Protein 8FKL (pdb70)

Foldseek 3Di:
DVVLVVCQQCVCCPPVVHNLLGFQEAEAAECDDDLVVLLVNLVCLCVPQVLQFFQQSLVSHAYEYDNLDCVCQVSCVVSFVSYAYAFNQLLVLCCQQAWDPPVRHDANCSNQCRTPDRQQWFLDQFDSGEHEYENDEQPRPPLVLLVVQCCPPPNVVDDDSPDDPVSSVVSLVVVLVLLQFLRHPRGTAQLLVSLLSNLQDARYAYEAEQCQQAPLEEFAPPGGRPCNVSNLLSLLLSQFARAEIKRKDWAQFDPGIKIKIKHQFFPHSDLADQGDPRSLQHMKIKMWFRALQFAGDQPDKDKARHGNVFEFFKKFWQWWADQAGIDGDNACVSRVVPIDGHHRRRIDMDGRVRAGHYGYSHGGTTIIMMGTHDGDPPRGSQDAIDSHTDDPSHSHISRSNSSLEHEYARHHLNYDQDPDQCRQQLNVLLVCLVSCVSSRHQEYEDDQQFDDSDSDPVCVVVVDDPVRSSHRQDVHGDSRGHPVSSSSNSSSNVVSNHRYYHHDHD

Nearest PDB structures (foldseek):
  8fkl-assembly1_A  TM=1.002E+00  e=0.000E+00  Streptococcus mutans
  8fj9-assembly1_A  TM=9.776E-01  e=0.000E+00  Streptococcus mutans
  8fg8-assembly2_B  TM=9.774E-01  e=0.000E+00  Streptococcus mutans
  8uf5-assembly2_B  TM=9.766E-01  e=0.000E+00  Streptococcus mutans
  3aic-assembly8_H  TM=9.785E-01  e=1.106E-103  Streptococcus mutans

Radius of gyration: 22.72 Å; Cα contacts (8 Å, |Δi|>4): 1153; chains: 1; bounding box: 57×63×62 Å

Structure (mmCIF, N/CA/C/O backbone):
data_8FKL
#
_entry.id   8FKL
#
_cell.length_a   86.671
_cell.length_b   90.862
_cell.length_c   92.256
_cell.angle_alpha   90.000
_cell.angle_beta   90.000
_cell.angle_gamma   90.000
#
_symmetry.space_group_name_H-M   'P 21 21 21'
#
loop_
_entity.id
_entity.type
_entity.pdbx_description
1 polymer Glucosyltransferase-I
2 non-polymer 'MAGNESIUM ION'
3 non-polymer 1,2-ETHANEDIOL
4 water water
#
loop_
_atom_site.group_PDB
_atom_site.id
_atom_site.type_symbol
_atom_site.label_atom_id
_atom_site.label_alt_id
_atom_site.label_comp_id
_atom_site.label_asym_id
_atom_site.label_entity_id
_atom_site.label_seq_id
_atom_site.pdbx_PDB_ins_code
_atom_site.Cartn_x
_atom_site.Cartn_y
_atom_site.Cartn_z
_atom_site.occupancy
_atom_site.B_iso_or_equiv
_atom_site.auth_seq_id
_atom_site.auth_comp_id
_atom_site.auth_asym_id
_atom_site.auth_atom_id
_atom_site.pdbx_PDB_model_num
ATOM 1 N N . GLN A 1 3 ? 12.052 -33.909 26.164 1.00 53.43 233 GLN A N 1
ATOM 2 C CA . GLN A 1 3 ? 12.430 -35.303 25.749 1.00 44.78 233 GLN A CA 1
ATOM 3 C C . GLN A 1 3 ? 11.525 -35.793 24.618 1.00 32.36 233 GLN A C 1
ATOM 4 O O . GLN A 1 3 ? 10.281 -35.894 24.803 1.00 20.77 233 GLN A O 1
ATOM 10 N N A LEU A 1 4 ? 12.198 -36.210 23.538 0.50 31.73 234 LEU A N 1
ATOM 11 N N B LEU A 1 4 ? 12.197 -36.205 23.533 0.50 31.43 234 LEU A N 1
ATOM 12 C CA A LEU A 1 4 ? 11.580 -36.688 22.280 0.50 29.17 234 LEU A CA 1
ATOM 13 C CA B LEU A 1 4 ? 11.556 -36.690 22.290 0.50 29.12 234 LEU A CA 1
ATOM 14 C C A LEU A 1 4 ? 11.114 -38.131 22.459 0.50 23.60 234 LEU A C 1
ATOM 15 C C B LEU A 1 4 ? 11.076 -38.122 22.500 0.50 23.59 234 LEU A C 1
ATOM 16 O O A LEU A 1 4 ? 10.154 -38.495 21.789 0.50 24.88 234 LEU A O 1
ATOM 17 O O B LEU A 1 4 ? 10.055 -38.461 21.914 0.50 24.48 234 LEU A O 1
ATOM 26 N N . ASN A 1 5 ? 11.766 -38.909 23.329 1.00 23.48 235 ASN A N 1
ATOM 27 C CA . ASN A 1 5 ? 11.316 -40.298 23.609 1.00 21.36 235 ASN A CA 1
ATOM 28 C C . ASN A 1 5 ? 10.019 -40.270 24.429 1.00 21.89 235 ASN A C 1
ATOM 29 O O . ASN A 1 5 ? 9.196 -41.166 24.214 1.00 21.85 235 ASN A O 1
ATOM 34 N N . TRP A 1 6 ? 9.803 -39.271 25.293 1.00 22.11 236 TRP A N 1
ATOM 35 C CA . TRP A 1 6 ? 8.487 -39.098 25.968 1.00 22.21 236 TRP A CA 1
ATOM 36 C C . TRP A 1 6 ? 7.432 -38.723 24.917 1.00 21.35 236 TRP A C 1
ATOM 37 O O . TRP A 1 6 ? 6.319 -39.268 24.985 1.00 21.89 236 TRP A O 1
ATOM 48 N N . LEU A 1 7 ? 7.745 -37.834 23.968 1.00 20.79 237 LEU A N 1
ATOM 49 C CA . LEU A 1 7 ? 6.808 -37.531 22.849 1.00 20.25 237 LEU A CA 1
ATOM 50 C C . LEU A 1 7 ? 6.454 -38.835 22.115 1.00 19.69 237 LEU A C 1
ATOM 51 O O . LEU A 1 7 ? 5.265 -39.074 21.838 1.00 20.96 237 LEU A O 1
ATOM 56 N N . HIS A 1 8 ? 7.447 -39.660 21.792 1.00 19.36 238 HIS A N 1
ATOM 57 C CA . HIS A 1 8 ? 7.218 -40.956 21.100 1.00 19.41 238 HIS A CA 1
ATOM 58 C C . HIS A 1 8 ? 6.231 -41.801 21.918 1.00 18.55 238 HIS A C 1
ATOM 59 O O . HIS A 1 8 ? 5.331 -42.423 21.323 1.00 20.13 238 HIS A O 1
ATOM 66 N N . PHE A 1 9 ? 6.398 -41.846 23.241 1.00 19.87 239 PHE A N 1
ATOM 67 C CA . PHE A 1 9 ? 5.486 -42.597 24.143 1.00 19.37 239 PHE A CA 1
ATOM 68 C C . PHE A 1 9 ? 4.065 -42.035 24.007 1.00 19.69 239 PHE A C 1
ATOM 69 O O . PHE A 1 9 ? 3.120 -42.814 23.799 1.00 20.39 239 PHE A O 1
ATOM 77 N N . LEU A 1 10 ? 3.901 -40.715 24.114 1.00 20.23 240 LEU A N 1
ATOM 78 C CA . LEU A 1 10 ? 2.553 -40.097 24.059 1.00 21.44 240 LEU A CA 1
ATOM 79 C C . LEU A 1 10 ? 1.881 -40.456 22.732 1.00 20.25 240 LEU A C 1
ATOM 80 O O . LEU A 1 10 ? 0.682 -40.784 22.735 1.00 22.54 240 LEU A O 1
ATOM 85 N N . MET A 1 11 ? 2.624 -40.403 21.630 1.00 19.75 241 MET A N 1
ATOM 86 C CA . MET A 1 11 ? 2.052 -40.618 20.279 1.00 19.75 241 MET A CA 1
ATOM 87 C C . MET A 1 11 ? 1.801 -42.111 20.040 1.00 19.40 241 MET A C 1
ATOM 88 O O . MET A 1 11 ? 1.136 -42.448 19.045 1.00 20.48 241 MET A O 1
ATOM 93 N N . ASN A 1 12 ? 2.259 -42.967 20.953 1.00 18.47 242 ASN A N 1
ATOM 94 C CA . ASN A 1 12 ? 2.062 -44.433 20.850 1.00 18.01 242 ASN A CA 1
ATOM 95 C C . ASN A 1 12 ? 1.388 -44.972 22.112 1.00 18.44 242 ASN A C 1
ATOM 96 O O . ASN A 1 12 ? 1.445 -46.189 22.340 1.00 18.83 242 ASN A O 1
ATOM 101 N N . PHE A 1 13 ? 0.733 -44.120 22.896 1.00 20.35 243 PHE A N 1
ATOM 102 C CA . PHE A 1 13 ? 0.125 -44.529 24.185 1.00 19.89 243 PHE A CA 1
ATOM 103 C C . PHE A 1 13 ? -0.886 -45.662 23.961 1.00 19.14 243 PHE A C 1
ATOM 104 O O . PHE A 1 13 ? -0.904 -46.634 24.740 1.00 19.93 243 PHE A O 1
ATOM 112 N N . GLY A 1 14 ? -1.737 -45.528 22.939 1.00 18.59 244 GLY A N 1
ATOM 113 C CA . GLY A 1 14 ? -2.706 -46.575 22.573 1.00 19.20 244 GLY A CA 1
ATOM 114 C C . GLY A 1 14 ? -2.003 -47.887 22.273 1.00 18.66 244 GLY A C 1
ATOM 115 O O . GLY A 1 14 ? -2.448 -48.938 22.767 1.00 20.95 244 GLY A O 1
ATOM 116 N N . ASN A 1 15 ? -0.943 -47.838 21.469 1.00 17.88 245 ASN A N 1
ATOM 117 C CA . ASN A 1 15 ? -0.161 -49.041 21.088 1.00 18.53 245 ASN A CA 1
ATOM 118 C C . ASN A 1 15 ? 0.453 -49.690 22.331 1.00 19.07 245 ASN A C 1
ATOM 119 O O . ASN A 1 15 ? 0.420 -50.920 22.427 1.00 21.18 245 ASN A O 1
ATOM 124 N N . ILE A 1 16 ? 1.031 -48.902 23.231 1.00 18.38 246 ILE A N 1
ATOM 125 C CA . ILE A 1 16 ? 1.879 -49.406 24.348 1.00 18.94 246 ILE A CA 1
ATOM 126 C C . ILE A 1 16 ? 0.991 -49.872 25.503 1.00 19.04 246 ILE A C 1
ATOM 127 O O . ILE A 1 16 ? 1.242 -50.957 26.040 1.00 20.12 246 ILE A O 1
ATOM 132 N N . TYR A 1 17 ? -0.012 -49.082 25.882 1.00 19.31 247 TYR A N 1
ATOM 133 C CA . TYR A 1 17 ? -0.848 -49.366 27.073 1.00 19.53 247 TYR A CA 1
ATOM 134 C C . TYR A 1 17 ? -2.036 -50.265 26.703 1.00 21.37 247 TYR A C 1
ATOM 135 O O . TYR A 1 17 ? -2.385 -51.167 27.493 1.00 23.80 247 TYR A O 1
ATOM 144 N N . ALA A 1 18 ? -2.661 -50.020 25.550 1.00 24.62 248 ALA A N 1
ATOM 145 C CA . ALA A 1 18 ? -3.972 -50.611 25.189 1.00 26.27 248 ALA A CA 1
ATOM 146 C C . ALA A 1 18 ? -3.846 -51.624 24.047 1.00 27.12 248 ALA A C 1
ATOM 147 O O . ALA A 1 18 ? -4.871 -52.238 23.717 1.00 28.08 248 ALA A O 1
ATOM 149 N N . ASN A 1 19 ? -2.665 -51.784 23.441 1.00 24.76 249 ASN A N 1
ATOM 150 C CA . ASN A 1 19 ? -2.483 -52.643 22.240 1.00 25.64 249 ASN A CA 1
ATOM 151 C C . ASN A 1 19 ? -3.505 -52.223 21.166 1.00 25.67 249 ASN A C 1
ATOM 152 O O . ASN A 1 19 ? -4.082 -53.093 20.499 1.00 28.98 249 ASN A O 1
ATOM 157 N N . ASP A 1 20 ? -3.728 -50.919 20.987 1.00 25.05 250 ASP A N 1
ATOM 158 C CA . ASP A 1 20 ? -4.842 -50.401 20.147 1.00 25.40 250 ASP A CA 1
ATOM 159 C C . ASP A 1 20 ? -4.425 -49.088 19.498 1.00 25.68 250 ASP A C 1
ATOM 160 O O . ASP A 1 20 ? -4.426 -48.062 20.174 1.00 24.16 250 ASP A O 1
ATOM 165 N N . PRO A 1 21 ? -4.068 -49.048 18.190 1.00 28.14 251 PRO A N 1
ATOM 166 C CA . PRO A 1 21 ? -3.645 -47.789 17.574 1.00 28.18 251 PRO A CA 1
ATOM 167 C C . PRO A 1 21 ? -4.771 -46.750 17.502 1.00 28.06 251 PRO A C 1
ATOM 168 O O . PRO A 1 21 ? -4.480 -45.575 17.369 1.00 29.22 251 PRO A O 1
ATOM 172 N N . ASP A 1 22 ? -6.026 -47.181 17.632 1.00 25.83 252 ASP A N 1
ATOM 173 C CA . ASP A 1 22 ? -7.190 -46.254 17.668 1.00 25.20 252 ASP A CA 1
ATOM 174 C C . ASP A 1 22 ? -7.221 -45.477 18.993 1.00 22.60 252 ASP A C 1
ATOM 175 O O . ASP A 1 22 ? -8.047 -44.556 19.114 1.00 24.36 252 ASP A O 1
ATOM 180 N N . ALA A 1 23 ? -6.360 -45.804 19.958 1.00 21.47 253 ALA A N 1
ATOM 181 C CA . ALA A 1 23 ? -6.288 -45.104 21.263 1.00 21.97 253 ALA A CA 1
ATOM 182 C C . ALA A 1 23 ? -5.046 -44.203 21.329 1.00 21.40 253 ALA A C 1
ATOM 183 O O . ALA A 1 23 ? -4.727 -43.717 22.428 1.00 22.51 253 ALA A O 1
ATOM 185 N N . ASN A 1 24 ? -4.373 -43.968 20.202 1.00 21.21 254 ASN A N 1
ATOM 186 C CA . ASN A 1 24 ? -3.204 -43.052 20.143 1.00 20.26 254 ASN A CA 1
ATOM 187 C C . ASN A 1 24 ? -3.675 -41.602 20.025 1.00 21.05 254 ASN A C 1
ATOM 188 O O . ASN A 1 24 ? -4.661 -41.336 19.322 1.00 22.15 254 ASN A O 1
ATOM 193 N N . PHE A 1 25 ? -2.951 -40.678 20.641 1.00 19.80 255 PHE A N 1
ATOM 194 C CA . PHE A 1 25 ? -3.096 -39.236 20.331 1.00 19.04 255 PHE A CA 1
ATOM 195 C C . PHE A 1 25 ? -2.712 -39.012 18.864 1.00 19.90 255 PHE A C 1
ATOM 196 O O . PHE A 1 25 ? -1.850 -39.730 18.340 1.00 22.79 255 PHE A O 1
ATOM 204 N N . ASP A 1 26 ? -3.309 -38.007 18.223 1.00 18.91 256 ASP A N 1
ATOM 205 C CA . ASP A 1 26 ? -3.097 -37.715 16.781 1.00 19.72 256 ASP A CA 1
ATOM 206 C C . ASP A 1 26 ? -2.075 -36.597 16.608 1.00 18.60 256 ASP A C 1
ATOM 207 O O . ASP A 1 26 ? -1.416 -36.539 15.563 1.00 20.34 256 ASP A O 1
ATOM 212 N N . SER A 1 27 ? -2.009 -35.689 17.569 1.00 19.18 257 SER A N 1
ATOM 213 C CA . SER A 1 27 ? -1.346 -34.380 17.375 1.00 18.90 257 SER A CA 1
ATOM 214 C C . SER A 1 27 ? -0.740 -33.907 18.689 1.00 19.47 257 SER A C 1
ATOM 215 O O . SER A 1 27 ? -1.000 -34.517 19.740 1.00 19.57 257 SER A O 1
ATOM 218 N N . ILE A 1 28 ? 0.023 -32.823 18.603 1.00 20.06 258 ILE A N 1
ATOM 219 C CA . ILE A 1 28 ? 0.874 -32.315 19.706 1.00 20.37 258 ILE A CA 1
ATOM 220 C C . ILE A 1 28 ? 0.524 -30.850 19.969 1.00 19.34 258 ILE A C 1
ATOM 221 O O . ILE A 1 28 ? 0.385 -30.075 19.013 1.00 19.12 258 ILE A O 1
ATOM 226 N N . ARG A 1 29 ? 0.402 -30.515 21.244 1.00 19.85 259 ARG A N 1
ATOM 227 C CA . ARG A 1 29 ? 0.501 -29.142 21.775 1.00 21.16 259 ARG A CA 1
ATOM 228 C C . ARG A 1 29 ? 1.902 -29.004 22.375 1.00 20.31 259 ARG A C 1
ATOM 229 O O . ARG A 1 29 ? 2.177 -29.680 23.382 1.00 22.40 259 ARG A O 1
ATOM 237 N N . VAL A 1 30 ? 2.778 -28.219 21.745 1.00 20.92 260 VAL A N 1
ATOM 238 C CA . VAL A 1 30 ? 4.139 -27.941 22.282 1.00 21.26 260 VAL A CA 1
ATOM 239 C C . VAL A 1 30 ? 3.958 -26.882 23.366 1.00 21.87 260 VAL A C 1
ATOM 240 O O . VAL A 1 30 ? 3.744 -25.695 23.033 1.00 23.21 260 VAL A O 1
ATOM 244 N N . ASP A 1 31 ? 3.967 -27.325 24.619 1.00 22.78 261 ASP A N 1
ATOM 245 C CA . ASP A 1 31 ? 3.508 -26.521 25.775 1.00 25.17 261 ASP A CA 1
ATOM 246 C C . ASP A 1 31 ? 4.754 -26.010 26.495 1.00 28.05 261 ASP A C 1
ATOM 247 O O . ASP A 1 31 ? 5.240 -26.704 27.394 1.00 29.55 261 ASP A O 1
ATOM 252 N N . ALA A 1 32 ? 5.262 -24.845 26.079 1.00 30.97 262 ALA A N 1
ATOM 253 C CA . ALA A 1 32 ? 6.518 -24.254 26.592 1.00 38.16 262 ALA A CA 1
ATOM 254 C C . ALA A 1 32 ? 6.235 -23.544 27.919 1.00 47.51 262 ALA A C 1
ATOM 255 O O . ALA A 1 32 ? 5.470 -22.561 27.907 1.00 49.39 262 ALA A O 1
ATOM 257 N N . ASP A 1 34 ? 7.693 -22.034 29.915 1.00 70.01 264 ASP A N 1
ATOM 258 C CA . ASP A 1 34 ? 8.455 -20.854 29.559 1.00 76.69 264 ASP A CA 1
ATOM 259 C C . ASP A 1 34 ? 8.985 -20.686 28.157 1.00 80.19 264 ASP A C 1
ATOM 260 O O . ASP A 1 34 ? 8.225 -20.394 27.240 1.00 83.53 264 ASP A O 1
ATOM 265 N N . ASN A 1 35 ? 10.300 -20.801 27.995 1.00 81.70 265 ASN A N 1
ATOM 266 C CA . ASN A 1 35 ? 10.905 -20.538 26.699 1.00 80.55 265 ASN A CA 1
ATOM 267 C C . ASN A 1 35 ? 11.112 -21.712 25.783 1.00 75.17 265 ASN A C 1
ATOM 268 O O . ASN A 1 35 ? 11.503 -22.783 26.216 1.00 73.23 265 ASN A O 1
ATOM 273 N N . VAL A 1 36 ? 10.844 -21.500 24.501 1.00 67.75 266 VAL A N 1
ATOM 274 C CA . VAL A 1 36 ? 11.091 -22.547 23.553 1.00 63.87 266 VAL A CA 1
ATOM 275 C C . VAL A 1 36 ? 12.356 -22.389 22.706 1.00 61.06 266 VAL A C 1
ATOM 276 O O . VAL A 1 36 ? 12.609 -21.343 22.126 1.00 62.51 266 VAL A O 1
ATOM 280 N N . ASP A 1 37 ? 13.194 -23.414 22.711 1.00 56.67 267 ASP A N 1
ATOM 281 C CA . ASP A 1 37 ? 14.422 -23.430 21.875 1.00 57.99 267 ASP A CA 1
ATOM 282 C C . ASP A 1 37 ? 14.001 -23.755 20.438 1.00 50.86 267 ASP A C 1
ATOM 283 O O . ASP A 1 37 ? 13.199 -24.696 20.260 1.00 49.21 267 ASP A O 1
ATOM 288 N N . ALA A 1 38 ? 14.499 -22.993 19.463 1.00 48.63 268 ALA A N 1
ATOM 289 C CA . ALA A 1 38 ? 14.210 -23.179 18.020 1.00 47.85 268 ALA A CA 1
ATOM 290 C C . ALA A 1 38 ? 14.599 -24.601 17.590 1.00 42.80 268 ALA A C 1
ATOM 291 O O . ALA A 1 38 ? 13.873 -25.196 16.764 1.00 39.21 268 ALA A O 1
ATOM 293 N N . ASP A 1 39 ? 15.693 -25.136 18.142 1.00 38.61 269 ASP A N 1
ATOM 294 C CA . ASP A 1 39 ? 16.162 -26.522 17.869 1.00 39.82 269 ASP A CA 1
ATOM 295 C C . ASP A 1 39 ? 15.047 -27.518 18.210 1.00 35.29 269 ASP A C 1
ATOM 296 O O . ASP A 1 39 ? 14.840 -28.462 17.423 1.00 32.31 269 ASP A O 1
ATOM 301 N N . LEU A 1 40 ? 14.349 -27.327 19.332 1.00 36.54 270 LEU A N 1
ATOM 302 C CA . LEU A 1 40 ? 13.280 -28.269 19.767 1.00 36.57 270 LEU A CA 1
ATOM 303 C C . LEU A 1 40 ? 12.094 -28.200 18.797 1.00 32.09 270 LEU A C 1
ATOM 304 O O . LEU A 1 40 ? 11.541 -29.269 18.482 1.00 31.69 270 LEU A O 1
ATOM 309 N N . LEU A 1 41 ? 11.731 -27.007 18.317 1.00 30.33 271 LEU A N 1
ATOM 310 C CA . LEU A 1 41 ? 10.631 -26.841 17.326 1.00 29.97 271 LEU A CA 1
ATOM 311 C C . LEU A 1 41 ? 10.984 -27.618 16.054 1.00 27.96 271 LEU A C 1
ATOM 312 O O . LEU A 1 41 ? 10.092 -28.263 15.479 1.00 27.10 271 LEU A O 1
ATOM 317 N N . GLN A 1 42 ? 12.247 -27.576 15.638 1.00 27.63 272 GLN A N 1
ATOM 318 C CA . GLN A 1 42 ? 12.696 -28.286 14.416 1.00 28.51 272 GLN A CA 1
ATOM 319 C C . GLN A 1 42 ? 12.578 -29.797 14.630 1.00 26.58 272 GLN A C 1
ATOM 320 O O . GLN A 1 42 ? 12.105 -30.483 13.710 1.00 27.05 272 GLN A O 1
ATOM 326 N N . ILE A 1 43 ? 12.990 -30.301 15.794 1.00 26.86 273 ILE A N 1
ATOM 327 C CA . ILE A 1 43 ? 12.990 -31.767 16.067 1.00 27.57 273 ILE A CA 1
ATOM 328 C C . ILE A 1 43 ? 11.529 -32.244 16.153 1.00 24.03 273 ILE A C 1
ATOM 329 O O . ILE A 1 43 ? 11.228 -33.330 15.612 1.00 24.23 273 ILE A O 1
ATOM 334 N N . ALA A 1 44 ? 10.631 -31.459 16.756 1.00 24.68 274 ALA A N 1
ATOM 335 C CA . ALA A 1 44 ? 9.192 -31.799 16.836 1.00 24.04 274 ALA A CA 1
ATOM 336 C C . ALA A 1 44 ? 8.611 -31.867 15.417 1.00 23.29 274 ALA A C 1
ATOM 337 O O . ALA A 1 44 ? 7.862 -32.814 15.116 1.00 22.04 274 ALA A O 1
ATOM 339 N N . GLY A 1 45 ? 8.947 -30.901 14.563 1.00 23.18 275 GLY A N 1
ATOM 340 C CA . GLY A 1 45 ? 8.539 -30.911 13.147 1.00 22.73 275 GLY A CA 1
ATOM 341 C C . GLY A 1 45 ? 9.085 -32.128 12.427 1.00 22.18 275 GLY A C 1
ATOM 342 O O . GLY A 1 45 ? 8.352 -32.733 11.628 1.00 21.37 275 GLY A O 1
ATOM 343 N N . ASP A 1 46 ? 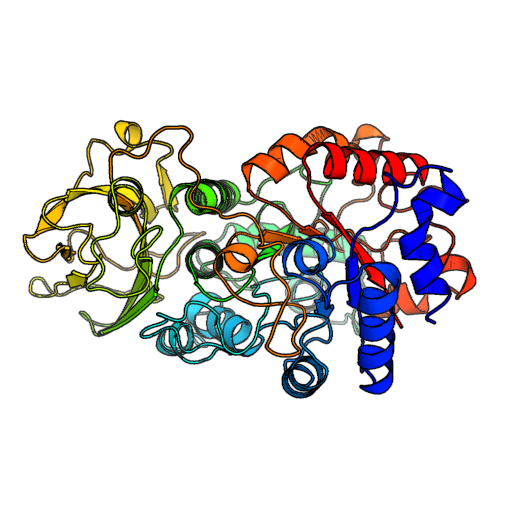10.334 -32.492 12.709 1.00 21.91 276 ASP A N 1
ATOM 344 C CA . ASP A 1 46 ? 10.988 -33.662 12.073 1.00 22.47 276 ASP A CA 1
ATOM 345 C C . ASP A 1 46 ? 10.219 -34.932 12.454 1.00 21.53 276 ASP A C 1
ATOM 346 O O . ASP A 1 46 ? 10.064 -35.816 11.581 1.00 22.36 276 ASP A O 1
ATOM 351 N N . TYR A 1 47 ? 9.767 -35.037 13.705 1.00 20.47 277 TYR A N 1
ATOM 352 C CA . TYR A 1 47 ? 8.991 -36.212 14.175 1.00 20.62 277 TYR A CA 1
ATOM 353 C C . TYR A 1 47 ? 7.709 -36.315 13.335 1.00 19.05 277 TYR A C 1
ATOM 354 O O . TYR A 1 47 ? 7.376 -37.403 12.810 1.00 20.31 277 TYR A O 1
ATOM 363 N N . LEU A 1 48 ? 6.974 -35.210 13.209 1.00 19.22 278 LEU A N 1
ATOM 364 C CA . LEU A 1 48 ? 5.679 -35.224 12.481 1.00 19.49 278 LEU A CA 1
ATOM 365 C C . LEU A 1 48 ? 5.910 -35.609 11.015 1.00 18.88 278 LEU A C 1
ATOM 366 O O . LEU A 1 48 ? 5.105 -36.388 10.472 1.00 20.19 278 LEU A O 1
ATOM 371 N N . LYS A 1 49 ? 6.966 -35.099 10.380 1.00 19.14 279 LYS A N 1
ATOM 372 C CA . LYS A 1 49 ? 7.252 -35.432 8.961 1.00 19.31 279 LYS A CA 1
ATOM 373 C C . LYS A 1 49 ? 7.604 -36.920 8.841 1.00 19.94 279 LYS A C 1
ATOM 374 O O . LYS A 1 49 ? 7.054 -37.595 7.957 1.00 21.28 279 LYS A O 1
ATOM 380 N N . ALA A 1 50 ? 8.484 -37.432 9.698 1.00 19.62 280 ALA A N 1
ATOM 381 C CA . ALA A 1 50 ? 8.950 -38.836 9.607 1.00 19.67 280 ALA A CA 1
ATOM 382 C C . ALA A 1 50 ? 7.814 -39.808 9.942 1.00 20.08 280 ALA A C 1
ATOM 383 O O . ALA A 1 50 ? 7.661 -40.813 9.219 1.00 24.12 280 ALA A O 1
ATOM 385 N N . ALA A 1 51 ? 7.081 -39.558 11.027 1.00 19.48 281 ALA A N 1
ATOM 386 C CA . ALA A 1 51 ? 6.062 -40.497 11.553 1.00 20.02 281 ALA A CA 1
ATOM 387 C C . ALA A 1 51 ? 4.759 -40.381 10.762 1.00 20.33 281 ALA A C 1
ATOM 388 O O . ALA A 1 51 ? 4.123 -41.427 10.534 1.00 24.25 281 ALA A O 1
ATOM 390 N N . LYS A 1 52 ? 4.349 -39.163 10.397 1.00 20.22 282 LYS A N 1
ATOM 391 C CA . LYS A 1 52 ? 2.966 -38.900 9.910 1.00 21.90 282 LYS A CA 1
ATOM 392 C C . LYS A 1 52 ? 2.955 -38.384 8.466 1.00 20.76 282 LYS A C 1
ATOM 393 O O . LYS A 1 52 ? 1.860 -38.308 7.893 1.00 24.28 282 LYS A O 1
ATOM 399 N N . GLY A 1 53 ? 4.108 -38.041 7.888 1.00 20.89 283 GLY A N 1
ATOM 400 C CA . GLY A 1 53 ? 4.204 -37.617 6.479 1.00 20.13 283 GLY A CA 1
ATOM 401 C C . GLY A 1 53 ? 3.516 -36.284 6.222 1.00 19.51 283 GLY A C 1
ATOM 402 O O . GLY A 1 53 ? 2.994 -36.097 5.109 1.00 20.84 283 GLY A O 1
ATOM 403 N N . ILE A 1 54 ? 3.550 -35.353 7.175 1.00 19.37 284 ILE A N 1
ATOM 404 C CA . ILE A 1 54 ? 2.746 -34.096 7.074 1.00 19.40 284 ILE A CA 1
ATOM 405 C C . ILE A 1 54 ? 3.247 -33.213 5.920 1.00 19.87 284 ILE A C 1
ATOM 406 O O . ILE A 1 54 ? 2.474 -32.370 5.441 1.00 20.78 284 ILE A O 1
ATOM 411 N N . HIS A 1 55 ? 4.489 -33.392 5.476 1.00 20.13 285 HIS A N 1
ATOM 412 C CA . HIS A 1 55 ? 5.080 -32.624 4.345 1.00 19.12 285 HIS A CA 1
ATOM 413 C C . HIS A 1 55 ? 4.495 -33.074 3.000 1.00 19.58 285 HIS A C 1
ATOM 414 O O . HIS A 1 55 ? 4.733 -32.401 1.984 1.00 21.02 285 HIS A O 1
ATOM 421 N N . LYS A 1 56 ? 3.842 -34.231 2.950 1.00 19.58 286 LYS A N 1
ATOM 422 C CA . LYS A 1 56 ? 3.457 -34.847 1.654 1.00 21.25 286 LYS A CA 1
ATOM 423 C C . LYS A 1 56 ? 2.211 -34.159 1.096 1.00 21.07 286 LYS A C 1
ATOM 424 O O . LYS A 1 56 ? 2.193 -33.838 -0.102 1.00 24.14 286 LYS A O 1
ATOM 430 N N . ASN A 1 57 ? 1.197 -33.954 1.927 1.00 21.54 287 ASN A N 1
ATOM 431 C CA . ASN A 1 57 ? -0.083 -33.374 1.454 1.00 21.61 287 ASN A CA 1
ATOM 432 C C . ASN A 1 57 ? -0.919 -32.897 2.643 1.00 21.25 287 ASN A C 1
ATOM 433 O O . ASN A 1 57 ? -0.660 -33.300 3.790 1.00 21.57 287 ASN A O 1
ATOM 438 N N . ASP A 1 58 ? -1.905 -32.059 2.349 1.00 22.27 288 ASP A N 1
ATOM 439 C CA . ASP A 1 58 ? -2.746 -31.400 3.375 1.00 22.81 288 ASP A CA 1
ATOM 440 C C . ASP A 1 58 ? -3.545 -32.446 4.159 1.00 21.39 288 ASP A C 1
ATOM 441 O O . ASP A 1 58 ? -3.812 -32.209 5.343 1.00 22.04 288 ASP A O 1
ATOM 446 N N . LYS A 1 59 ? -3.937 -33.559 3.543 1.00 22.51 289 LYS A N 1
ATOM 447 C CA . LYS A 1 59 ? -4.705 -34.591 4.285 1.00 23.03 289 LYS A CA 1
ATOM 448 C C . LYS A 1 59 ? -3.843 -35.126 5.434 1.00 22.26 289 LYS A C 1
ATOM 449 O O . LYS A 1 59 ? -4.340 -35.203 6.571 1.00 23.44 289 LYS A O 1
ATOM 455 N N . ALA A 1 60 ? -2.584 -35.461 5.163 1.00 21.53 290 ALA A N 1
ATOM 456 C CA . ALA A 1 60 ? -1.652 -35.944 6.206 1.00 22.57 290 ALA A CA 1
ATOM 457 C C . ALA A 1 60 ? -1.429 -34.844 7.254 1.00 20.87 290 ALA A C 1
ATOM 458 O O . ALA A 1 60 ? -1.524 -35.127 8.464 1.00 22.33 290 ALA A O 1
ATOM 460 N N . ALA A 1 61 ? -1.147 -33.616 6.826 1.00 19.77 291 ALA A N 1
ATOM 461 C CA . ALA A 1 61 ? -0.869 -32.497 7.755 1.00 19.21 291 ALA A CA 1
ATOM 462 C C . ALA A 1 61 ? -2.091 -32.251 8.650 1.00 18.56 291 ALA A C 1
ATOM 463 O O . ALA A 1 61 ? -1.934 -32.101 9.876 1.00 20.79 291 ALA A O 1
ATOM 465 N N . ASN A 1 62 ? -3.283 -32.202 8.066 1.00 19.02 292 ASN A N 1
ATOM 466 C CA . ASN A 1 62 ? -4.492 -31.771 8.813 1.00 19.82 292 ASN A CA 1
ATOM 467 C C . ASN A 1 62 ? -4.991 -32.890 9.737 1.00 20.32 292 ASN A C 1
ATOM 468 O O . ASN A 1 62 ? -5.749 -32.578 10.672 1.00 24.06 292 ASN A O 1
ATOM 473 N N . ASP A 1 63 ? -4.576 -34.138 9.518 1.00 20.29 293 ASP A N 1
ATOM 474 C CA . ASP A 1 63 ? -4.946 -35.269 10.410 1.00 20.98 293 ASP A CA 1
ATOM 475 C C . ASP A 1 63 ? -4.035 -35.295 11.646 1.00 19.89 293 ASP A C 1
ATOM 476 O O . ASP A 1 63 ? -4.287 -36.123 12.543 1.00 21.01 293 ASP A O 1
ATOM 481 N N . HIS A 1 64 ? -3.019 -34.430 11.718 1.00 18.70 294 HIS A N 1
ATOM 482 C CA . HIS A 1 64 ? -2.037 -34.407 12.835 1.00 18.88 294 HIS A CA 1
ATOM 483 C C . HIS A 1 64 ? -1.681 -32.962 13.192 1.00 18.56 294 HIS A C 1
ATOM 484 O O . HIS A 1 64 ? -0.515 -32.698 13.533 1.00 19.15 294 HIS A O 1
ATOM 491 N N . LEU A 1 65 ? -2.662 -32.066 13.118 1.00 19.01 295 LEU A N 1
ATOM 492 C CA . LEU A 1 65 ? -2.439 -30.606 13.217 1.00 18.40 295 LEU A CA 1
ATOM 493 C C . LEU A 1 65 ? -1.946 -30.260 14.621 1.00 17.79 295 LEU A C 1
ATOM 494 O O . LEU A 1 65 ? -2.695 -30.445 15.602 1.00 18.69 295 LEU A O 1
ATOM 499 N N . SER A 1 66 ? -0.741 -29.710 14.700 1.00 17.87 296 SER A N 1
ATOM 500 C CA . SER A 1 66 ? -0.016 -29.497 15.970 1.00 17.35 296 SER A CA 1
ATOM 501 C C . SER A 1 66 ? 0.248 -28.010 16.172 1.00 16.49 296 SER A C 1
ATOM 502 O O . SER A 1 66 ? 0.372 -27.262 15.176 1.00 17.50 296 SER A O 1
ATOM 505 N N . ILE A 1 67 ? 0.311 -27.603 17.433 1.00 17.76 297 ILE A N 1
ATOM 506 C CA . ILE A 1 67 ? 0.386 -26.167 17.787 1.00 17.33 297 ILE A CA 1
ATOM 507 C C . ILE A 1 67 ? 1.551 -25.906 18.738 1.00 17.40 297 ILE A C 1
ATOM 508 O O . ILE A 1 67 ? 2.000 -26.811 19.468 1.00 18.51 297 ILE A O 1
ATOM 513 N N . LEU A 1 68 ? 2.018 -24.663 18.708 1.00 17.03 298 LEU A N 1
ATOM 514 C CA . LEU A 1 68 ? 2.919 -24.099 19.736 1.00 17.97 298 LEU A CA 1
ATOM 515 C C . LEU A 1 68 ? 2.090 -23.248 20.702 1.00 18.48 298 LEU A C 1
ATOM 516 O O . LEU A 1 68 ? 1.289 -22.409 20.223 1.00 19.47 298 LEU A O 1
ATOM 521 N N . GLU A 1 69 ? 2.285 -23.475 22.002 1.00 20.00 299 GLU A N 1
ATOM 522 C CA . GLU A 1 69 ? 1.767 -22.628 23.102 1.00 22.24 299 GLU A CA 1
ATOM 523 C C . GLU A 1 69 ? 2.956 -22.078 23.884 1.00 24.19 299 GLU A C 1
ATOM 524 O O . GLU A 1 69 ? 3.445 -22.766 24.795 1.00 27.32 299 GLU A O 1
ATOM 530 N N . ALA A 1 70 ? 3.382 -20.877 23.527 1.00 24.96 300 ALA A N 1
ATOM 531 C CA . ALA A 1 70 ? 4.489 -20.231 24.224 1.00 28.21 300 ALA A CA 1
ATOM 532 C C . ALA A 1 70 ? 4.089 -18.822 24.695 1.00 31.14 300 ALA A C 1
ATOM 533 O O . ALA A 1 70 ? 4.928 -18.050 25.107 1.00 34.90 300 ALA A O 1
ATOM 535 N N . TRP A 1 71 ? 2.811 -18.519 24.641 1.00 32.81 301 TRP A N 1
ATOM 536 C CA . TRP A 1 71 ? 2.313 -17.176 25.053 1.00 39.31 301 TRP A CA 1
ATOM 537 C C . TRP A 1 71 ? 2.918 -15.989 24.345 1.00 41.50 301 TRP A C 1
ATOM 538 O O . TRP A 1 71 ? 2.918 -14.895 24.882 1.00 44.39 301 TRP A O 1
ATOM 549 N N . SER A 1 72 ? 3.374 -16.216 23.125 1.00 45.00 302 SER A N 1
ATOM 550 C CA . SER A 1 72 ? 3.896 -15.172 22.312 1.00 40.05 302 SER A CA 1
ATOM 551 C C . SER A 1 72 ? 3.829 -15.489 20.851 1.00 33.78 302 SER A C 1
ATOM 552 O O . SER A 1 72 ? 3.655 -16.643 20.502 1.00 36.19 302 SER A O 1
ATOM 555 N N . ASP A 1 73 ? 3.973 -14.501 20.021 1.00 34.97 303 ASP A N 1
ATOM 556 C CA . ASP A 1 73 ? 4.051 -14.562 18.537 1.00 37.78 303 ASP A CA 1
ATOM 557 C C . ASP A 1 73 ? 5.500 -14.791 18.086 1.00 32.92 303 ASP A C 1
ATOM 558 O O . ASP A 1 73 ? 5.711 -14.931 16.871 1.00 31.48 303 ASP A O 1
ATOM 563 N N . ASN A 1 74 ? 6.467 -14.766 19.012 1.00 31.17 304 ASN A N 1
ATOM 564 C CA . ASN A 1 74 ? 7.902 -14.505 18.705 1.00 32.79 304 ASN A CA 1
ATOM 565 C C . ASN A 1 74 ? 8.464 -15.584 17.775 1.00 30.04 304 ASN A C 1
ATOM 566 O O . ASN A 1 74 ? 9.359 -15.257 16.968 1.00 32.62 304 ASN A O 1
ATOM 571 N N . ASP A 1 75 ? 7.977 -16.821 17.893 1.00 28.39 305 ASP A N 1
ATOM 572 C CA . ASP A 1 75 ? 8.516 -17.995 17.158 1.00 28.70 305 ASP A CA 1
ATOM 573 C C . ASP A 1 75 ? 7.823 -18.165 15.799 1.00 27.91 305 ASP A C 1
ATOM 574 O O . ASP A 1 75 ? 8.202 -19.092 15.076 1.00 28.24 305 ASP A O 1
ATOM 579 N N . THR A 1 76 ? 6.859 -17.313 15.438 1.00 26.96 306 THR A N 1
ATOM 580 C CA . THR A 1 76 ? 6.087 -17.472 14.176 1.00 26.58 306 THR A CA 1
ATOM 581 C C . THR A 1 76 ? 7.026 -17.427 12.970 1.00 27.34 306 THR A C 1
ATOM 582 O O . THR A 1 76 ? 6.949 -18.307 12.117 1.00 26.47 306 THR A O 1
ATOM 586 N N . PRO A 1 77 ? 7.945 -16.437 12.836 1.00 28.16 307 PRO A N 1
ATOM 587 C CA . PRO A 1 77 ? 8.880 -16.439 11.709 1.00 28.70 307 PRO A CA 1
ATOM 588 C C . PRO A 1 77 ? 9.697 -17.737 11.593 1.00 29.52 307 PRO A C 1
ATOM 589 O O . PRO A 1 77 ? 9.791 -18.259 10.493 1.00 28.94 307 PRO A O 1
ATOM 593 N N . TYR A 1 78 ? 10.254 -18.238 12.703 1.00 28.09 308 TYR A N 1
ATOM 594 C CA . TYR A 1 78 ? 11.060 -19.486 12.716 1.00 29.65 308 TYR A CA 1
ATOM 595 C C . TYR A 1 78 ? 10.183 -20.672 12.296 1.00 27.99 308 TYR A C 1
ATOM 596 O O . TYR A 1 78 ? 10.616 -21.454 11.428 1.00 28.40 308 TYR A O 1
ATOM 605 N N . LEU A 1 79 ? 8.993 -20.821 12.886 1.00 25.93 309 LEU A N 1
ATOM 606 C CA . LEU A 1 79 ? 8.083 -21.951 12.543 1.00 24.54 309 LEU A CA 1
ATOM 607 C C . LEU A 1 79 ? 7.758 -21.891 11.050 1.00 22.75 309 LEU A C 1
ATOM 608 O O . LEU A 1 79 ? 7.760 -22.953 10.403 1.00 24.38 309 LEU A O 1
ATOM 613 N N . HIS A 1 80 ? 7.483 -20.693 10.528 1.00 23.36 310 HIS A N 1
ATOM 614 C CA . HIS A 1 80 ? 7.136 -20.492 9.098 1.00 25.97 310 HIS A CA 1
ATOM 615 C C . HIS A 1 80 ? 8.340 -20.864 8.223 1.00 26.46 310 HIS A C 1
ATOM 616 O O . HIS A 1 80 ? 8.162 -21.634 7.259 1.00 27.50 310 HIS A O 1
ATOM 623 N N . ASP A 1 81 ? 9.528 -20.361 8.563 1.00 28.13 311 ASP A N 1
ATOM 624 C CA . ASP A 1 81 ? 10.771 -20.592 7.780 1.00 29.23 311 ASP A CA 1
ATOM 625 C C . ASP A 1 81 ? 11.171 -22.072 7.853 1.00 27.62 311 ASP A C 1
ATOM 626 O O . ASP A 1 81 ? 11.772 -22.553 6.876 1.00 29.58 311 ASP A O 1
ATOM 631 N N . ASP A 1 82 ? 10.830 -22.775 8.942 1.00 25.41 312 ASP A N 1
ATOM 632 C CA . ASP A 1 82 ? 11.163 -24.216 9.123 1.00 25.61 312 ASP A CA 1
ATOM 633 C C . ASP A 1 82 ? 10.159 -25.115 8.384 1.00 24.54 312 ASP A C 1
ATOM 634 O O . ASP A 1 82 ? 10.366 -26.342 8.404 1.00 26.80 312 ASP A O 1
ATOM 639 N N . GLY A 1 83 ? 9.107 -24.559 7.775 1.00 23.97 313 GLY A N 1
ATOM 640 C CA . GLY A 1 83 ? 8.226 -25.320 6.864 1.00 23.62 313 GLY A CA 1
ATOM 641 C C . GLY A 1 83 ? 6.782 -25.442 7.327 1.00 23.68 313 GLY A C 1
ATOM 642 O O . GLY A 1 83 ? 6.074 -26.287 6.752 1.00 23.07 313 GLY A O 1
ATOM 643 N N . ASP A 1 84 ? 6.329 -24.633 8.292 1.00 21.64 314 ASP A N 1
ATOM 644 C CA . ASP A 1 84 ? 4.925 -24.657 8.787 1.00 21.20 314 ASP A CA 1
ATOM 645 C C . ASP A 1 84 ? 4.565 -26.100 9.169 1.00 20.60 314 ASP A C 1
ATOM 646 O O . ASP A 1 84 ? 3.543 -26.640 8.681 1.00 21.60 314 ASP A O 1
ATOM 651 N N . ASN A 1 85 ? 5.383 -26.711 10.023 1.00 19.21 315 ASN A N 1
ATOM 652 C CA . ASN A 1 85 ? 5.140 -28.082 10.536 1.00 19.30 315 ASN A CA 1
ATOM 653 C C . ASN A 1 85 ? 4.255 -28.039 11.782 1.00 19.67 315 ASN A C 1
ATOM 654 O O . ASN A 1 85 ? 3.727 -29.095 12.176 1.00 21.14 315 ASN A O 1
ATOM 659 N N . MET A 1 86 ? 4.117 -26.862 12.387 1.00 19.59 316 MET A N 1
ATOM 660 C CA . MET A 1 86 ? 3.167 -26.600 13.487 1.00 20.14 316 MET A CA 1
ATOM 661 C C . MET A 1 86 ? 2.686 -25.163 13.307 1.00 20.16 316 MET A C 1
ATOM 662 O O . MET A 1 86 ? 3.346 -24.397 12.573 1.00 23.23 316 MET A O 1
ATOM 667 N N . ILE A 1 87 ? 1.577 -24.815 13.942 1.00 18.68 317 ILE A N 1
ATOM 668 C CA . ILE A 1 87 ? 0.988 -23.458 13.821 1.00 19.13 317 ILE A CA 1
ATOM 669 C C . ILE A 1 87 ? 1.060 -22.762 15.176 1.00 17.97 317 ILE A C 1
ATOM 670 O O . ILE A 1 87 ? 0.919 -23.411 16.228 1.00 18.36 317 ILE A O 1
ATOM 675 N N . ASN A 1 88 ? 1.308 -21.460 15.128 1.00 17.56 318 ASN A N 1
ATOM 676 C CA . ASN A 1 88 ? 1.410 -20.624 16.340 1.00 17.72 318 ASN A CA 1
ATOM 677 C C . ASN A 1 88 ? 0.118 -19.827 16.524 1.00 17.04 318 ASN A C 1
ATOM 678 O O . ASN A 1 88 ? -0.708 -19.721 15.580 1.00 17.41 318 ASN A O 1
ATOM 683 N N . MET A 1 89 ? -0.042 -19.283 17.722 1.00 17.16 319 MET A N 1
ATOM 684 C CA . MET A 1 89 ? -1.177 -18.395 18.043 1.00 17.17 319 MET A CA 1
ATOM 685 C C . MET A 1 89 ? -1.024 -17.079 17.274 1.00 17.27 319 MET A C 1
ATOM 686 O O . MET A 1 89 ? 0.113 -16.662 16.982 1.00 19.22 319 MET A O 1
ATOM 691 N N . ASP A 1 90 ? -2.149 -16.440 16.981 1.00 17.44 320 ASP A N 1
ATOM 692 C CA . ASP A 1 90 ? -2.181 -15.038 16.499 1.00 17.82 320 ASP A CA 1
ATOM 693 C C . ASP A 1 90 ? -2.343 -14.142 17.728 1.00 17.56 320 ASP A C 1
ATOM 694 O O . ASP A 1 90 ? -3.486 -13.846 18.130 1.00 18.51 320 ASP A O 1
ATOM 699 N N . ASN A 1 91 ? -1.232 -13.753 18.345 1.00 18.40 321 ASN A N 1
ATOM 700 C CA . ASN A 1 91 ? -1.281 -13.014 19.630 1.00 19.26 321 ASN A CA 1
ATOM 701 C C . ASN A 1 91 ? -1.799 -11.592 19.390 1.00 18.75 321 ASN A C 1
ATOM 702 O O . ASN A 1 91 ? -2.547 -11.098 20.249 1.00 19.34 321 ASN A O 1
ATOM 707 N N . LYS A 1 92 ? -1.442 -10.949 18.275 1.00 18.82 322 LYS A N 1
ATOM 708 C CA . LYS A 1 92 ? -1.963 -9.585 17.981 1.00 18.90 322 LYS A CA 1
ATOM 709 C C . LYS A 1 92 ? -3.494 -9.642 17.939 1.00 17.48 322 LYS A C 1
ATOM 710 O O . LYS A 1 92 ? -4.127 -8.771 18.559 1.00 19.17 322 LYS A O 1
ATOM 716 N N . LEU A 1 93 ? -4.088 -10.620 17.252 1.00 16.91 323 LEU A N 1
ATOM 717 C CA . LEU A 1 93 ? -5.573 -10.666 17.157 1.00 17.72 323 LEU A CA 1
ATOM 718 C C . LEU A 1 93 ? -6.163 -10.863 18.560 1.00 16.61 323 LEU A C 1
ATOM 719 O O . LEU A 1 93 ? -7.191 -10.225 18.871 1.00 18.21 323 LEU A O 1
ATOM 724 N N . ARG A 1 94 ? -5.564 -11.728 19.382 1.00 16.76 324 ARG A N 1
ATOM 725 C CA . ARG A 1 94 ? -6.041 -11.950 20.771 1.00 17.51 324 ARG A CA 1
ATOM 726 C C . ARG A 1 94 ? -6.041 -10.609 21.512 1.00 16.61 324 ARG A C 1
ATOM 727 O O . ARG A 1 94 ? -7.039 -10.281 22.186 1.00 17.49 324 ARG A O 1
ATOM 735 N N . LEU A 1 95 ? -4.962 -9.844 21.385 1.00 16.89 325 LEU A N 1
ATOM 736 C CA . LEU A 1 95 ? -4.832 -8.539 22.077 1.00 17.52 325 LEU A CA 1
ATOM 737 C C . LEU A 1 95 ? -5.854 -7.540 21.517 1.00 17.10 325 LEU A C 1
ATOM 738 O O . LEU A 1 95 ? -6.412 -6.759 22.308 1.00 18.68 325 LEU A O 1
ATOM 743 N N . SER A 1 96 ? -6.136 -7.577 20.217 1.00 17.43 326 SER A N 1
ATOM 744 C CA . SER A 1 96 ? -7.175 -6.713 19.596 1.00 17.75 326 SER A CA 1
ATOM 745 C C . SER A 1 96 ? -8.544 -7.052 20.197 1.00 17.41 326 SER A C 1
ATOM 746 O O . SER A 1 96 ? -9.289 -6.139 20.582 1.00 18.19 326 SER A O 1
ATOM 749 N N . LEU A 1 97 ? -8.876 -8.337 20.293 1.00 17.44 327 LEU A N 1
ATOM 750 C CA . LEU A 1 97 ? -10.173 -8.754 20.879 1.00 17.24 327 LEU A CA 1
ATOM 751 C C . LEU A 1 97 ? -10.227 -8.280 22.337 1.00 17.23 327 LEU A C 1
ATOM 752 O O . LEU A 1 97 ? -11.246 -7.698 22.750 1.00 19.47 327 LEU A O 1
ATOM 757 N N . LEU A 1 98 ? -9.155 -8.492 23.095 1.00 16.88 328 LEU A N 1
ATOM 758 C CA . LEU A 1 98 ? -9.097 -8.128 24.531 1.00 18.27 328 LEU A CA 1
ATOM 759 C C . LEU A 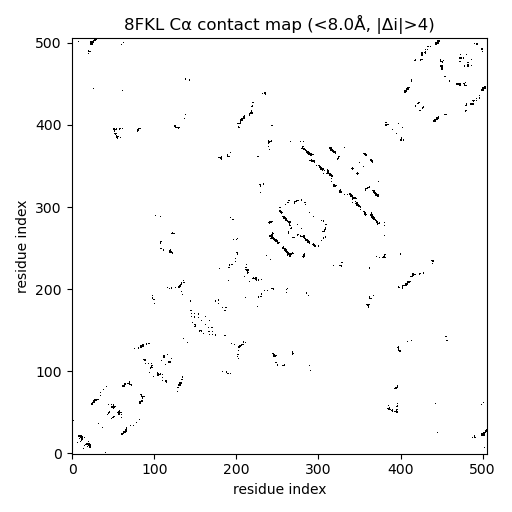1 98 ? -9.318 -6.618 24.693 1.00 17.77 328 LEU A C 1
ATOM 760 O O . LEU A 1 98 ? -10.194 -6.221 25.482 1.00 20.41 328 LEU A O 1
ATOM 765 N N . PHE A 1 99 ? -8.545 -5.793 23.988 1.00 17.81 329 PHE A N 1
ATOM 766 C CA . PHE A 1 99 ? -8.562 -4.323 24.212 1.00 17.97 329 PHE A CA 1
ATOM 767 C C . PHE A 1 99 ? -9.769 -3.661 23.538 1.00 18.53 329 PHE A C 1
ATOM 768 O O . PHE A 1 99 ? -10.278 -2.694 24.132 1.00 19.94 329 PHE A O 1
ATOM 776 N N . SER A 1 100 ? -10.210 -4.118 22.364 1.00 18.08 330 SER A N 1
ATOM 777 C CA . SER A 1 100 ? -11.320 -3.464 21.620 1.00 18.65 330 SER A CA 1
ATOM 778 C C . SER A 1 100 ? -12.677 -3.923 22.166 1.00 18.31 330 SER A C 1
ATOM 779 O O . SER A 1 100 ? -13.632 -3.158 22.027 1.00 19.81 330 SER A O 1
ATOM 782 N N . LEU A 1 101 ? -12.787 -5.142 22.708 1.00 18.07 331 LEU A N 1
ATOM 783 C CA . LEU A 1 101 ? -14.111 -5.710 23.088 1.00 17.50 331 LEU A CA 1
ATOM 784 C C . LEU A 1 101 ? -14.204 -6.029 24.587 1.00 18.17 331 LEU A C 1
ATOM 785 O O . LEU A 1 101 ? -15.255 -5.736 25.169 1.00 19.98 331 LEU A O 1
ATOM 790 N N . ALA A 1 102 ? -13.192 -6.653 25.191 1.00 18.34 332 ALA A N 1
ATOM 791 C CA . ALA A 1 102 ? -13.330 -7.290 26.521 1.00 18.80 332 ALA A CA 1
ATOM 792 C C . ALA A 1 102 ? -13.052 -6.323 27.673 1.00 19.59 332 ALA A C 1
ATOM 793 O O . ALA A 1 102 ? -13.578 -6.569 28.773 1.00 21.34 332 ALA A O 1
ATOM 795 N N . LYS A 1 103 ? -12.231 -5.294 27.456 1.00 20.36 333 LYS A N 1
ATOM 796 C CA . LYS A 1 103 ? -11.754 -4.405 28.543 1.00 20.98 333 LYS A CA 1
ATOM 797 C C . LYS A 1 103 ? -12.888 -3.521 29.047 1.00 22.28 333 LYS A C 1
ATOM 798 O O . LYS A 1 103 ? -13.851 -3.245 28.325 1.00 23.36 333 LYS A O 1
ATOM 804 N N . PRO A 1 104 ? -12.777 -3.018 30.295 1.00 23.20 334 PRO A N 1
ATOM 805 C CA . PRO A 1 104 ? -13.685 -1.985 30.788 1.00 24.12 334 PRO A CA 1
ATOM 806 C C . PRO A 1 104 ? -13.633 -0.737 29.891 1.00 24.36 334 PRO A C 1
ATOM 807 O O . PRO A 1 104 ? -12.648 -0.522 29.191 1.00 24.03 334 PRO A O 1
ATOM 811 N N . LEU A 1 105 ? -14.681 0.076 29.944 1.00 24.99 335 LEU A N 1
ATOM 812 C CA . LEU A 1 105 ? -14.844 1.248 29.044 1.00 26.16 335 LEU A CA 1
ATOM 813 C C . LEU A 1 105 ? -13.641 2.200 29.134 1.00 26.83 335 LEU A C 1
ATOM 814 O O . LEU A 1 105 ? -13.268 2.745 28.079 1.00 27.85 335 LEU A O 1
ATOM 819 N N . ASN A 1 106 ? -13.046 2.400 30.317 1.00 26.48 336 ASN A N 1
ATOM 820 C CA . ASN A 1 106 ? -11.966 3.410 30.507 1.00 27.36 336 ASN A CA 1
ATOM 821 C C . ASN A 1 106 ? -10.636 2.923 29.910 1.00 25.98 336 ASN A C 1
ATOM 822 O O . ASN A 1 106 ? -9.701 3.749 29.850 1.00 28.73 336 ASN A O 1
ATOM 827 N N . GLN A 1 107 ? -10.527 1.652 29.494 1.00 25.10 337 GLN A N 1
ATOM 828 C CA . GLN A 1 107 ? -9.301 1.131 28.829 1.00 26.47 337 GLN A CA 1
ATOM 829 C C . GLN A 1 107 ? -9.618 0.641 27.410 1.00 26.30 337 GLN A C 1
ATOM 830 O O . GLN A 1 107 ? -8.672 0.244 26.712 1.00 29.57 337 GLN A O 1
ATOM 836 N N . ARG A 1 108 ? -10.877 0.694 26.973 1.00 22.73 338 ARG A N 1
ATOM 837 C CA . ARG A 1 108 ? -11.310 0.012 25.727 1.00 21.20 338 ARG A CA 1
ATOM 838 C C . ARG A 1 108 ? -10.831 0.789 24.500 1.00 19.19 338 ARG A C 1
ATOM 839 O O . ARG A 1 108 ? -11.097 1.989 24.400 1.00 19.99 338 ARG A O 1
ATOM 847 N N . SER A 1 109 ? -10.146 0.099 23.596 1.00 19.13 339 SER A N 1
ATOM 848 C CA . SER A 1 109 ? -9.597 0.640 22.330 1.00 19.66 339 SER A CA 1
ATOM 849 C C . SER A 1 109 ? -10.730 0.882 21.331 1.00 19.45 339 SER A C 1
ATOM 850 O O . SER A 1 109 ? -11.791 0.227 21.437 1.00 20.26 339 SER A O 1
ATOM 853 N N . GLY A 1 110 ? -10.489 1.759 20.358 1.00 19.11 340 GLY A N 1
ATOM 854 C CA . GLY A 1 110 ? -11.258 1.774 19.104 1.00 20.42 340 GLY A CA 1
ATOM 855 C C . GLY A 1 110 ? -11.228 0.407 18.440 1.00 19.30 340 GLY A C 1
ATOM 856 O O . GLY A 1 110 ? -10.373 -0.427 18.787 1.00 20.54 340 GLY A O 1
ATOM 857 N N . MET A 1 111 ? -12.129 0.182 17.496 1.00 19.84 341 MET A N 1
ATOM 858 C CA . MET A 1 111 ? -12.383 -1.158 16.925 1.00 19.56 341 MET A CA 1
ATOM 859 C C . MET A 1 111 ? -11.415 -1.487 15.784 1.00 18.90 341 MET A C 1
ATOM 860 O O . MET A 1 111 ? -11.326 -2.667 15.431 1.00 20.07 341 MET A O 1
ATOM 865 N N . ASN A 1 112 ? -10.692 -0.516 15.231 1.00 19.27 342 ASN A N 1
ATOM 866 C CA . ASN A 1 112 ? -9.868 -0.751 14.016 1.00 19.98 342 ASN A CA 1
ATOM 867 C C . ASN A 1 112 ? -8.885 -1.914 14.203 1.00 19.01 342 ASN A C 1
ATOM 868 O O . ASN A 1 112 ? -8.665 -2.669 13.255 1.00 18.98 342 ASN A O 1
ATOM 873 N N . PRO A 1 113 ? -8.225 -2.100 15.373 1.00 18.90 343 PRO A N 1
ATOM 874 C CA . PRO A 1 113 ? -7.303 -3.229 15.551 1.00 18.23 343 PRO A CA 1
ATOM 875 C C . PRO A 1 113 ? -7.905 -4.613 15.255 1.00 18.57 343 PRO A C 1
ATOM 876 O O . PRO A 1 113 ? -7.168 -5.523 14.876 1.00 19.26 343 PRO A O 1
ATOM 880 N N . LEU A 1 114 ? -9.220 -4.758 15.404 1.00 18.12 344 LEU A N 1
ATOM 881 C CA . LEU A 1 114 ? -9.913 -6.046 15.127 1.00 18.39 344 LEU A CA 1
ATOM 882 C C . LEU A 1 114 ? -9.724 -6.433 13.653 1.00 18.82 344 LEU A C 1
ATOM 883 O O . LEU A 1 114 ? -9.802 -7.628 13.339 1.00 19.88 344 LEU A O 1
ATOM 888 N N . ILE A 1 115 ? -9.481 -5.455 12.780 1.00 18.44 345 ILE A N 1
ATOM 889 C CA . ILE A 1 115 ? -9.270 -5.658 11.320 1.00 18.65 345 ILE A CA 1
ATOM 890 C C . ILE A 1 115 ? -7.774 -5.809 11.026 1.00 19.64 345 ILE A C 1
ATOM 891 O O . ILE A 1 115 ? -7.397 -6.727 10.292 1.00 21.13 345 ILE A O 1
ATOM 896 N N . THR A 1 116 ? -6.949 -4.888 11.519 1.00 20.29 346 THR A N 1
ATOM 897 C CA . THR A 1 116 ? -5.557 -4.713 11.031 1.00 21.76 346 THR A CA 1
ATOM 898 C C . THR A 1 116 ? -4.520 -5.301 11.996 1.00 21.43 346 THR A C 1
ATOM 899 O O . THR A 1 116 ? -3.412 -5.599 11.518 1.00 23.53 346 THR A O 1
ATOM 903 N N . ASN A 1 117 ? -4.818 -5.403 13.294 1.00 19.60 347 ASN A N 1
ATOM 904 C CA . ASN A 1 117 ? -3.821 -5.806 14.322 1.00 19.46 347 ASN A CA 1
ATOM 905 C C . ASN A 1 117 ? -3.946 -7.316 14.505 1.00 18.78 347 ASN A C 1
ATOM 906 O O . ASN A 1 117 ? -4.582 -7.781 15.464 1.00 19.72 347 ASN A O 1
ATOM 911 N N . SER A 1 118 ? -3.348 -8.030 13.561 1.00 18.97 348 SER A N 1
ATOM 912 C CA . SER A 1 118 ? -3.436 -9.492 13.384 1.00 18.39 348 SER A CA 1
ATOM 913 C C . SER A 1 118 ? -2.306 -9.906 12.452 1.00 19.32 348 SER A C 1
ATOM 914 O O . SER A 1 118 ? -1.781 -9.052 11.714 1.00 21.80 348 SER A O 1
ATOM 917 N N . LEU A 1 119 ? -1.967 -11.185 12.475 1.00 20.04 349 LEU A N 1
ATOM 918 C CA . LEU A 1 119 ? -1.107 -11.799 11.443 1.00 20.01 349 LEU A CA 1
ATOM 919 C C . LEU A 1 119 ? -1.707 -11.522 10.056 1.00 20.27 349 LEU A C 1
ATOM 920 O O . LEU A 1 119 ? -0.933 -11.384 9.094 1.00 22.91 349 LEU A O 1
ATOM 925 N N . VAL A 1 120 ? -3.038 -11.466 9.948 1.00 19.84 350 VAL A N 1
ATOM 926 C CA . VAL A 1 120 ? -3.753 -11.242 8.659 1.00 20.37 350 VAL A CA 1
ATOM 927 C C . VAL A 1 120 ? -4.534 -9.928 8.747 1.00 19.48 350 VAL A C 1
ATOM 928 O O . VAL A 1 120 ? -5.384 -9.784 9.651 1.00 19.74 350 VAL A O 1
ATOM 932 N N . ASN A 1 121 ? -4.260 -9.003 7.830 1.00 20.81 351 ASN A N 1
ATOM 933 C CA . ASN A 1 121 ? -5.084 -7.785 7.650 1.00 20.83 351 ASN A CA 1
ATOM 934 C C . ASN A 1 121 ? -6.364 -8.215 6.926 1.00 19.30 351 ASN A C 1
ATOM 935 O O . ASN A 1 121 ? -6.278 -8.604 5.749 1.00 21.24 351 ASN A O 1
ATOM 940 N N . ARG A 1 122 ? -7.510 -8.166 7.603 1.00 18.54 352 ARG A N 1
ATOM 941 C CA . ARG A 1 122 ? -8.769 -8.728 7.059 1.00 17.83 352 ARG A CA 1
ATOM 942 C C . ARG A 1 122 ? -9.618 -7.653 6.367 1.00 17.79 352 ARG A C 1
ATOM 943 O O . ARG A 1 122 ? -10.803 -7.914 6.125 1.00 18.36 352 ARG A O 1
ATOM 951 N N . THR A 1 123 ? -9.048 -6.502 6.014 1.00 18.09 353 THR A N 1
ATOM 952 C CA . THR A 1 123 ? -9.770 -5.483 5.215 1.00 18.99 353 THR A CA 1
ATOM 953 C C . THR A 1 123 ? -10.342 -6.175 3.972 1.00 18.73 353 THR A C 1
ATOM 954 O O . THR A 1 123 ? -11.561 -6.110 3.754 1.00 19.76 353 THR A O 1
ATOM 958 N N . ASP A 1 124 ? -9.485 -6.843 3.198 1.00 19.78 354 ASP A N 1
ATOM 959 C CA . ASP A 1 124 ? -9.892 -7.648 2.022 1.00 20.72 354 ASP A CA 1
ATOM 960 C C . ASP A 1 124 ? -9.002 -8.889 1.996 1.00 21.27 354 ASP A C 1
ATOM 961 O O . ASP A 1 124 ? -7.847 -8.797 1.549 1.00 25.80 354 ASP A O 1
ATOM 966 N N . ASP A 1 125 ? -9.517 -9.994 2.523 1.00 20.01 355 ASP A N 1
ATOM 967 C CA . ASP A 1 125 ? -8.807 -11.294 2.552 1.00 20.40 355 ASP A CA 1
ATOM 968 C C . ASP A 1 125 ? -9.410 -12.174 1.455 1.00 19.36 355 ASP A C 1
ATOM 969 O O . ASP A 1 125 ? -10.472 -12.772 1.677 1.00 19.44 355 ASP A O 1
ATOM 974 N N . ASN A 1 126 ? -8.746 -12.223 0.303 1.00 20.12 356 ASN A N 1
ATOM 975 C CA . ASN A 1 126 ? -9.239 -12.892 -0.927 1.00 20.35 356 ASN A CA 1
ATOM 976 C C . ASN A 1 126 ? -8.298 -14.034 -1.326 1.00 20.88 356 ASN A C 1
ATOM 977 O O . ASN A 1 126 ? -8.451 -14.551 -2.447 1.00 23.84 356 ASN A O 1
ATOM 982 N N . ALA A 1 127 ? -7.387 -14.444 -0.439 1.00 21.62 357 ALA A N 1
ATOM 983 C CA . ALA A 1 127 ? -6.307 -15.409 -0.754 1.00 21.99 357 ALA A CA 1
ATOM 984 C C . ALA A 1 127 ? -6.852 -16.840 -0.765 1.00 21.07 357 ALA A C 1
ATOM 985 O O . ALA A 1 127 ? -7.537 -17.234 0.193 1.00 21.64 357 ALA A O 1
ATOM 987 N N . GLU A 1 128 ? -6.522 -17.617 -1.796 1.00 21.43 358 GLU A N 1
ATOM 988 C CA . GLU A 1 128 ? -6.817 -19.071 -1.814 1.00 22.22 358 GLU A CA 1
ATOM 989 C C . GLU A 1 128 ? -6.098 -19.726 -0.627 1.00 21.47 358 GLU A C 1
ATOM 990 O O . GLU A 1 128 ? -6.711 -20.560 0.051 1.00 22.75 358 GLU A O 1
ATOM 996 N N . THR A 1 129 ? -4.848 -19.338 -0.376 1.00 21.54 359 THR A N 1
ATOM 997 C CA . THR A 1 129 ? -4.044 -19.791 0.785 1.00 21.72 359 THR A CA 1
ATOM 998 C C . THR A 1 129 ? -3.429 -18.565 1.457 1.00 20.92 359 THR A C 1
ATOM 999 O O . THR A 1 129 ? -2.737 -17.799 0.754 1.00 22.62 359 THR A O 1
ATOM 1003 N N . ALA A 1 130 ? -3.651 -18.396 2.761 1.00 21.02 360 ALA A N 1
ATOM 1004 C CA . ALA A 1 130 ? -3.026 -17.310 3.545 1.00 21.20 360 ALA A CA 1
ATOM 1005 C C . ALA A 1 130 ? -1.510 -17.524 3.591 1.00 20.85 360 ALA A C 1
ATOM 1006 O O . ALA A 1 130 ? -1.038 -18.673 3.457 1.00 22.65 360 ALA A O 1
ATOM 1008 N N . ALA A 1 131 ? -0.768 -16.436 3.768 1.00 21.90 361 ALA A N 1
ATOM 1009 C CA . ALA A 1 131 ? 0.709 -16.441 3.778 1.00 23.21 361 ALA A CA 1
ATOM 1010 C C . ALA A 1 131 ? 1.217 -17.359 4.893 1.00 22.51 361 ALA A C 1
ATOM 1011 O O . ALA A 1 131 ? 2.154 -18.139 4.645 1.00 25.44 361 ALA A O 1
ATOM 1013 N N . VAL A 1 132 ? 0.615 -17.264 6.079 1.00 21.64 362 VAL A N 1
ATOM 1014 C CA . VAL A 1 132 ? 1.107 -17.922 7.321 1.00 21.60 362 VAL A CA 1
ATOM 1015 C C . VAL A 1 132 ? -0.096 -18.492 8.059 1.00 20.21 362 VAL A C 1
ATOM 1016 O O . VAL A 1 132 ? -1.066 -17.779 8.318 1.00 21.42 362 VAL A O 1
ATOM 1020 N N . PRO A 1 133 ? -0.072 -19.795 8.411 1.00 19.87 363 PRO A N 1
ATOM 1021 C CA . PRO A 1 133 ? -1.173 -20.390 9.153 1.00 18.95 363 PRO A CA 1
ATOM 1022 C C . PRO A 1 133 ? -1.081 -20.046 10.639 1.00 17.59 363 PRO A C 1
ATOM 1023 O O . PRO A 1 133 ? -0.002 -19.744 11.122 1.00 21.76 363 PRO A O 1
ATOM 1027 N N . SER A 1 134 ? -2.218 -20.072 11.323 1.00 17.17 364 SER A N 1
ATOM 1028 C CA . SER A 1 134 ? -2.297 -19.754 12.764 1.00 17.06 364 SER A CA 1
ATOM 1029 C C . SER A 1 134 ? -3.569 -20.328 13.372 1.00 16.11 364 SER A C 1
ATOM 1030 O O . SER A 1 134 ? -4.510 -20.680 12.622 1.00 17.66 364 SER A O 1
ATOM 1033 N N . TYR A 1 135 ? -3.596 -20.358 14.697 1.00 16.05 365 TYR A N 1
ATOM 1034 C CA . TYR A 1 135 ? -4.844 -20.500 15.472 1.00 15.81 365 TYR A CA 1
ATOM 1035 C C . TYR A 1 135 ? -5.106 -19.189 16.209 1.00 16.11 365 TYR A C 1
ATOM 1036 O O . TYR A 1 135 ? -4.159 -18.449 16.530 1.00 16.99 365 TYR A O 1
ATOM 1045 N N . SER A 1 136 ? -6.381 -18.919 16.454 1.00 16.44 366 SER A N 1
ATOM 1046 C CA . SER A 1 136 ? -6.883 -17.692 17.116 1.00 16.98 366 SER A CA 1
ATOM 1047 C C . SER A 1 136 ? -7.736 -18.087 18.321 1.00 16.77 366 SER A C 1
ATOM 1048 O O . SER A 1 136 ? -8.500 -19.065 18.218 1.00 18.43 366 SER A O 1
ATOM 1051 N N . PHE A 1 137 ? -7.656 -17.328 19.409 1.00 16.68 367 PHE A N 1
ATOM 1052 C CA . PHE A 1 137 ? -8.512 -17.548 20.599 1.00 17.60 367 PHE A CA 1
ATOM 1053 C C . PHE A 1 137 ? -8.650 -16.249 21.389 1.00 17.62 367 PHE A C 1
ATOM 1054 O O . PHE A 1 137 ? -7.881 -15.299 21.139 1.00 18.59 367 PHE A O 1
ATOM 1062 N N . ILE A 1 138 ? -9.621 -16.203 22.302 1.00 19.85 368 ILE A N 1
ATOM 1063 C CA . ILE A 1 138 ? -9.783 -15.048 23.238 1.00 22.28 368 ILE A CA 1
ATOM 1064 C C . ILE A 1 138 ? -9.439 -15.473 24.668 1.00 20.70 368 ILE A C 1
ATOM 1065 O O . ILE A 1 138 ? -8.873 -14.648 25.384 1.00 24.71 368 ILE A O 1
ATOM 1070 N N . ARG A 1 139 ? -9.766 -16.695 25.085 1.00 19.62 369 ARG A N 1
ATOM 1071 C CA . ARG A 1 139 ? -9.413 -17.185 26.442 1.00 20.28 369 ARG A CA 1
ATOM 1072 C C . ARG A 1 139 ? -8.803 -18.582 26.339 1.00 19.89 369 ARG A C 1
ATOM 1073 O O . ARG A 1 139 ? -9.041 -19.285 25.337 1.00 20.64 369 ARG A O 1
ATOM 1081 N N . ALA A 1 140 ? -8.049 -18.950 27.366 1.00 20.34 370 ALA A N 1
ATOM 1082 C CA . ALA A 1 140 ? -7.427 -20.277 27.525 1.00 21.53 370 ALA A CA 1
ATOM 1083 C C . ALA A 1 140 ? -7.393 -20.628 29.011 1.00 21.21 370 ALA A C 1
ATOM 1084 O O . ALA A 1 140 ? -7.722 -19.767 29.839 1.00 24.04 370 ALA A O 1
ATOM 1086 N N . HIS A 1 141 ? -7.003 -21.860 29.341 1.00 22.77 371 HIS A N 1
ATOM 1087 C CA . HIS A 1 141 ? -7.021 -22.372 30.735 1.00 24.74 371 HIS A CA 1
ATOM 1088 C C . HIS A 1 141 ? -6.207 -21.453 31.661 1.00 25.68 371 HIS A C 1
ATOM 1089 O O . HIS A 1 141 ? -6.543 -21.388 32.858 1.00 29.34 371 HIS A O 1
ATOM 1096 N N . ASP A 1 142 ? -5.189 -20.757 31.145 1.00 26.43 372 ASP A N 1
ATOM 1097 C CA . ASP A 1 142 ? -4.309 -19.896 31.982 1.00 27.91 372 ASP A CA 1
ATOM 1098 C C . ASP A 1 142 ? -4.232 -18.462 31.437 1.00 26.69 372 ASP A C 1
ATOM 1099 O O . ASP A 1 142 ? -3.252 -17.769 31.777 1.00 28.23 372 ASP A O 1
ATOM 1104 N N . SER A 1 143 ? -5.213 -18.026 30.662 1.00 25.13 373 SER A N 1
ATOM 1105 C CA . SER A 1 143 ? -5.238 -16.661 30.123 1.00 25.98 373 SER A CA 1
ATOM 1106 C C . SER A 1 143 ? -5.451 -15.558 31.183 1.00 29.55 373 SER A C 1
ATOM 1107 O O . SER A 1 143 ? -4.826 -14.519 31.066 1.00 29.85 373 SER A O 1
ATOM 1110 N N . GLU A 1 144 ? -6.294 -15.793 32.194 1.00 28.07 374 GLU A N 1
ATOM 1111 C CA . GLU A 1 144 ? -6.572 -14.757 33.208 1.00 27.90 374 GLU A CA 1
ATOM 1112 C C . GLU A 1 144 ? -7.282 -15.159 34.497 1.00 28.23 374 GLU A C 1
ATOM 1113 O O . GLU A 1 144 ? -7.257 -14.388 35.447 1.00 29.72 374 GLU A O 1
ATOM 1119 N N . VAL A 1 145 ? -7.893 -16.338 34.568 1.00 29.43 375 VAL A N 1
ATOM 1120 C CA . VAL A 1 145 ? -8.684 -16.669 35.745 1.00 32.03 375 VAL A CA 1
ATOM 1121 C C . VAL A 1 145 ? -7.927 -16.722 37.041 1.00 31.68 375 VAL A C 1
ATOM 1122 O O . VAL A 1 145 ? -8.383 -16.234 38.049 1.00 32.50 375 VAL A O 1
ATOM 1126 N N . GLN A 1 146 ? -6.745 -17.320 37.010 1.00 31.76 376 GLN A N 1
ATOM 1127 C CA . GLN A 1 146 ? -5.928 -17.368 38.207 1.00 35.64 376 GLN A CA 1
ATOM 1128 C C . GLN A 1 146 ? -5.615 -15.960 38.701 1.00 36.29 376 GLN A C 1
ATOM 1129 O O . GLN A 1 146 ? -5.608 -15.726 39.890 1.00 36.78 376 GLN A O 1
ATOM 1135 N N . ASP A 1 147 ? -5.348 -15.070 37.781 1.00 34.97 377 ASP A N 1
ATOM 1136 C CA . ASP A 1 147 ? -5.045 -13.647 38.091 1.00 37.37 377 ASP A CA 1
ATOM 1137 C C . ASP A 1 147 ? -6.296 -12.982 38.679 1.00 38.72 377 ASP A C 1
ATOM 1138 O O . ASP A 1 147 ? -6.154 -12.240 39.669 1.00 41.94 377 ASP A O 1
ATOM 1143 N N . LEU A 1 148 ? -7.474 -13.242 38.103 1.00 38.37 378 LEU A N 1
ATOM 1144 C CA . LEU A 1 148 ? -8.750 -12.622 38.553 1.00 36.63 378 LEU A CA 1
ATOM 1145 C C . LEU A 1 148 ? -9.132 -13.149 39.941 1.00 37.50 378 LEU A C 1
ATOM 1146 O O . LEU A 1 148 ? -9.583 -12.336 40.765 1.00 42.48 378 LEU A O 1
ATOM 1151 N N . ILE A 1 149 ? -8.961 -14.448 40.193 1.00 35.96 379 ILE A N 1
ATOM 1152 C CA . ILE A 1 149 ? -9.238 -15.062 41.526 1.00 38.48 379 ILE A CA 1
ATOM 1153 C C . ILE A 1 149 ? -8.313 -14.417 42.568 1.00 40.68 379 ILE A C 1
ATOM 1154 O O . ILE A 1 149 ? -8.811 -14.083 43.662 1.00 42.72 379 ILE A O 1
ATOM 1159 N N . ARG A 1 150 ? -7.034 -14.214 42.235 1.00 41.10 380 ARG A N 1
ATOM 1160 C CA . ARG A 1 150 ? -6.053 -13.504 43.104 1.00 44.63 380 ARG A CA 1
ATOM 1161 C C . ARG A 1 150 ? -6.562 -12.082 43.384 1.00 45.15 380 ARG A C 1
ATOM 1162 O O . ARG A 1 150 ? -6.606 -11.694 44.569 1.00 47.64 380 ARG A O 1
ATOM 1170 N N . ASP A 1 151 ? -6.934 -11.344 42.333 1.00 45.24 381 ASP A N 1
ATOM 1171 C CA . ASP A 1 151 ? -7.461 -9.954 42.427 1.00 45.92 381 ASP A CA 1
ATOM 1172 C C . ASP A 1 151 ? -8.688 -9.922 43.344 1.00 47.36 381 ASP A C 1
ATOM 1173 O O . ASP A 1 151 ? -8.762 -9.015 44.194 1.00 47.92 381 ASP A O 1
ATOM 1178 N N . ILE A 1 152 ? -9.620 -10.863 43.162 1.00 44.63 382 ILE A N 1
ATOM 1179 C CA . ILE A 1 152 ? -10.893 -10.934 43.942 1.00 42.48 382 ILE A CA 1
ATOM 1180 C C . ILE A 1 152 ? -10.556 -11.173 45.419 1.00 45.20 382 ILE A C 1
ATOM 1181 O O . ILE A 1 152 ? -11.090 -10.433 46.267 1.00 46.23 382 ILE A O 1
ATOM 1186 N N . ILE A 1 153 ? -9.695 -12.153 45.717 1.00 46.10 383 ILE A N 1
ATOM 1187 C CA . ILE A 1 153 ? -9.309 -12.500 47.118 1.00 48.97 383 ILE A CA 1
ATOM 1188 C C . ILE A 1 153 ? -8.649 -11.273 47.763 1.00 50.64 383 ILE A C 1
ATOM 1189 O O . ILE A 1 153 ? -9.018 -10.942 48.907 1.00 53.51 383 ILE A O 1
ATOM 1194 N N . LYS A 1 154 ? -7.737 -10.614 47.040 1.00 49.99 384 LYS A N 1
ATOM 1195 C CA . LYS A 1 154 ? -6.949 -9.449 47.526 1.00 53.43 384 LYS A CA 1
ATOM 1196 C C . LYS A 1 154 ? -7.880 -8.261 47.815 1.00 55.29 384 LYS A C 1
ATOM 1197 O O . LYS A 1 154 ? -7.617 -7.531 48.791 1.00 57.02 384 LYS A O 1
ATOM 1203 N N . ALA A 1 155 ? -8.926 -8.076 47.004 1.00 54.19 385 ALA A N 1
ATOM 1204 C CA . ALA A 1 155 ? -9.834 -6.906 47.060 1.00 54.75 385 ALA A CA 1
ATOM 1205 C C . ALA A 1 155 ? -10.968 -7.129 48.070 1.00 54.01 385 ALA A C 1
ATOM 1206 O O . ALA A 1 155 ? -11.387 -6.129 48.685 1.00 57.96 385 ALA A O 1
ATOM 1208 N N . GLU A 1 156 ? -11.457 -8.366 48.234 1.00 52.42 386 GLU A N 1
ATOM 1209 C CA . GLU A 1 156 ? -12.785 -8.622 48.862 1.00 55.29 386 GLU A CA 1
ATOM 1210 C C . GLU A 1 156 ? -12.739 -9.648 50.004 1.00 55.88 386 GLU A C 1
ATOM 1211 O O . GLU A 1 156 ? -13.706 -9.653 50.789 1.00 60.99 386 GLU A O 1
ATOM 1217 N N . ILE A 1 157 ? -11.700 -10.483 50.116 1.00 57.38 387 ILE A N 1
ATOM 1218 C CA . ILE A 1 157 ? -11.685 -11.625 51.082 1.00 59.95 387 ILE A CA 1
ATOM 1219 C C . ILE A 1 157 ? -10.492 -11.491 52.040 1.00 61.52 387 ILE A C 1
ATOM 1220 O O . ILE A 1 157 ? -10.727 -11.479 53.266 1.00 63.82 387 ILE A O 1
ATOM 1225 N N . ASN A 1 158 ? -9.268 -11.407 51.509 1.00 61.97 388 ASN A N 1
ATOM 1226 C CA . ASN A 1 158 ? -8.014 -11.344 52.308 1.00 63.29 388 ASN A CA 1
ATOM 1227 C C . ASN A 1 158 ? -7.002 -10.450 51.595 1.00 63.36 388 ASN A C 1
ATOM 1228 O O . ASN A 1 158 ? -6.377 -10.878 50.628 1.00 65.33 388 ASN A O 1
ATOM 1233 N N . PRO A 1 159 ? -6.788 -9.195 52.058 1.00 63.94 389 PRO A N 1
ATOM 1234 C CA . PRO A 1 159 ? -5.854 -8.279 51.398 1.00 65.90 389 PRO A CA 1
ATOM 1235 C C . PRO A 1 159 ? -4.362 -8.593 51.609 1.00 63.28 389 PRO A C 1
ATOM 1236 O O . PRO A 1 159 ? -3.550 -7.939 50.978 1.00 65.73 389 PRO A O 1
ATOM 1240 N N . ASN A 1 160 ? -4.037 -9.572 52.463 1.00 62.43 390 ASN A N 1
ATOM 1241 C CA . ASN A 1 160 ? -2.644 -9.903 52.874 1.00 59.19 390 ASN A CA 1
ATOM 1242 C C . ASN A 1 160 ? -2.108 -11.115 52.101 1.00 63.60 390 ASN A C 1
ATOM 1243 O O . ASN A 1 160 ? -0.939 -11.480 52.343 1.00 65.61 390 ASN A O 1
ATOM 1248 N N . VAL A 1 161 ? -2.910 -11.713 51.213 1.00 68.33 391 VAL A N 1
ATOM 1249 C CA . VAL A 1 161 ? -2.534 -12.956 50.470 1.00 69.29 391 VAL A CA 1
ATOM 1250 C C . VAL A 1 161 ? -1.213 -12.722 49.727 1.00 71.71 391 VAL A C 1
ATOM 1251 O O . VAL A 1 161 ? -1.048 -11.645 49.118 1.00 74.45 391 VAL A O 1
ATOM 1255 N N . VAL A 1 162 ? -0.315 -13.708 49.793 1.00 73.35 392 VAL A N 1
ATOM 1256 C CA . VAL A 1 162 ? 1.021 -13.700 49.124 1.00 75.70 392 VAL A CA 1
ATOM 1257 C C . VAL A 1 162 ? 0.930 -14.585 47.876 1.00 72.46 392 VAL A C 1
ATOM 1258 O O . VAL A 1 162 ? 0.402 -15.710 47.986 1.00 67.36 392 VAL A O 1
ATOM 1262 N N . GLY A 1 163 ? 1.403 -14.074 46.734 1.00 69.10 393 GLY A N 1
ATOM 1263 C CA . GLY A 1 163 ? 1.431 -14.782 45.439 1.00 65.74 393 GLY A CA 1
ATOM 1264 C C . GLY A 1 163 ? 0.084 -15.397 45.099 1.00 62.89 393 GLY A C 1
ATOM 1265 O O . GLY A 1 163 ? -0.906 -14.642 45.006 1.00 62.65 393 GLY A O 1
ATOM 1266 N N . TYR A 1 164 ? 0.046 -16.724 44.932 1.00 62.11 394 TYR A N 1
ATOM 1267 C CA . TYR A 1 164 ? -1.168 -17.506 44.579 1.00 56.82 394 TYR A CA 1
ATOM 1268 C C . TYR A 1 164 ? -1.415 -18.597 45.630 1.00 57.62 394 TYR A C 1
ATOM 1269 O O . TYR A 1 164 ? -2.090 -19.593 45.310 1.00 57.04 394 TYR A O 1
ATOM 1278 N N . SER A 1 165 ? -0.904 -18.403 46.851 1.00 58.90 395 SER A N 1
ATOM 1279 C CA . SER A 1 165 ? -1.096 -19.320 48.004 1.00 62.67 395 SER A CA 1
ATOM 1280 C C . SER A 1 165 ? -2.438 -19.007 48.676 1.00 65.33 395 SER A C 1
ATOM 1281 O O . SER A 1 165 ? -2.458 -18.181 49.611 1.00 66.63 395 SER A O 1
ATOM 1284 N N . PHE A 1 166 ? -3.518 -19.630 48.192 1.00 64.11 396 PHE A N 1
ATOM 1285 C CA . PHE A 1 166 ? -4.903 -19.460 48.705 1.00 65.29 396 PHE A CA 1
ATOM 1286 C C . PHE A 1 166 ? -5.325 -20.708 49.480 1.00 67.69 396 PHE A C 1
ATOM 1287 O O . PHE A 1 166 ? -4.820 -21.808 49.184 1.00 70.08 396 PHE A O 1
ATOM 1295 N N . THR A 1 167 ? -6.244 -20.532 50.432 1.00 68.60 397 THR A N 1
ATOM 1296 C CA . THR A 1 167 ? -6.983 -21.633 51.103 1.00 71.78 397 THR A CA 1
ATOM 1297 C C . THR A 1 167 ? -8.119 -22.065 50.169 1.00 69.42 397 THR A C 1
ATOM 1298 O O . THR A 1 167 ? -8.553 -21.230 49.345 1.00 64.33 397 THR A O 1
ATOM 1302 N N . MET A 1 168 ? -8.574 -23.316 50.285 1.00 72.72 398 MET A N 1
ATOM 1303 C CA . MET A 1 168 ? -9.704 -23.864 49.487 1.00 75.85 398 MET A CA 1
ATOM 1304 C C . MET A 1 168 ? -10.940 -22.976 49.690 1.00 75.03 398 MET A C 1
ATOM 1305 O O . MET A 1 168 ? -11.681 -22.764 48.708 1.00 74.88 398 MET A O 1
ATOM 1310 N N . GLU A 1 169 ? -11.140 -22.470 50.912 1.00 71.62 399 GLU A N 1
ATOM 1311 C CA . GLU A 1 169 ? -12.302 -21.623 51.295 1.00 72.37 399 GLU A CA 1
ATOM 1312 C C . GLU A 1 169 ? -12.177 -20.233 50.653 1.00 67.88 399 GLU A C 1
ATOM 1313 O O . GLU A 1 169 ? -13.229 -19.626 50.368 1.00 66.31 399 GLU A O 1
ATOM 1319 N N . GLU A 1 170 ? -10.950 -19.739 50.453 1.00 64.36 400 GLU A N 1
ATOM 1320 C CA . GLU A 1 170 ? -10.681 -18.444 49.769 1.00 60.84 400 GLU A CA 1
ATOM 1321 C C . GLU A 1 170 ? -11.074 -18.567 48.290 1.00 56.11 400 GLU A C 1
ATOM 1322 O O . GLU A 1 170 ? -11.767 -17.657 47.791 1.00 52.46 400 GLU A O 1
ATOM 1328 N N . ILE A 1 171 ? -10.661 -19.655 47.630 1.00 54.26 401 ILE A N 1
ATOM 1329 C CA . ILE A 1 171 ? -10.976 -19.940 46.196 1.00 52.51 401 ILE A CA 1
ATOM 1330 C C . ILE A 1 171 ? -12.495 -20.122 46.055 1.00 51.51 401 ILE A C 1
ATOM 1331 O O . ILE A 1 171 ? -13.060 -19.591 45.078 1.00 48.97 401 ILE A O 1
ATOM 1336 N N . LYS A 1 172 ? -13.117 -20.832 47.003 1.00 52.43 402 LYS A N 1
ATOM 1337 C CA . LYS A 1 172 ? -14.591 -21.013 47.123 1.00 56.61 402 LYS A CA 1
ATOM 1338 C C . LYS A 1 172 ? -15.284 -19.645 47.064 1.00 54.72 402 LYS A C 1
ATOM 1339 O O . LYS A 1 172 ? -16.143 -19.444 46.175 1.00 52.26 402 LYS A O 1
ATOM 1345 N N . LYS A 1 173 ? -14.922 -18.747 47.985 1.00 51.26 403 LYS A N 1
ATOM 1346 C CA . LYS A 1 173 ? -15.547 -17.407 48.149 1.00 52.13 403 LYS A CA 1
ATOM 1347 C C . LYS A 1 173 ? -15.260 -16.544 46.914 1.00 48.60 403 LYS A C 1
ATOM 1348 O O . LYS A 1 173 ? -16.182 -15.836 46.468 1.00 47.39 403 LYS A O 1
ATOM 1354 N N . ALA A 1 174 ? -14.036 -16.598 46.380 1.00 45.78 404 ALA A N 1
ATOM 1355 C CA . ALA A 1 174 ? -13.608 -15.811 45.199 1.00 42.81 404 ALA A CA 1
ATOM 1356 C C . ALA A 1 174 ? -14.444 -16.202 43.973 1.00 40.97 404 ALA A C 1
ATOM 1357 O O . ALA A 1 174 ? -14.776 -15.305 43.176 1.00 40.30 404 ALA A O 1
ATOM 1359 N N . PHE A 1 175 ? -14.783 -17.487 43.826 1.00 40.69 405 PHE A N 1
ATOM 1360 C CA . PHE A 1 175 ? -15.565 -17.992 42.666 1.00 39.10 405 PHE A CA 1
ATOM 1361 C C . PHE A 1 175 ? -17.034 -17.576 42.802 1.00 39.99 405 PHE A C 1
ATOM 1362 O O . PHE A 1 175 ? -17.678 -17.362 41.762 1.00 39.02 405 PHE A O 1
ATOM 1370 N N . GLU A 1 176 ? -17.544 -17.453 44.030 1.00 43.09 406 GLU A N 1
ATOM 1371 C CA . GLU A 1 176 ? -18.893 -16.880 44.288 1.00 44.06 406 GLU A CA 1
ATOM 1372 C C . GLU A 1 176 ? -18.952 -15.472 43.678 1.00 41.05 406 GLU A C 1
ATOM 1373 O O . GLU A 1 176 ? -19.920 -15.188 42.943 1.00 41.41 406 GLU A O 1
ATOM 1379 N N . ILE A 1 177 ? -17.935 -14.646 43.946 1.00 39.24 407 ILE A N 1
ATOM 1380 C CA . ILE A 1 177 ? -17.829 -13.236 43.458 1.00 37.65 407 ILE A CA 1
ATOM 1381 C C . ILE A 1 177 ? -17.622 -13.242 41.936 1.00 34.86 407 ILE A C 1
ATOM 1382 O O . ILE A 1 177 ? -18.292 -12.465 41.241 1.00 35.01 407 ILE A O 1
ATOM 1387 N N . TYR A 1 178 ? -16.710 -14.078 41.442 1.00 33.88 408 TYR A N 1
ATOM 1388 C CA . TYR A 1 178 ? -16.383 -14.223 39.999 1.00 32.66 408 TYR A CA 1
ATOM 1389 C C . TYR A 1 178 ? -17.654 -14.578 39.218 1.00 31.49 408 TYR A C 1
ATOM 1390 O O . TYR A 1 178 ? -17.958 -13.900 38.225 1.00 30.40 408 TYR A O 1
ATOM 1399 N N . ASN A 1 179 ? -18.375 -15.611 39.664 1.00 34.14 409 ASN A N 1
ATOM 1400 C CA . ASN A 1 179 ? -19.584 -16.143 38.977 1.00 36.09 409 ASN A CA 1
ATOM 1401 C C . ASN A 1 179 ? -20.702 -15.090 38.978 1.00 35.03 409 ASN A C 1
ATOM 1402 O O . ASN A 1 179 ? -21.412 -15.004 37.963 1.00 35.75 409 ASN A O 1
ATOM 1407 N N . LYS A 1 180 ? -20.853 -14.310 40.052 1.00 34.72 410 LYS A N 1
ATOM 1408 C CA . LYS A 1 180 ? -21.842 -13.199 40.099 1.00 35.93 410 LYS A CA 1
ATOM 1409 C C . LYS A 1 180 ? -21.423 -12.110 39.102 1.00 32.97 410 LYS A C 1
ATOM 1410 O O . LYS A 1 180 ? -22.306 -11.561 38.421 1.00 33.75 410 LYS A O 1
ATOM 1416 N N . ASP A 1 181 ? -20.123 -11.827 38.992 1.00 31.14 411 ASP A N 1
ATOM 1417 C CA . ASP A 1 181 ? -19.593 -10.790 38.067 1.00 29.97 411 ASP A CA 1
ATOM 1418 C C . ASP A 1 181 ? -19.855 -11.198 36.609 1.00 28.76 411 ASP A C 1
ATOM 1419 O O . ASP A 1 181 ? -20.143 -10.309 35.798 1.00 29.01 411 ASP A O 1
ATOM 1424 N N . LEU A 1 182 ? -19.764 -12.490 36.275 1.00 27.88 412 LEU A N 1
ATOM 1425 C CA . LEU A 1 182 ? -20.064 -12.988 34.903 1.00 27.67 412 LEU A CA 1
ATOM 1426 C C . LEU A 1 182 ? -21.495 -12.596 34.507 1.00 27.98 412 LEU A C 1
ATOM 1427 O O . LEU A 1 182 ? -21.727 -12.353 33.308 1.00 27.99 412 LEU A O 1
ATOM 1432 N N . LEU A 1 183 ? -22.419 -12.559 35.474 1.00 29.42 413 LEU A N 1
ATOM 1433 C CA . LEU A 1 183 ? -23.873 -12.349 35.235 1.00 30.47 413 LEU A CA 1
ATOM 1434 C C . LEU A 1 183 ? -24.239 -10.862 35.312 1.00 30.79 413 LEU A C 1
ATOM 1435 O O . LEU A 1 183 ? -25.401 -10.542 34.996 1.00 32.26 413 LEU A O 1
ATOM 1440 N N . ALA A 1 184 ? -23.306 -9.994 35.717 1.00 30.35 414 ALA A N 1
ATOM 1441 C CA . ALA A 1 184 ? -23.543 -8.544 35.926 1.00 30.15 414 ALA A CA 1
ATOM 1442 C C . ALA A 1 184 ? -23.421 -7.784 34.601 1.00 27.69 414 ALA A C 1
ATOM 1443 O O . ALA A 1 184 ? -22.599 -8.168 33.757 1.00 28.93 414 ALA A O 1
ATOM 1445 N N . THR A 1 185 ? -24.196 -6.712 34.444 1.00 28.50 415 THR A N 1
ATOM 1446 C CA . THR A 1 185 ? -24.069 -5.760 33.310 1.00 29.54 415 THR A CA 1
ATOM 1447 C C . THR A 1 185 ? -22.761 -4.974 33.465 1.00 29.07 415 THR A C 1
ATOM 1448 O O . THR A 1 185 ? -21.998 -4.904 32.484 1.00 30.80 415 THR A O 1
ATOM 1452 N N . GLU A 1 186 ? -22.533 -4.406 34.652 1.00 31.13 416 GLU A N 1
ATOM 1453 C CA . GLU A 1 186 ? -21.293 -3.676 35.030 1.00 33.18 416 GLU A CA 1
ATOM 1454 C C . GLU A 1 186 ? -20.323 -4.675 35.664 1.00 32.95 416 GLU A C 1
ATOM 1455 O O . GLU A 1 186 ? -20.587 -5.107 36.798 1.00 35.90 416 GLU A O 1
ATOM 1461 N N . LYS A 1 187 ? -19.251 -5.026 34.950 1.00 31.14 417 LYS A N 1
ATOM 1462 C CA . LYS A 1 187 ? -18.296 -6.099 35.338 1.00 31.44 417 LYS A CA 1
ATOM 1463 C C . LYS A 1 187 ? -17.053 -5.472 35.975 1.00 33.73 417 LYS A C 1
ATOM 1464 O O . LYS A 1 187 ? -16.376 -4.666 35.303 1.00 36.46 417 LYS A O 1
ATOM 1470 N N . LYS A 1 188 ? -16.775 -5.840 37.228 1.00 32.98 418 LYS A N 1
ATOM 1471 C CA . LYS A 1 188 ? -15.630 -5.322 38.017 1.00 34.73 418 LYS A CA 1
ATOM 1472 C C . LYS A 1 188 ? -14.357 -6.104 37.674 1.00 32.58 418 LYS A C 1
ATOM 1473 O O . LYS A 1 188 ? -13.268 -5.521 37.811 1.00 36.26 418 LYS A O 1
ATOM 1479 N N . TYR A 1 189 ? -14.480 -7.364 37.242 1.00 30.65 419 TYR A N 1
ATOM 1480 C CA . TYR A 1 189 ? -13.334 -8.302 37.095 1.00 30.88 419 TYR A CA 1
ATOM 1481 C C . TYR A 1 189 ? -13.301 -8.976 35.720 1.00 27.93 419 TYR A C 1
ATOM 1482 O O . TYR A 1 189 ? -12.199 -9.131 35.161 1.00 30.44 419 TYR A O 1
ATOM 1491 N N . THR A 1 190 ? -14.454 -9.408 35.213 1.00 26.57 420 THR A N 1
ATOM 1492 C CA . THR A 1 190 ? -14.541 -10.378 34.092 1.00 25.11 420 THR A CA 1
ATOM 1493 C C . THR A 1 190 ? -14.709 -9.651 32.753 1.00 22.64 420 THR A C 1
ATOM 1494 O O . THR A 1 190 ? -14.943 -8.417 32.730 1.00 24.82 420 THR A O 1
ATOM 1498 N N . HIS A 1 191 ? -14.562 -10.405 31.666 1.00 23.47 421 HIS A N 1
ATOM 1499 C CA . HIS A 1 191 ? -14.538 -9.885 30.277 1.00 21.59 421 HIS A CA 1
ATOM 1500 C C . HIS A 1 191 ? -15.929 -9.417 29.850 1.00 21.02 421 HIS A C 1
ATOM 1501 O O . HIS A 1 191 ? -16.918 -10.123 30.113 1.00 21.72 421 HIS A O 1
ATOM 1508 N N . TYR A 1 192 ? -15.978 -8.287 29.153 1.00 21.04 422 TYR A N 1
ATOM 1509 C CA . TYR A 1 192 ? -17.166 -7.850 28.387 1.00 20.30 422 TYR A CA 1
ATOM 1510 C C . TYR A 1 192 ? -17.194 -8.557 27.028 1.00 19.64 422 TYR A C 1
ATOM 1511 O O . TYR A 1 192 ? -16.140 -8.978 26.525 1.00 19.76 422 TYR A O 1
ATOM 1520 N N . ASN A 1 193 ? -18.382 -8.649 26.423 1.00 18.31 423 ASN A N 1
ATOM 1521 C CA . ASN A 1 193 ? -18.548 -8.859 24.960 1.00 18.83 423 ASN A CA 1
ATOM 1522 C C . ASN A 1 193 ? -17.997 -10.222 24.503 1.00 17.63 423 ASN A C 1
ATOM 1523 O O . ASN A 1 193 ? -17.579 -10.327 23.342 1.00 18.27 423 ASN A O 1
ATOM 1528 N N . THR A 1 194 ? -18.062 -11.258 25.337 1.00 18.11 424 THR A N 1
ATOM 1529 C CA . THR A 1 194 ? -17.622 -12.626 24.955 1.00 17.91 424 THR A CA 1
ATOM 1530 C C . THR A 1 194 ? -18.244 -13.018 23.605 1.00 17.99 424 THR A C 1
ATOM 1531 O O . THR A 1 194 ? -17.513 -13.508 22.721 1.00 18.31 424 THR A O 1
ATOM 1535 N N . ALA A 1 195 ? -19.553 -12.837 23.433 1.00 17.93 425 ALA A N 1
ATOM 1536 C CA . ALA A 1 195 ? -20.250 -13.273 22.201 1.00 18.71 425 ALA A CA 1
ATOM 1537 C C . ALA A 1 195 ? -19.747 -12.473 20.995 1.00 17.67 425 ALA A C 1
ATOM 1538 O O . ALA A 1 195 ? -19.727 -13.031 19.893 1.00 18.22 425 ALA A O 1
ATOM 1540 N N . LEU A 1 196 ? -19.382 -11.199 21.175 1.00 17.95 426 LEU A N 1
ATOM 1541 C CA . LEU A 1 196 ? -18.856 -10.373 20.057 1.00 17.24 426 LEU A CA 1
ATOM 1542 C C . LEU A 1 196 ? -17.488 -10.929 19.646 1.00 16.68 426 LEU A C 1
ATOM 1543 O O . LEU A 1 196 ? -17.195 -10.993 18.440 1.00 17.48 426 LEU A O 1
ATOM 1548 N N . SER A 1 197 ? -16.655 -11.278 20.620 1.00 16.96 427 SER A N 1
ATOM 1549 C CA . SER A 1 197 ? -15.319 -11.863 20.351 1.00 16.77 427 SER A CA 1
ATOM 1550 C C . SER A 1 197 ? -15.494 -13.183 19.583 1.00 15.71 427 SER A C 1
ATOM 1551 O O . SER A 1 197 ? -14.817 -13.381 18.558 1.00 16.70 427 SER A O 1
ATOM 1554 N N . TYR A 1 198 ? -16.402 -14.054 20.024 1.00 16.26 428 TYR A N 1
ATOM 1555 C CA . TYR A 1 198 ? -16.651 -15.347 19.335 1.00 16.10 428 TYR A CA 1
ATOM 1556 C C . TYR A 1 198 ? -17.266 -15.117 17.951 1.00 15.77 428 TYR A C 1
ATOM 1557 O O . TYR A 1 198 ? -16.946 -15.884 17.039 1.00 16.37 428 TYR A O 1
ATOM 1566 N N . ALA A 1 199 ? -18.110 -14.103 17.763 1.00 15.86 429 ALA A N 1
ATOM 1567 C CA . ALA A 1 199 ? -18.705 -13.852 16.431 1.00 16.48 429 ALA A CA 1
ATOM 1568 C C . ALA A 1 199 ? -17.590 -13.548 15.422 1.00 16.98 429 ALA A C 1
ATOM 1569 O O . ALA A 1 199 ? -17.688 -14.011 14.277 1.00 18.72 429 ALA A O 1
ATOM 1571 N N . LEU A 1 200 ? -16.563 -12.795 15.826 1.00 15.81 430 LEU A N 1
ATOM 1572 C CA . LEU A 1 200 ? -15.396 -12.530 14.941 1.00 16.09 430 LEU A CA 1
ATOM 1573 C C . LEU A 1 200 ? -14.540 -13.802 14.819 1.00 16.03 430 LEU A C 1
ATOM 1574 O O . LEU A 1 200 ? -14.206 -14.190 13.685 1.00 16.54 430 LEU A O 1
ATOM 1579 N N . LEU A 1 201 ? -14.195 -14.443 15.936 1.00 15.68 431 LEU A N 1
ATOM 1580 C CA . LEU A 1 201 ? -13.301 -15.629 15.908 1.00 15.67 431 LEU A CA 1
ATOM 1581 C C . LEU A 1 201 ? -13.875 -16.692 14.966 1.00 15.60 431 LEU A C 1
ATOM 1582 O O . LEU A 1 201 ? -13.104 -17.313 14.213 1.00 17.10 431 LEU A O 1
ATOM 1587 N N . LEU A 1 202 ? -15.187 -16.908 15.012 1.00 15.21 432 LEU A N 1
ATOM 1588 C CA . LEU A 1 202 ? -15.824 -18.052 14.310 1.00 15.58 432 LEU A CA 1
ATOM 1589 C C . LEU A 1 202 ? -16.278 -17.664 12.898 1.00 15.51 432 LEU A C 1
ATOM 1590 O O . LEU A 1 202 ? -16.743 -18.558 12.182 1.00 18.25 432 LEU A O 1
ATOM 1595 N N . THR A 1 203 ? -16.142 -16.401 12.481 1.00 15.36 433 THR A N 1
ATOM 1596 C CA . THR A 1 203 ? -16.443 -15.994 11.080 1.00 15.92 433 THR A CA 1
ATOM 1597 C C . THR A 1 203 ? -15.189 -15.528 10.330 1.00 15.01 433 THR A C 1
ATOM 1598 O O . THR A 1 203 ? -15.250 -15.472 9.096 1.00 16.99 433 THR A O 1
ATOM 1602 N N . ASN A 1 204 ? -14.085 -15.253 11.021 1.00 15.04 434 ASN A N 1
ATOM 1603 C CA . ASN A 1 204 ? -12.826 -14.823 10.366 1.00 15.67 434 ASN A CA 1
ATOM 1604 C C . ASN A 1 204 ? -12.314 -15.895 9.404 1.00 15.86 434 ASN A C 1
ATOM 1605 O O . ASN A 1 204 ? -12.383 -17.095 9.725 1.00 16.35 434 ASN A O 1
ATOM 1610 N N . LYS A 1 205 ? -11.765 -15.440 8.288 1.00 15.92 435 LYS A N 1
ATOM 1611 C CA . LYS A 1 205 ? -10.997 -16.258 7.330 1.00 16.15 435 LYS A CA 1
ATOM 1612 C C . LYS A 1 205 ? -9.543 -16.356 7.802 1.00 16.06 435 LYS A C 1
ATOM 1613 O O . LYS A 1 205 ? -9.085 -15.499 8.578 1.00 16.69 435 LYS A O 1
ATOM 1619 N N . SER A 1 206 ? -8.844 -17.396 7.352 1.00 16.29 436 SER A N 1
ATOM 1620 C CA . SER A 1 206 ? -7.360 -17.487 7.393 1.00 16.66 436 SER A CA 1
ATOM 1621 C C . SER A 1 206 ? -6.851 -17.724 8.821 1.00 17.04 436 SER A C 1
ATOM 1622 O O . SER A 1 206 ? -5.720 -17.344 9.116 1.00 20.05 436 SER A O 1
ATOM 1625 N N . SER A 1 207 ? -7.616 -18.402 9.666 1.00 17.24 437 SER A N 1
ATOM 1626 C CA . SER A 1 207 ? -7.131 -18.845 10.994 1.00 18.73 437 SER A CA 1
ATOM 1627 C C . SER A 1 207 ? -7.997 -20.005 11.470 1.00 18.29 437 SER A C 1
ATOM 1628 O O . SER A 1 207 ? -9.187 -20.058 11.127 1.00 24.63 437 SER A O 1
ATOM 1631 N N . VAL A 1 208 ? -7.409 -20.905 12.239 1.00 16.55 438 VAL A N 1
ATOM 1632 C CA . VAL A 1 208 ? -8.178 -21.968 12.931 1.00 16.66 438 VAL A CA 1
ATOM 1633 C C . VAL A 1 208 ? -8.632 -21.406 14.269 1.00 15.54 438 VAL A C 1
ATOM 1634 O O . VAL A 1 208 ? -7.808 -21.120 15.136 1.00 16.58 438 VAL A O 1
ATOM 1638 N N . PRO A 1 209 ? -9.948 -21.239 14.502 1.00 15.64 439 PRO A N 1
ATOM 1639 C CA . PRO A 1 209 ? -10.403 -20.773 15.805 1.00 16.49 439 PRO A CA 1
ATOM 1640 C C . PRO A 1 209 ? -10.280 -21.876 16.862 1.00 15.74 439 PRO A C 1
ATOM 1641 O O . PRO A 1 209 ? -10.493 -23.040 16.551 1.00 16.80 439 PRO A O 1
ATOM 1645 N N . ARG A 1 210 ? -9.948 -21.480 18.085 1.00 16.17 440 ARG A N 1
ATOM 1646 C CA . ARG A 1 210 ? -9.945 -22.378 19.257 1.00 16.50 440 ARG A CA 1
ATOM 1647 C C . ARG A 1 210 ? -10.955 -21.849 20.270 1.00 16.42 440 ARG A C 1
ATOM 1648 O O . ARG A 1 210 ? -10.773 -20.747 20.804 1.00 18.56 440 ARG A O 1
ATOM 1656 N N . VAL A 1 211 ? -11.993 -22.638 20.509 1.00 16.49 441 VAL A N 1
ATOM 1657 C CA . VAL A 1 211 ? -13.037 -22.349 21.522 1.00 16.07 441 VAL A CA 1
ATOM 1658 C C . VAL A 1 211 ? -12.544 -22.837 22.884 1.00 16.83 441 VAL A C 1
ATOM 1659 O O . VAL A 1 211 ? -12.026 -23.962 22.977 1.00 17.97 441 VAL A O 1
ATOM 1663 N N . TYR A 1 212 ? -12.720 -22.020 23.914 1.00 17.03 442 TYR A N 1
ATOM 1664 C CA . TYR A 1 212 ? -12.327 -22.365 25.296 1.00 17.44 442 TYR A CA 1
ATOM 1665 C C . TYR A 1 212 ? -13.523 -22.977 26.034 1.00 17.40 442 TYR A C 1
ATOM 1666 O O . TYR A 1 212 ? -14.616 -22.376 26.064 1.00 18.61 442 TYR A O 1
ATOM 1675 N N . TYR A 1 213 ? -13.304 -24.143 26.639 1.00 18.89 443 TYR A N 1
ATOM 1676 C CA . TYR A 1 213 ? -14.286 -24.844 27.504 1.00 19.50 443 TYR A CA 1
ATOM 1677 C C . TYR A 1 213 ? -14.987 -23.841 28.431 1.00 19.45 443 TYR A C 1
ATOM 1678 O O . TYR A 1 213 ? -16.230 -23.854 28.526 1.00 20.00 443 TYR A O 1
ATOM 1687 N N . GLY A 1 214 ? -14.214 -22.976 29.093 1.00 19.15 444 GLY A N 1
ATOM 1688 C CA . GLY A 1 214 ? -14.712 -22.070 30.143 1.00 20.97 444 GLY A CA 1
ATOM 1689 C C . GLY A 1 214 ? -15.524 -20.903 29.608 1.00 20.88 444 GLY A C 1
ATOM 1690 O O . GLY A 1 214 ? -16.038 -20.135 30.441 1.00 23.53 444 GLY A O 1
ATOM 1691 N N . ASP A 1 215 ? -15.667 -20.756 28.288 1.00 19.63 445 ASP A N 1
ATOM 1692 C CA . ASP A 1 215 ? -16.601 -19.758 27.698 1.00 20.27 445 ASP A CA 1
ATOM 1693 C C . ASP A 1 215 ? -17.971 -20.398 27.454 1.00 20.90 445 ASP A C 1
ATOM 1694 O O . ASP A 1 215 ? -18.958 -19.644 27.366 1.00 22.27 445 ASP A O 1
ATOM 1699 N N . MET A 1 216 ? -18.044 -21.727 27.356 1.00 20.89 446 MET A N 1
ATOM 1700 C CA . MET A 1 216 ? -19.328 -22.440 27.140 1.00 21.78 446 MET A CA 1
ATOM 1701 C C . MET A 1 216 ? -19.849 -23.017 28.465 1.00 21.21 446 MET A C 1
ATOM 1702 O O . MET A 1 216 ? -21.083 -23.084 28.626 1.00 21.88 446 MET A O 1
ATOM 1707 N N . PHE A 1 217 ? -18.957 -23.376 29.393 1.00 21.91 447 PHE A N 1
ATOM 1708 C CA . PHE A 1 217 ? -19.300 -23.919 30.733 1.00 22.79 447 PHE A CA 1
ATOM 1709 C C . PHE A 1 217 ? -18.567 -23.128 31.818 1.00 22.57 447 PHE A C 1
ATOM 1710 O O . PHE A 1 217 ? -17.569 -22.468 31.508 1.00 23.97 447 PHE A O 1
ATOM 1718 N N . THR A 1 218 ? -19.045 -23.203 33.063 1.00 25.76 448 THR A N 1
ATOM 1719 C CA . THR A 1 218 ? -18.413 -22.512 34.217 1.00 26.14 448 THR A CA 1
ATOM 1720 C C . THR A 1 218 ? -1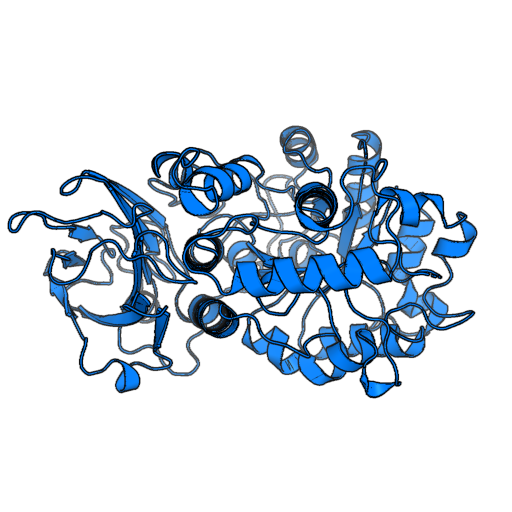6.972 -23.015 34.391 1.00 26.50 448 THR A C 1
ATOM 1721 O O . THR A 1 218 ? -16.712 -24.214 34.155 1.00 27.17 448 THR A O 1
ATOM 1725 N N . ASP A 1 219 ? -16.068 -22.115 34.782 1.00 27.58 449 ASP A N 1
ATOM 1726 C CA . ASP A 1 219 ? -14.625 -22.410 34.990 1.00 27.41 449 ASP A CA 1
ATOM 1727 C C . ASP A 1 219 ? -14.475 -23.369 36.179 1.00 27.52 449 ASP A C 1
ATOM 1728 O O . ASP A 1 219 ? -13.542 -24.193 36.163 1.00 29.07 449 ASP A O 1
ATOM 1733 N N . ASP A 1 220 ? -15.365 -23.257 37.168 1.00 29.26 450 ASP A N 1
ATOM 1734 C CA . ASP A 1 220 ? -15.400 -24.119 38.377 1.00 30.45 450 ASP A CA 1
ATOM 1735 C C . ASP A 1 220 ? -16.545 -25.124 38.212 1.00 30.79 450 ASP A C 1
ATOM 1736 O O . ASP A 1 220 ? -17.212 -25.096 37.163 1.00 34.35 450 ASP A O 1
ATOM 1741 N N . GLY A 1 221 ? -16.753 -25.995 39.196 1.00 32.92 451 GLY A N 1
ATOM 1742 C CA . GLY A 1 221 ? -17.829 -27.002 39.150 1.00 34.81 451 GLY A CA 1
ATOM 1743 C C . GLY A 1 221 ? -17.487 -28.165 38.232 1.00 31.71 451 GLY A C 1
ATOM 1744 O O . GLY A 1 221 ? -16.382 -28.168 37.632 1.00 29.90 451 GLY A O 1
ATOM 1745 N N . GLN A 1 222 ? -18.409 -29.123 38.118 1.00 30.80 452 GLN A N 1
ATOM 1746 C CA . GLN A 1 222 ? -18.182 -30.422 37.430 1.00 29.04 452 GLN A CA 1
ATOM 1747 C C . GLN A 1 222 ? -18.186 -30.217 35.911 1.00 27.07 452 GLN A C 1
ATOM 1748 O O . GLN A 1 222 ? -18.752 -29.223 35.429 1.00 26.90 452 GLN A O 1
ATOM 1754 N N . TYR A 1 223 ? -17.578 -31.153 35.183 1.00 26.82 453 TYR A N 1
ATOM 1755 C CA . TYR A 1 223 ? -17.341 -31.053 33.722 1.00 25.82 453 TYR A CA 1
ATOM 1756 C C . TYR A 1 223 ? -18.672 -31.037 32.966 1.00 25.24 453 TYR A C 1
ATOM 1757 O O . TYR A 1 223 ? -19.484 -31.966 33.134 1.00 27.43 453 TYR A O 1
ATOM 1766 N N . MET A 1 224 ? -18.873 -29.978 32.175 1.00 24.94 454 MET A N 1
ATOM 1767 C CA . MET A 1 224 ? -20.049 -29.736 31.297 1.00 26.63 454 MET A CA 1
ATOM 1768 C C . MET A 1 224 ? -21.349 -29.682 32.119 1.00 28.05 454 MET A C 1
ATOM 1769 O O . MET A 1 224 ? -22.431 -29.800 31.512 1.00 29.46 454 MET A O 1
ATOM 1774 N N . ALA A 1 225 ? -21.268 -29.420 33.428 1.00 29.01 455 ALA A N 1
ATOM 1775 C CA . ALA A 1 225 ? -22.431 -29.439 34.350 1.00 30.39 455 ALA A CA 1
ATOM 1776 C C . ALA A 1 225 ? -23.255 -28.149 34.236 1.00 30.10 455 ALA A C 1
ATOM 1777 O O . ALA A 1 225 ? -24.499 -28.239 34.334 1.00 33.42 455 ALA A O 1
ATOM 1779 N N . HIS A 1 226 ? -22.607 -26.993 34.063 1.00 29.04 456 HIS A N 1
ATOM 1780 C CA . HIS A 1 226 ? -23.263 -25.658 34.142 1.00 29.53 456 HIS A CA 1
ATOM 1781 C C . HIS A 1 226 ? -22.892 -24.815 32.919 1.00 25.01 456 HIS A C 1
ATOM 1782 O O . HIS A 1 226 ? -21.714 -24.418 32.795 1.00 27.92 456 HIS A O 1
ATOM 1789 N N . LYS A 1 227 ? -23.863 -24.565 32.043 1.00 25.11 457 LYS A N 1
ATOM 1790 C CA . LYS A 1 227 ? -23.684 -23.719 30.838 1.00 23.38 457 LYS A CA 1
ATOM 1791 C C . LYS A 1 227 ? -23.553 -22.253 31.256 1.00 23.51 457 LYS A C 1
ATOM 1792 O O . LYS A 1 227 ? -24.263 -21.819 32.186 1.00 26.42 457 LYS A O 1
ATOM 1798 N N . THR A 1 228 ? -22.680 -21.517 30.577 1.00 23.06 458 THR A N 1
ATOM 1799 C CA . THR A 1 228 ? -22.577 -20.043 30.725 1.00 22.69 458 THR A CA 1
ATOM 1800 C C . THR A 1 228 ? -23.768 -19.367 30.042 1.00 22.58 458 THR A C 1
ATOM 1801 O O . THR A 1 228 ? -24.456 -20.003 29.227 1.00 22.97 458 THR A O 1
ATOM 1805 N N . ILE A 1 229 ? -23.959 -18.082 30.313 1.00 23.01 459 ILE A N 1
ATOM 1806 C CA . ILE A 1 229 ? -25.031 -17.286 29.652 1.00 23.50 459 ILE A CA 1
ATOM 1807 C C . ILE A 1 229 ? -24.727 -17.161 28.154 1.00 21.47 459 ILE A C 1
ATOM 1808 O O . ILE A 1 229 ? -25.662 -16.851 27.398 1.00 24.45 459 ILE A O 1
ATOM 1813 N N . ASN A 1 230 ? -23.485 -17.417 27.724 1.00 20.57 460 ASN A N 1
ATOM 1814 C CA . ASN A 1 230 ? -23.078 -17.285 26.301 1.00 19.83 460 ASN A CA 1
ATOM 1815 C C . ASN A 1 230 ? -23.115 -18.629 25.568 1.00 19.73 460 ASN A C 1
ATOM 1816 O O . ASN A 1 230 ? -22.888 -18.618 24.354 1.00 19.89 460 ASN A O 1
ATOM 1821 N N . TYR A 1 231 ? -23.415 -19.735 26.250 1.00 20.61 461 TYR A N 1
ATOM 1822 C CA . TYR A 1 231 ? -23.462 -21.074 25.611 1.00 20.59 461 TYR A CA 1
ATOM 1823 C C . TYR A 1 231 ? -24.340 -21.015 24.355 1.00 19.55 461 TYR A C 1
ATOM 1824 O O . TYR A 1 231 ? -23.900 -21.468 23.280 1.00 21.21 461 TYR A O 1
ATOM 1833 N N . GLU A 1 232 ? -25.565 -20.501 24.466 1.00 21.37 462 GLU A N 1
ATOM 1834 C CA . GLU A 1 232 ? -26.512 -20.530 23.323 1.00 21.79 462 GLU A CA 1
ATOM 1835 C C . GLU A 1 232 ? -25.927 -19.738 22.147 1.00 20.37 462 GLU A C 1
ATOM 1836 O O . GLU A 1 232 ? -25.978 -20.248 21.022 1.00 21.14 462 GLU A O 1
ATOM 1842 N N . ALA A 1 233 ? -25.410 -18.526 22.375 1.00 20.30 463 ALA A N 1
ATOM 1843 C CA . ALA A 1 233 ? -24.853 -17.689 21.287 1.00 20.11 463 ALA A CA 1
ATOM 1844 C C . ALA A 1 233 ? -23.677 -18.412 20.619 1.00 18.71 463 ALA A C 1
ATOM 1845 O O . ALA A 1 233 ? -23.583 -18.409 19.375 1.00 19.39 463 ALA A O 1
ATOM 1847 N N . ILE A 1 234 ? -22.796 -19.018 21.410 1.00 18.45 464 ILE A N 1
ATOM 1848 C CA . ILE A 1 234 ? -21.562 -19.652 20.862 1.00 18.44 464 ILE A CA 1
ATOM 1849 C C . ILE A 1 234 ? -21.956 -20.933 20.112 1.00 17.46 464 ILE A C 1
ATOM 1850 O O . ILE A 1 234 ? -21.451 -21.153 18.997 1.00 18.47 464 ILE A O 1
ATOM 1855 N N . GLU A 1 235 ? -22.842 -21.752 20.674 1.00 18.42 465 GLU A N 1
ATOM 1856 C CA . GLU A 1 235 ? -23.331 -22.961 19.964 1.00 18.58 465 GLU A CA 1
ATOM 1857 C C . GLU A 1 235 ? -23.993 -22.542 18.648 1.00 17.49 465 GLU A C 1
ATOM 1858 O O . GLU A 1 235 ? -23.776 -23.206 17.633 1.00 18.38 465 GLU A O 1
ATOM 1864 N N . THR A 1 236 ? -24.784 -21.470 18.653 1.00 18.77 466 THR A N 1
ATOM 1865 C CA . THR A 1 236 ? -25.467 -20.983 17.428 1.00 19.29 466 THR A CA 1
ATOM 1866 C C . THR A 1 236 ? -24.411 -20.606 16.384 1.00 18.41 466 THR A C 1
ATOM 1867 O O . THR A 1 236 ? -24.569 -20.973 15.207 1.00 19.19 466 THR A O 1
ATOM 1871 N N . LEU A 1 237 ? -23.365 -19.888 16.794 1.00 17.88 467 LEU A N 1
ATOM 1872 C CA . LEU A 1 237 ? -22.270 -19.507 15.869 1.00 17.53 467 LEU A CA 1
ATOM 1873 C C . LEU A 1 237 ? -21.548 -20.762 15.353 1.00 16.92 467 LEU A C 1
ATOM 1874 O O . LEU A 1 237 ? -21.218 -20.803 14.160 1.00 17.64 467 LEU A O 1
ATOM 1879 N N . LEU A 1 238 ? -21.277 -21.742 16.211 1.00 17.53 468 LEU A N 1
ATOM 1880 C CA . LEU A 1 238 ? -20.548 -22.973 15.787 1.00 17.20 468 LEU A CA 1
ATOM 1881 C C . LEU A 1 238 ? -21.369 -23.746 14.744 1.00 16.80 468 LEU A C 1
ATOM 1882 O O . LEU A 1 238 ? -20.802 -24.162 13.721 1.00 18.14 468 LEU A O 1
ATOM 1887 N N . LYS A 1 239 ? -22.675 -23.898 14.954 1.00 17.93 469 LYS A N 1
ATOM 1888 C CA . LYS A 1 239 ? -23.538 -24.616 13.980 1.00 18.55 469 LYS A CA 1
ATOM 1889 C C . LYS A 1 239 ? -23.608 -23.807 12.680 1.00 17.99 469 LYS A C 1
ATOM 1890 O O . LYS A 1 239 ? -23.527 -24.407 11.598 1.00 19.92 469 LYS A O 1
ATOM 1896 N N . ALA A 1 240 ? -23.721 -22.480 12.777 1.00 17.94 470 ALA A N 1
ATOM 1897 C CA . ALA A 1 240 ? -23.795 -21.597 11.592 1.00 17.99 470 ALA A CA 1
ATOM 1898 C C . ALA A 1 240 ? -22.458 -21.597 10.845 1.00 17.95 470 ALA A C 1
ATOM 1899 O O . ALA A 1 240 ? -22.461 -21.397 9.616 1.00 18.96 470 ALA A O 1
ATOM 1901 N N . ARG A 1 241 ? -21.346 -21.822 11.542 1.00 17.03 471 ARG A N 1
ATOM 1902 C CA . ARG A 1 241 ? -20.018 -21.792 10.890 1.00 16.48 471 ARG A CA 1
ATOM 1903 C C . ARG A 1 241 ? -19.946 -22.947 9.888 1.00 16.40 471 ARG A C 1
ATOM 1904 O O . ARG A 1 241 ? -19.485 -22.743 8.751 1.00 17.53 471 ARG A O 1
ATOM 1912 N N . ILE A 1 242 ? -20.413 -24.125 10.292 1.00 17.34 472 ILE A N 1
ATOM 1913 C CA . ILE A 1 242 ? -20.461 -25.318 9.406 1.00 18.08 472 ILE A CA 1
ATOM 1914 C C . ILE A 1 242 ? -21.307 -24.991 8.175 1.00 17.94 472 ILE A C 1
ATOM 1915 O O . ILE A 1 242 ? -20.912 -25.347 7.052 1.00 18.81 472 ILE A O 1
ATOM 1920 N N . LYS A 1 243 ? -22.459 -24.359 8.389 1.00 18.83 473 LYS A N 1
ATOM 1921 C CA . LYS A 1 243 ? -23.491 -24.205 7.342 1.00 19.94 473 LYS A CA 1
ATOM 1922 C C . LYS A 1 243 ? -23.154 -23.052 6.392 1.00 18.97 473 LYS A C 1
ATOM 1923 O O . LYS A 1 243 ? -23.418 -23.200 5.189 1.00 20.31 473 LYS A O 1
ATOM 1929 N N . TYR A 1 244 ? -22.615 -21.937 6.894 1.00 18.13 474 TYR A N 1
ATOM 1930 C CA . TYR A 1 244 ? -22.587 -20.655 6.142 1.00 18.20 474 TYR A CA 1
ATOM 1931 C C . TYR A 1 244 ? -21.175 -20.099 5.912 1.00 17.57 474 TYR A C 1
ATOM 1932 O O . TYR A 1 244 ? -21.010 -19.321 4.953 1.00 18.74 474 TYR A O 1
ATOM 1941 N N . VAL A 1 245 ? -20.197 -20.404 6.763 1.00 17.41 475 VAL A N 1
ATOM 1942 C CA . VAL A 1 245 ? -18.934 -19.612 6.791 1.00 17.35 475 VAL A CA 1
ATOM 1943 C C . VAL A 1 245 ? -17.940 -20.173 5.769 1.00 18.00 475 VAL A C 1
ATOM 1944 O O . VAL A 1 245 ? -17.330 -21.231 6.014 1.00 18.74 475 VAL A O 1
ATOM 1948 N N . SER A 1 246 ? -17.788 -19.474 4.647 1.00 18.08 476 SER A N 1
ATOM 1949 C CA . SER A 1 246 ? -16.863 -19.841 3.548 1.00 17.83 476 SER A CA 1
ATOM 1950 C C . SER A 1 246 ? -16.686 -18.642 2.618 1.00 17.89 476 SER A C 1
ATOM 1951 O O . SER A 1 246 ? -17.501 -17.686 2.681 1.00 19.49 476 SER A O 1
ATOM 1954 N N . GLY A 1 247 ? -15.641 -18.685 1.798 1.00 18.38 477 GLY A N 1
ATOM 1955 C CA . GLY A 1 247 ? -15.344 -17.649 0.799 1.00 18.43 477 GLY A CA 1
ATOM 1956 C C . GLY A 1 247 ? -14.422 -16.568 1.335 1.00 17.62 477 GLY A C 1
ATOM 1957 O O . GLY A 1 247 ? -13.928 -16.661 2.487 1.00 18.50 477 GLY A O 1
ATOM 1958 N N . GLY A 1 248 ? -14.215 -15.544 0.515 1.00 17.63 478 GLY A N 1
ATOM 1959 C CA . GLY A 1 248 ? -13.403 -14.381 0.879 1.00 18.29 478 GLY A CA 1
ATOM 1960 C C . GLY A 1 248 ? -14.019 -13.601 2.025 1.00 17.90 478 GLY A C 1
ATOM 1961 O O . GLY A 1 248 ? -15.208 -13.831 2.385 1.00 18.17 478 GLY A O 1
ATOM 1962 N N . GLN A 1 249 ? -13.224 -12.706 2.595 1.00 17.47 479 GLN A N 1
ATOM 1963 C CA . GLN A 1 249 ? -13.642 -11.845 3.719 1.00 16.51 479 GLN A CA 1
ATOM 1964 C C . GLN A 1 249 ? -13.437 -10.374 3.355 1.00 16.53 479 GLN A C 1
ATOM 1965 O O . GLN A 1 249 ? -12.424 -10.023 2.719 1.00 18.48 479 GLN A O 1
ATOM 1971 N N . ALA A 1 250 ? -14.363 -9.542 3.804 1.00 16.64 480 ALA A N 1
ATOM 1972 C CA . ALA A 1 250 ? -14.197 -8.077 3.843 1.00 17.63 480 ALA A CA 1
ATOM 1973 C C . ALA A 1 250 ? -14.550 -7.594 5.245 1.00 17.34 480 ALA A C 1
ATOM 1974 O O . ALA A 1 250 ? -15.614 -7.988 5.768 1.00 18.27 480 ALA A O 1
ATOM 1976 N N . MET A 1 251 ? -13.714 -6.727 5.806 1.00 17.32 481 MET A N 1
ATOM 1977 C CA . MET A 1 251 ? -14.042 -6.022 7.062 1.00 16.53 481 MET A CA 1
ATOM 1978 C C . MET A 1 251 ? -13.989 -4.521 6.797 1.00 17.11 481 MET A C 1
ATOM 1979 O O . MET A 1 251 ? -13.076 -4.054 6.088 1.00 18.53 481 MET A O 1
ATOM 1984 N N . ARG A 1 252 ? -14.969 -3.810 7.334 1.00 17.65 482 ARG A N 1
ATOM 1985 C CA . ARG A 1 252 ? -15.079 -2.345 7.167 1.00 18.58 482 ARG A CA 1
ATOM 1986 C C . ARG A 1 252 ? -15.283 -1.703 8.535 1.00 19.16 482 ARG A C 1
ATOM 1987 O O . ARG A 1 252 ? -15.839 -2.351 9.431 1.00 19.90 482 ARG A O 1
ATOM 1995 N N . ASN A 1 253 ? -14.969 -0.423 8.761 1.00 20.12 483 ASN A N 1
ATOM 1996 C CA . ASN A 1 253 ? -14.945 0.387 9.966 1.00 20.05 483 ASN A CA 1
ATOM 1997 C C . ASN A 1 253 ? -15.405 1.794 9.485 1.00 22.17 483 ASN A C 1
ATOM 1998 O O . ASN A 1 253 ? -14.755 2.372 8.658 1.00 25.57 483 ASN A O 1
ATOM 2003 N N . GLN A 1 254 ? -16.673 1.981 10.060 1.00 22.23 484 GLN A N 1
ATOM 2004 C CA . GLN A 1 254 ? -17.435 3.196 9.676 1.00 23.05 484 GLN A CA 1
ATOM 2005 C C . GLN A 1 254 ? -17.690 4.039 10.926 1.00 22.77 484 GLN A C 1
ATOM 2006 O O . GLN A 1 254 ? -18.194 3.487 11.915 1.00 23.39 484 GLN A O 1
ATOM 2012 N N . GLN A 1 255 ? -17.363 5.331 10.880 1.00 24.46 485 GLN A N 1
ATOM 2013 C CA . GLN A 1 255 ? -17.811 6.294 11.913 1.00 25.63 485 GLN A CA 1
ATOM 2014 C C . GLN A 1 255 ? -19.303 6.515 11.694 1.00 26.08 485 GLN A C 1
ATOM 2015 O O . GLN A 1 255 ? -19.706 6.776 10.545 1.00 30.04 485 GLN A O 1
ATOM 2021 N N . VAL A 1 256 ? -20.095 6.365 12.748 1.00 25.33 486 VAL A N 1
ATOM 2022 C CA . VAL A 1 256 ? -21.572 6.530 12.655 1.00 27.78 486 VAL A CA 1
ATOM 2023 C C . VAL A 1 256 ? -22.062 7.147 13.967 1.00 31.11 486 VAL A C 1
ATOM 2024 O O . VAL A 1 256 ? -21.563 6.753 15.042 1.00 32.35 486 VAL A O 1
ATOM 2028 N N . GLY A 1 257 ? -22.945 8.146 13.864 1.00 33.16 487 GLY A N 1
ATOM 2029 C CA . GLY A 1 257 ? -23.449 8.912 15.015 1.00 36.52 487 GLY A CA 1
ATOM 2030 C C . GLY A 1 257 ? -22.308 9.411 15.884 1.00 33.26 487 GLY A C 1
ATOM 2031 O O . GLY A 1 257 ? -21.430 10.156 15.359 1.00 38.08 487 GLY A O 1
ATOM 2032 N N . ASN A 1 258 ? -22.303 8.962 17.152 1.00 34.67 488 ASN A N 1
ATOM 2033 C CA . ASN A 1 258 ? -21.380 9.447 18.214 1.00 37.86 488 ASN A CA 1
ATOM 2034 C C . ASN A 1 258 ? -20.221 8.456 18.381 1.00 35.48 488 ASN A C 1
ATOM 2035 O O . ASN A 1 258 ? -19.434 8.617 19.325 1.00 39.28 488 ASN A O 1
ATOM 2040 N N . SER A 1 259 ? -20.106 7.460 17.501 1.00 31.48 489 SER A N 1
ATOM 2041 C CA . SER A 1 259 ? -19.199 6.302 17.720 1.00 28.70 489 SER A CA 1
ATOM 2042 C C . SER A 1 259 ? -18.803 5.655 16.386 1.00 24.75 489 SER A C 1
ATOM 2043 O O . SER A 1 259 ? -18.566 6.370 15.396 1.00 27.22 489 SER A O 1
ATOM 2046 N N . GLU A 1 260 ? -18.685 4.331 16.371 1.00 23.18 490 GLU A N 1
ATOM 2047 C CA . GLU A 1 260 ? -18.223 3.579 15.183 1.00 22.96 490 GLU A CA 1
ATOM 2048 C C . GLU A 1 260 ? -18.825 2.178 15.208 1.00 22.14 490 GLU A C 1
ATOM 2049 O O . GLU A 1 260 ? -19.255 1.700 16.280 1.00 23.55 490 GLU A O 1
ATOM 2055 N N . ILE A 1 261 ? -18.828 1.539 14.051 1.00 21.39 491 ILE A N 1
ATOM 2056 C CA . ILE A 1 261 ? -19.163 0.097 13.943 1.00 21.04 491 ILE A CA 1
ATOM 2057 C C . ILE A 1 261 ? -18.106 -0.573 13.071 1.00 20.32 491 ILE A C 1
ATOM 2058 O O . ILE A 1 261 ? -17.370 0.117 12.345 1.00 21.90 491 ILE A O 1
ATOM 2063 N N . ILE A 1 262 ? -18.032 -1.890 13.159 1.00 18.79 492 ILE A N 1
ATOM 2064 C CA . ILE A 1 262 ? -17.337 -2.704 12.129 1.00 19.24 492 ILE A CA 1
ATOM 2065 C C . ILE A 1 262 ? -18.358 -3.632 11.482 1.00 18.23 492 ILE A C 1
ATOM 2066 O O . ILE A 1 262 ? -19.361 -4.009 12.132 1.00 18.83 492 ILE A O 1
ATOM 2071 N N . THR A 1 263 ? -18.096 -3.971 10.229 1.00 17.70 493 THR A N 1
ATOM 2072 C CA . THR A 1 263 ? -18.809 -5.045 9.514 1.00 18.52 493 THR A CA 1
ATOM 2073 C C . THR A 1 263 ? -17.778 -6.085 9.097 1.00 18.41 493 THR A C 1
ATOM 2074 O O . THR A 1 263 ? -16.625 -5.732 8.787 1.00 18.94 493 THR A O 1
ATOM 2078 N N . SER A 1 264 ? -18.186 -7.338 9.135 1.00 17.67 494 SER A N 1
ATOM 2079 C CA . SER A 1 264 ? -17.354 -8.473 8.687 1.00 17.77 494 SER A CA 1
ATOM 2080 C C . SER A 1 264 ? -18.232 -9.386 7.841 1.00 17.23 494 SER A C 1
ATOM 2081 O O . SER A 1 264 ? -19.281 -9.814 8.332 1.00 19.07 494 SER A O 1
ATOM 2084 N N . VAL A 1 265 ? -17.835 -9.601 6.594 1.00 16.76 495 VAL A N 1
ATOM 2085 C CA . VAL A 1 265 ? -18.619 -10.375 5.599 1.00 16.53 495 VAL A CA 1
ATOM 2086 C C . VAL A 1 265 ? -17.769 -11.539 5.098 1.00 15.89 495 VAL A C 1
ATOM 2087 O O . VAL A 1 265 ? -16.568 -11.334 4.815 1.00 16.93 495 VAL A O 1
ATOM 2091 N N . ARG A 1 266 ? -18.389 -12.710 4.981 1.00 16.43 496 ARG A N 1
ATOM 2092 C CA . ARG A 1 266 ? -17.857 -13.837 4.183 1.00 16.08 496 ARG A CA 1
ATOM 2093 C C . ARG A 1 266 ? -18.757 -13.988 2.956 1.00 15.78 496 ARG A C 1
ATOM 2094 O O . ARG A 1 266 ? -19.983 -13.979 3.124 1.00 17.47 496 ARG A O 1
ATOM 2102 N N . TYR A 1 267 ? -18.173 -14.093 1.765 1.00 16.63 497 TYR A N 1
ATOM 2103 C CA . TYR A 1 267 ? -18.910 -14.001 0.479 1.00 17.59 497 TYR A CA 1
ATOM 2104 C C . TYR A 1 267 ? -19.698 -15.277 0.177 1.00 17.81 497 TYR A C 1
ATOM 2105 O O . TYR A 1 267 ? -20.591 -15.202 -0.671 1.00 19.22 497 TYR A O 1
ATOM 2114 N N . GLY A 1 268 ? -19.368 -16.396 0.820 1.00 17.85 498 GLY A N 1
ATOM 2115 C CA . GLY A 1 268 ? -20.004 -17.696 0.552 1.00 18.63 498 GLY A CA 1
ATOM 2116 C C . GLY A 1 268 ? -19.073 -18.647 -0.171 1.00 18.50 498 GLY A C 1
ATOM 2117 O O . GLY A 1 268 ? -18.060 -18.211 -0.763 1.00 19.74 498 GLY A O 1
ATOM 2118 N N . LYS A 1 269 ? -19.402 -19.931 -0.129 1.00 19.48 499 LYS A N 1
ATOM 2119 C CA . LYS A 1 269 ? -18.518 -20.996 -0.654 1.00 20.90 499 LYS A CA 1
ATOM 2120 C C . LYS A 1 269 ? -18.262 -20.768 -2.148 1.00 24.78 499 LYS A C 1
ATOM 2121 O O . LYS A 1 269 ? -19.235 -20.692 -2.905 1.00 29.30 499 LYS A O 1
ATOM 2127 N N . GLY A 1 270 ? -16.990 -20.689 -2.549 1.00 30.10 500 GLY A N 1
ATOM 2128 C CA . GLY A 1 270 ? -16.585 -20.588 -3.966 1.00 33.27 500 GLY A CA 1
ATOM 2129 C C . GLY A 1 270 ? -16.531 -19.150 -4.462 1.00 34.23 500 GLY A C 1
ATOM 2130 O O . GLY A 1 270 ? -16.499 -18.948 -5.701 1.00 37.62 500 GLY A O 1
ATOM 2131 N N . ALA A 1 271 ? -16.519 -18.175 -3.550 1.00 26.47 501 ALA A N 1
ATOM 2132 C CA . ALA A 1 271 ? -16.392 -16.740 -3.886 1.00 23.30 501 ALA A CA 1
ATOM 2133 C C . ALA A 1 271 ? -15.277 -16.110 -3.044 1.00 20.75 501 ALA A C 1
ATOM 2134 O O . ALA A 1 271 ? -15.542 -15.697 -1.911 1.00 21.53 501 ALA A O 1
ATOM 2136 N N . LEU A 1 272 ? -14.058 -16.045 -3.577 1.00 20.81 502 LEU A N 1
ATOM 2137 C CA . LEU A 1 272 ? -12.912 -15.419 -2.863 1.00 20.75 502 LEU A CA 1
ATOM 2138 C C . LEU A 1 272 ? -12.990 -13.893 -2.973 1.00 20.00 502 LEU A C 1
ATOM 2139 O O . LEU A 1 272 ? -12.528 -13.231 -2.034 1.00 20.19 502 LEU A O 1
ATOM 2144 N N . LYS A 1 273 ? -13.519 -13.371 -4.082 1.00 21.67 503 LYS A N 1
ATOM 2145 C CA . LYS A 1 273 ? -13.578 -11.918 -4.386 1.00 22.77 503 LYS A CA 1
ATOM 2146 C C . LYS A 1 273 ? -15.036 -11.446 -4.336 1.00 22.52 503 LYS A C 1
ATOM 2147 O O . LYS A 1 273 ? -15.939 -12.259 -4.567 1.00 24.05 503 LYS A O 1
ATOM 2153 N N . ALA A 1 274 ? -15.250 -10.160 -4.067 1.00 22.74 504 ALA A N 1
ATOM 2154 C CA . ALA A 1 274 ? -16.592 -9.537 -4.001 1.00 23.58 504 ALA A CA 1
ATOM 2155 C C . ALA A 1 274 ? -17.306 -9.639 -5.357 1.00 23.68 504 ALA A C 1
ATOM 2156 O O . ALA A 1 274 ? -18.551 -9.559 -5.376 1.00 24.22 504 ALA A O 1
ATOM 2158 N N . THR A 1 275 ? -16.562 -9.783 -6.456 1.00 24.15 505 THR A N 1
ATOM 2159 C CA . THR A 1 275 ? -17.112 -9.844 -7.839 1.00 26.30 505 THR A CA 1
ATOM 2160 C C . THR A 1 275 ? -17.433 -11.286 -8.264 1.00 25.33 505 THR A C 1
ATOM 2161 O O . THR A 1 275 ? -18.098 -11.442 -9.306 1.00 27.81 505 THR A O 1
ATOM 2165 N N . ASP A 1 276 ? -16.989 -12.305 -7.521 1.00 24.81 506 ASP A N 1
ATOM 2166 C CA . ASP A 1 276 ? -17.233 -13.728 -7.892 1.00 26.73 506 ASP A CA 1
ATOM 2167 C C . ASP A 1 276 ? -18.718 -14.067 -7.695 1.00 28.05 506 ASP A C 1
ATOM 2168 O O . ASP A 1 276 ? -19.259 -13.743 -6.631 1.00 28.13 506 ASP A O 1
ATOM 2173 N N . THR A 1 277 ? -19.357 -14.720 -8.672 1.00 30.05 507 THR A N 1
ATOM 2174 C CA . THR A 1 277 ? -20.806 -15.064 -8.612 1.00 32.42 507 THR A CA 1
ATOM 2175 C C . THR A 1 277 ? -21.006 -16.484 -8.064 1.00 31.31 507 THR A C 1
ATOM 2176 O O . THR A 1 277 ? -22.104 -16.757 -7.542 1.00 33.94 507 THR A O 1
ATOM 2180 N N . GLY A 1 278 ? -20.000 -17.355 -8.175 1.00 30.91 508 GLY A N 1
ATOM 2181 C CA . GLY A 1 278 ? -20.038 -18.722 -7.617 1.00 31.46 508 GLY A CA 1
ATOM 2182 C C . GLY A 1 278 ? -21.193 -19.538 -8.176 1.00 33.11 508 GLY A C 1
ATOM 2183 O O . GLY A 1 278 ? -21.504 -19.384 -9.375 1.00 36.60 508 GLY A O 1
ATOM 2184 N N . ASP A 1 279 ? -21.818 -20.372 -7.339 1.00 31.95 509 ASP A N 1
ATOM 2185 C CA . ASP A 1 279 ? -22.883 -21.325 -7.753 1.00 32.15 509 ASP A CA 1
ATOM 2186 C C . ASP A 1 279 ? -24.039 -21.263 -6.747 1.00 29.48 509 ASP A C 1
ATOM 2187 O O . ASP A 1 279 ? -24.053 -20.337 -5.919 1.00 27.67 509 ASP A O 1
ATOM 2192 N N . ARG A 1 280 ? -24.980 -22.209 -6.821 1.00 31.13 510 ARG A N 1
ATOM 2193 C CA . ARG A 1 280 ? -26.169 -22.245 -5.929 1.00 32.44 510 ARG A CA 1
ATOM 2194 C C . ARG A 1 280 ? -25.731 -22.265 -4.460 1.00 27.67 510 ARG A C 1
ATOM 2195 O O . ARG A 1 280 ? -26.408 -21.628 -3.637 1.00 28.70 510 ARG A O 1
ATOM 2203 N N . THR A 1 281 ? -24.660 -22.983 -4.113 1.00 26.84 511 THR A N 1
ATOM 2204 C CA . THR A 1 281 ? -24.231 -23.093 -2.694 1.00 25.77 511 THR A CA 1
ATOM 2205 C C . THR A 1 281 ? -23.657 -21.748 -2.238 1.00 23.40 511 THR A C 1
ATOM 2206 O O . THR A 1 281 ? -23.857 -21.400 -1.064 1.00 22.86 511 THR A O 1
ATOM 2210 N N . THR A 1 282 ? -22.981 -21.007 -3.120 1.00 22.44 512 THR A N 1
ATOM 2211 C CA . THR A 1 282 ? -22.505 -19.637 -2.795 1.00 21.33 512 THR A CA 1
ATOM 2212 C C . THR A 1 282 ? -23.708 -18.774 -2.394 1.00 21.12 512 THR A C 1
ATOM 2213 O O . THR A 1 282 ? -23.609 -18.037 -1.402 1.00 21.13 512 THR A O 1
ATOM 2217 N N . ARG A 1 283 ? -24.805 -18.876 -3.146 1.00 21.73 513 ARG A N 1
ATOM 2218 C CA . ARG A 1 283 ? -26.027 -18.055 -2.951 1.00 22.99 513 ARG A CA 1
ATOM 2219 C C . ARG A 1 283 ? -26.539 -18.217 -1.514 1.00 21.09 513 ARG A C 1
ATOM 2220 O O . ARG A 1 283 ? -26.913 -17.211 -0.899 1.00 21.29 513 ARG A O 1
ATOM 2228 N N . THR A 1 284 ? -26.595 -19.446 -1.000 1.00 21.67 514 THR A N 1
ATOM 2229 C CA . THR A 1 284 ? -27.195 -19.734 0.329 1.00 21.34 514 THR A CA 1
ATOM 2230 C C . THR A 1 284 ? -26.109 -19.882 1.397 1.00 19.12 514 THR A C 1
ATOM 2231 O O . THR A 1 284 ? -26.409 -20.438 2.459 1.00 21.37 514 THR A O 1
ATOM 2235 N N . SER A 1 285 ? -24.906 -19.359 1.171 1.00 18.75 515 SER A N 1
ATOM 2236 C CA . SER A 1 285 ? -23.866 -19.298 2.225 1.00 18.57 515 SER A CA 1
ATOM 2237 C C . SER A 1 285 ? -23.298 -17.878 2.314 1.00 17.61 515 SER A C 1
ATOM 2238 O O . SER A 1 285 ? -23.793 -16.966 1.615 1.00 18.64 515 SER A O 1
ATOM 2241 N N . GLY A 1 286 ? -22.313 -17.694 3.182 1.00 17.43 516 GLY A N 1
ATOM 2242 C CA . GLY A 1 286 ? -21.840 -16.364 3.577 1.00 17.01 516 GLY A CA 1
ATOM 2243 C C . GLY A 1 286 ? -22.567 -15.871 4.809 1.00 16.94 516 GLY A C 1
ATOM 2244 O O . GLY A 1 286 ? -23.541 -16.505 5.263 1.00 18.15 516 GLY A O 1
ATOM 2245 N N . VAL A 1 287 ? -22.108 -14.747 5.334 1.00 17.19 517 VAL A N 1
ATOM 2246 C CA . VAL A 1 287 ? -22.591 -14.200 6.625 1.00 16.50 517 VAL A CA 1
ATOM 2247 C C . VAL A 1 287 ? -22.207 -12.726 6.688 1.00 16.77 517 VAL A C 1
ATOM 2248 O O . VAL A 1 287 ? -21.171 -12.339 6.103 1.00 17.08 517 VAL A O 1
ATOM 2252 N N . ALA A 1 288 ? -22.989 -11.955 7.428 1.00 17.42 518 ALA A N 1
ATOM 2253 C CA . ALA A 1 288 ? -22.641 -10.578 7.830 1.00 18.11 518 ALA A CA 1
ATOM 2254 C C . ALA A 1 288 ? -22.656 -10.491 9.351 1.00 17.16 518 ALA A C 1
ATOM 2255 O O . ALA A 1 288 ? -23.663 -10.859 9.970 1.00 18.51 518 ALA A O 1
ATOM 2257 N N . VAL A 1 289 ? -21.574 -9.973 9.915 1.00 17.68 519 VAL A N 1
ATOM 2258 C CA . VAL A 1 289 ? -21.451 -9.642 11.358 1.00 17.43 519 VAL A CA 1
ATOM 2259 C C . VAL A 1 289 ? -21.319 -8.121 11.472 1.00 16.81 519 VAL A C 1
ATOM 2260 O O . VAL A 1 289 ? -20.462 -7.548 10.789 1.00 18.42 519 VAL A O 1
ATOM 2264 N N . ILE A 1 290 ? -22.143 -7.511 12.316 1.00 17.60 520 ILE A N 1
ATOM 2265 C CA . ILE A 1 290 ? -22.122 -6.055 12.620 1.00 18.52 520 ILE A CA 1
ATOM 2266 C C . ILE A 1 290 ? -21.829 -5.909 14.108 1.00 18.27 520 ILE A C 1
ATOM 2267 O O . ILE A 1 290 ? -22.567 -6.505 14.912 1.00 18.82 520 ILE A O 1
ATOM 2272 N N . GLU A 1 291 ? -20.794 -5.154 14.469 1.00 18.47 521 GLU A N 1
ATOM 2273 C CA . GLU A 1 291 ? -20.452 -4.949 15.895 1.00 18.78 521 GLU A CA 1
ATOM 2274 C C . GLU A 1 291 ? -20.172 -3.482 16.203 1.00 18.12 521 GLU A C 1
ATOM 2275 O O . GLU A 1 291 ? -19.600 -2.766 15.364 1.00 19.99 521 GLU A O 1
ATOM 2281 N N . GLY A 1 292 ? -20.548 -3.099 17.413 1.00 18.77 522 GLY A N 1
ATOM 2282 C CA . GLY A 1 292 ? -20.107 -1.868 18.081 1.00 19.26 522 GLY A CA 1
ATOM 2283 C C . GLY A 1 292 ? -19.608 -2.207 19.470 1.00 19.47 522 GLY A C 1
ATOM 2284 O O . GLY A 1 292 ? -20.047 -3.228 20.029 1.00 19.45 522 GLY A O 1
ATOM 2285 N N . ASN A 1 293 ? -18.701 -1.405 20.014 1.00 19.48 523 ASN A N 1
ATOM 2286 C CA . ASN A 1 293 ? -18.096 -1.668 21.342 1.00 19.55 523 ASN A CA 1
ATOM 2287 C C . ASN A 1 293 ? -18.409 -0.517 22.300 1.00 20.45 523 ASN A C 1
ATOM 2288 O O . ASN A 1 293 ? -17.699 -0.376 23.306 1.00 21.65 523 ASN A O 1
ATOM 2293 N N . ASN A 1 294 ? -19.454 0.261 22.017 1.00 21.20 524 ASN A N 1
ATOM 2294 C CA . ASN A 1 294 ? -19.817 1.440 22.838 1.00 21.95 524 ASN A CA 1
ATOM 2295 C C . ASN A 1 294 ? -21.294 1.354 23.204 1.00 22.41 524 ASN A C 1
ATOM 2296 O O . ASN A 1 294 ? -22.154 1.474 22.335 1.00 23.10 524 ASN A O 1
ATOM 2301 N N . PRO A 1 295 ? -21.629 1.136 24.496 1.00 23.51 525 PRO A N 1
ATOM 2302 C CA . PRO A 1 295 ? -23.028 1.029 24.913 1.00 25.85 525 PRO A CA 1
ATOM 2303 C C . PRO A 1 295 ? -23.840 2.308 24.646 1.00 27.39 525 PRO A C 1
ATOM 2304 O O . PRO A 1 295 ? -25.059 2.226 24.622 1.00 28.52 525 PRO A O 1
ATOM 2308 N N . SER A 1 296 ? -23.165 3.443 24.438 1.00 27.38 526 SER A N 1
ATOM 2309 C CA . SER A 1 296 ? -23.797 4.767 24.183 1.00 29.13 526 SER A CA 1
ATOM 2310 C C . SER A 1 296 ? -24.049 4.995 22.688 1.00 26.92 526 SER A C 1
ATOM 2311 O O . SER A 1 296 ? -24.583 6.057 22.350 1.00 29.20 526 SER A O 1
ATOM 2314 N N . LEU A 1 297 ? -23.674 4.058 21.816 1.00 26.67 527 LEU A N 1
ATOM 2315 C CA . LEU A 1 297 ? -23.811 4.222 20.345 1.00 26.87 527 LEU A CA 1
ATOM 2316 C C . LEU A 1 297 ? -25.253 4.618 20.011 1.00 26.11 527 LEU A C 1
ATOM 2317 O O . LEU A 1 297 ? -26.186 3.904 20.423 1.00 27.46 527 LEU A O 1
ATOM 2322 N N . ARG A 1 298 ? -25.418 5.734 19.304 1.00 28.35 528 ARG A N 1
ATOM 2323 C CA . ARG A 1 298 ? -26.721 6.181 18.754 1.00 29.84 528 ARG A CA 1
ATOM 2324 C C . ARG A 1 298 ? -26.467 6.683 17.334 1.00 29.75 528 ARG A C 1
ATOM 2325 O O . ARG A 1 298 ? -25.611 7.570 17.172 1.00 32.77 528 ARG A O 1
ATOM 2333 N N . LEU A 1 299 ? -27.156 6.109 16.348 1.00 29.73 529 LEU A N 1
ATOM 2334 C CA . LEU A 1 299 ? -27.072 6.556 14.934 1.00 31.32 529 LEU A CA 1
ATOM 2335 C C . LEU A 1 299 ? -27.923 7.814 14.758 1.00 34.65 529 LEU A C 1
ATOM 2336 O O . LEU A 1 299 ? -28.974 7.926 15.423 1.00 37.66 529 LEU A O 1
ATOM 2341 N N . LYS A 1 300 ? -27.488 8.707 13.872 1.00 38.57 530 LYS A N 1
ATOM 2342 C CA . LYS A 1 300 ? -28.313 9.846 13.398 1.00 40.49 530 LYS A CA 1
ATOM 2343 C C . LYS A 1 300 ? -29.429 9.284 12.511 1.00 40.48 530 LYS A C 1
ATOM 2344 O O . LYS A 1 300 ? -29.236 8.202 11.937 1.00 38.78 530 LYS A O 1
ATOM 2350 N N . ALA A 1 301 ? -30.550 9.997 12.385 1.00 43.31 531 ALA A N 1
ATOM 2351 C CA . ALA A 1 301 ? -31.677 9.601 11.509 1.00 44.82 531 ALA A CA 1
ATOM 2352 C C . ALA A 1 301 ? -31.168 9.395 10.072 1.00 43.67 531 ALA A C 1
ATOM 2353 O O . ALA A 1 301 ? -31.745 8.539 9.359 1.00 47.53 531 ALA A O 1
ATOM 2355 N N . SER A 1 302 ? -30.119 10.129 9.672 1.00 42.40 532 SER A N 1
ATOM 2356 C CA . SER A 1 302 ? -29.539 10.115 8.301 1.00 44.53 532 SER A CA 1
ATOM 2357 C C . SER A 1 302 ? -28.447 9.042 8.162 1.00 41.26 532 SER A C 1
ATOM 2358 O O . SER A 1 302 ? -27.998 8.816 7.023 1.00 40.07 532 SER A O 1
ATOM 2361 N N . ASP A 1 303 ? -28.020 8.410 9.259 1.00 37.47 533 ASP A N 1
ATOM 2362 C CA . ASP A 1 303 ? -26.919 7.410 9.229 1.00 35.86 533 ASP A CA 1
ATOM 2363 C C . ASP A 1 303 ? -27.416 6.105 8.607 1.00 34.23 533 ASP A C 1
ATOM 2364 O O . ASP A 1 303 ? -28.507 5.616 8.975 1.00 34.04 533 ASP A O 1
ATOM 2369 N N A ARG A 1 304 ? -26.629 5.571 7.674 0.62 31.37 534 ARG A N 1
ATOM 2370 N N B ARG A 1 304 ? -26.623 5.543 7.691 0.38 31.85 534 ARG A N 1
ATOM 2371 C CA A ARG A 1 304 ? -26.854 4.245 7.055 0.62 31.16 534 ARG A CA 1
ATOM 2372 C CA B ARG A 1 304 ? -26.893 4.223 7.067 0.38 31.13 534 ARG A CA 1
ATOM 2373 C C A ARG A 1 304 ? -25.557 3.439 7.129 0.62 30.21 534 ARG A C 1
ATOM 2374 C C B ARG A 1 304 ? -25.599 3.414 6.996 0.38 30.06 534 ARG A C 1
ATOM 2375 O O A ARG A 1 304 ? -24.467 4.024 6.976 0.62 33.87 534 ARG A O 1
ATOM 2376 O O B ARG A 1 304 ? -24.561 3.963 6.579 0.38 32.75 534 ARG A O 1
ATOM 2391 N N . VAL A 1 305 ? -25.686 2.139 7.372 1.00 27.88 535 VAL A N 1
ATOM 2392 C CA . VAL A 1 305 ? -24.555 1.184 7.277 1.00 26.89 535 VAL A CA 1
ATOM 2393 C C . VAL A 1 305 ? -24.862 0.283 6.081 1.00 25.98 535 VAL A C 1
ATOM 2394 O O . VAL A 1 305 ? -25.805 -0.517 6.170 1.00 25.85 535 VAL A O 1
ATOM 2398 N N . VAL A 1 306 ? -24.148 0.504 4.976 1.00 25.36 536 VAL A N 1
ATOM 2399 C CA . VAL A 1 306 ? -24.311 -0.229 3.690 1.00 25.24 536 VAL A CA 1
ATOM 2400 C C . VAL A 1 306 ? -23.293 -1.371 3.688 1.00 24.16 536 VAL A C 1
ATOM 2401 O O . VAL A 1 306 ? -22.077 -1.095 3.727 1.00 27.46 536 VAL A O 1
ATOM 2405 N N . VAL A 1 307 ? -23.773 -2.611 3.652 1.00 22.22 537 VAL A N 1
ATOM 2406 C CA . VAL A 1 307 ? -22.912 -3.819 3.814 1.00 21.65 537 VAL A CA 1
ATOM 2407 C C . VAL A 1 307 ? -22.927 -4.626 2.514 1.00 20.04 537 VAL A C 1
ATOM 2408 O O . VAL A 1 307 ? -23.965 -5.230 2.198 1.00 21.60 537 VAL A O 1
ATOM 2412 N N . ASN A 1 308 ? -21.812 -4.614 1.783 1.00 21.08 538 ASN A N 1
ATOM 2413 C CA . ASN A 1 308 ? -21.652 -5.369 0.517 1.00 21.48 538 ASN A CA 1
ATOM 2414 C C . ASN A 1 308 ? -21.524 -6.862 0.844 1.00 20.01 538 ASN A C 1
ATOM 2415 O O . ASN A 1 308 ? -20.545 -7.245 1.500 1.00 21.28 538 ASN A O 1
ATOM 2420 N N . MET A 1 309 ? -22.488 -7.675 0.406 1.00 19.41 539 MET A N 1
ATOM 2421 C CA . MET A 1 309 ? -22.530 -9.132 0.695 1.00 18.48 539 MET A CA 1
ATOM 2422 C C . MET A 1 309 ? -21.808 -9.935 -0.396 1.00 18.91 539 MET A C 1
ATOM 2423 O O . MET A 1 309 ? -21.507 -11.129 -0.148 1.00 19.71 539 MET A O 1
ATOM 2428 N N . GLY A 1 310 ? -21.538 -9.339 -1.558 1.00 20.01 540 GLY A N 1
ATOM 2429 C CA . GLY A 1 310 ? -20.861 -10.033 -2.669 1.00 20.76 540 GLY A CA 1
ATOM 2430 C C . GLY A 1 310 ? -21.814 -10.351 -3.806 1.00 21.37 540 GLY A C 1
ATOM 2431 O O . GLY A 1 310 ? -23.049 -10.297 -3.597 1.00 22.12 540 GLY A O 1
ATOM 2432 N N . ALA A 1 311 ? -21.261 -10.696 -4.970 1.00 21.76 541 ALA A N 1
ATOM 2433 C CA . ALA A 1 311 ? -21.983 -10.724 -6.264 1.00 22.94 541 ALA A CA 1
ATOM 2434 C C . ALA A 1 311 ? -22.953 -11.910 -6.345 1.00 23.20 541 ALA A C 1
ATOM 2435 O O . ALA A 1 311 ? -23.807 -11.888 -7.246 1.00 25.18 541 ALA A O 1
ATOM 2437 N N . ALA A 1 312 ? -22.852 -12.905 -5.458 1.00 21.48 542 ALA A N 1
ATOM 2438 C CA . ALA A 1 312 ? -23.810 -14.035 -5.411 1.00 21.52 542 ALA A CA 1
ATOM 2439 C C . ALA A 1 312 ? -25.107 -13.634 -4.694 1.00 20.22 542 ALA A C 1
ATOM 2440 O O . ALA A 1 312 ? -26.043 -14.455 -4.691 1.00 21.32 542 ALA A O 1
ATOM 2442 N N . HIS A 1 313 ? -25.188 -12.424 -4.127 1.00 20.18 543 HIS A N 1
ATOM 2443 C CA . HIS A 1 313 ? -26.232 -12.056 -3.131 1.00 19.02 543 HIS A CA 1
ATOM 2444 C C . HIS A 1 313 ? -27.044 -10.826 -3.555 1.00 20.22 543 HIS A C 1
ATOM 2445 O O . HIS A 1 313 ? -27.566 -10.141 -2.665 1.00 21.25 543 HIS A O 1
ATOM 2452 N N . LYS A 1 314 ? -27.213 -10.595 -4.854 1.00 21.44 544 LYS A N 1
ATOM 2453 C CA . LYS A 1 314 ? -28.086 -9.503 -5.363 1.00 22.94 544 LYS A CA 1
ATOM 2454 C C . LYS A 1 314 ? -29.552 -9.916 -5.186 1.00 22.35 544 LYS A C 1
ATOM 2455 O O . LYS A 1 314 ? -29.883 -11.080 -5.470 1.00 23.56 544 LYS A O 1
ATOM 2461 N N . ASN A 1 315 ? -30.393 -8.997 -4.708 1.00 22.44 545 ASN A N 1
ATOM 2462 C CA . ASN A 1 315 ? -31.868 -9.172 -4.637 1.00 21.66 545 ASN A CA 1
ATOM 2463 C C . ASN A 1 315 ? -32.187 -10.474 -3.895 1.00 21.51 545 ASN A C 1
ATOM 2464 O O . ASN A 1 315 ? -32.714 -11.435 -4.510 1.00 22.70 545 ASN A O 1
ATOM 2469 N N . GLN A 1 316 ? -31.854 -10.514 -2.608 1.00 20.41 546 GLN A N 1
ATOM 2470 C CA . GLN A 1 316 ? -31.903 -11.763 -1.816 1.00 20.34 546 GLN A CA 1
ATOM 2471 C C . GLN A 1 316 ? -32.434 -11.489 -0.411 1.00 20.43 546 GLN A C 1
ATOM 2472 O O . GLN A 1 316 ? -32.089 -10.453 0.172 1.00 21.02 546 GLN A O 1
ATOM 2478 N N . ALA A 1 317 ? -33.234 -12.419 0.111 1.00 20.80 547 ALA A N 1
ATOM 2479 C CA . ALA A 1 317 ? -33.718 -12.411 1.506 1.00 20.97 547 ALA A CA 1
ATOM 2480 C C . ALA A 1 317 ? -32.611 -12.866 2.464 1.00 20.67 547 ALA A C 1
ATOM 2481 O O . ALA A 1 317 ? -31.936 -13.899 2.195 1.00 20.98 547 ALA A O 1
ATOM 2483 N N . TYR A 1 318 ? -32.460 -12.111 3.550 1.00 20.84 548 TYR A N 1
ATOM 2484 C CA . TYR A 1 318 ? -31.565 -12.371 4.699 1.00 20.54 548 TYR A CA 1
ATOM 2485 C C . TYR A 1 318 ? -32.408 -12.420 5.966 1.00 20.39 548 TYR A C 1
ATOM 2486 O O . TYR A 1 318 ? -33.461 -11.758 6.035 1.00 21.69 548 TYR A O 1
ATOM 2495 N N . ARG A 1 319 ? -31.943 -13.182 6.949 1.00 19.55 549 ARG A N 1
ATOM 2496 C CA . ARG A 1 319 ? -32.630 -13.307 8.252 1.00 19.60 549 ARG A CA 1
ATOM 2497 C C . ARG A 1 319 ? -31.585 -13.285 9.354 1.00 19.20 549 ARG A C 1
ATOM 2498 O O . ARG A 1 319 ? -30.424 -13.655 9.140 1.00 19.02 549 ARG A O 1
ATOM 2506 N N . PRO A 1 320 ? -31.965 -12.838 10.567 1.00 19.59 550 PRO A N 1
ATOM 2507 C CA . PRO A 1 320 ? -31.021 -12.789 11.675 1.00 18.87 550 PRO A CA 1
ATOM 2508 C C . PRO A 1 320 ? -30.634 -14.182 12.189 1.00 19.25 550 PRO A C 1
ATOM 2509 O O . PRO A 1 320 ? -31.474 -15.074 12.246 1.00 21.10 550 PRO A O 1
ATOM 2513 N N . LEU A 1 321 ? -29.365 -14.314 12.570 1.00 18.90 551 LEU A N 1
ATOM 2514 C CA . LEU A 1 321 ? -28.835 -15.468 13.336 1.00 18.26 551 LEU A CA 1
ATOM 2515 C C . LEU A 1 321 ? -28.757 -15.095 14.821 1.00 18.70 551 LEU A C 1
ATOM 2516 O O . LEU A 1 321 ? -29.205 -15.891 15.658 1.00 20.24 551 LEU A O 1
ATOM 2521 N N . LEU A 1 322 ? -28.191 -13.925 15.130 1.00 18.93 552 LEU A N 1
ATOM 2522 C CA . LEU A 1 322 ? -28.081 -13.379 16.507 1.00 19.03 552 LEU A CA 1
ATOM 2523 C C . LEU A 1 322 ? -28.464 -11.902 16.458 1.00 18.46 552 LEU A C 1
ATOM 2524 O O . LEU A 1 322 ? -27.980 -11.207 15.553 1.00 19.74 552 LEU A O 1
ATOM 2529 N N . LEU A 1 323 ? -29.286 -11.450 17.401 1.00 19.78 553 LEU A N 1
ATOM 2530 C CA . LEU A 1 323 ? -29.574 -10.009 17.580 1.00 20.12 553 LEU A CA 1
ATOM 2531 C C . LEU A 1 323 ? -29.429 -9.648 19.055 1.00 19.89 553 LEU A C 1
ATOM 2532 O O . LEU A 1 323 ? -29.915 -10.401 19.914 1.00 22.68 553 LEU A O 1
ATOM 2537 N N . THR A 1 324 ? -28.830 -8.493 19.325 1.00 20.62 554 THR A N 1
ATOM 2538 C CA . THR A 1 324 ? -28.764 -7.930 20.690 1.00 19.99 554 THR A CA 1
ATOM 2539 C C . THR A 1 324 ? -30.170 -7.479 21.101 1.00 22.70 554 THR A C 1
ATOM 2540 O O . THR A 1 324 ? -30.898 -6.905 20.262 1.00 24.40 554 THR A O 1
ATOM 2544 N N . THR A 1 325 ? -30.539 -7.771 22.344 1.00 23.62 555 THR A N 1
ATOM 2545 C CA . THR A 1 325 ? -31.815 -7.352 22.969 1.00 24.91 555 THR A CA 1
ATOM 2546 C C . THR A 1 325 ? -31.493 -6.538 24.224 1.00 24.88 555 THR A C 1
ATOM 2547 O O . THR A 1 325 ? -30.310 -6.472 24.615 1.00 25.14 555 THR A O 1
ATOM 2551 N N . ASP A 1 326 ? -32.509 -5.954 24.849 1.00 27.01 556 ASP A N 1
ATOM 2552 C CA . ASP A 1 326 ? -32.337 -5.205 26.117 1.00 29.43 556 ASP A CA 1
ATOM 2553 C C . ASP A 1 326 ? -31.618 -6.091 27.142 1.00 29.90 556 ASP A C 1
ATOM 2554 O O . ASP A 1 326 ? -30.705 -5.585 27.809 1.00 31.50 556 ASP A O 1
ATOM 2559 N N . ASN A 1 327 ? -31.998 -7.369 27.246 1.00 30.47 557 ASN A N 1
ATOM 2560 C CA . ASN A 1 327 ? -31.572 -8.258 28.361 1.00 32.68 557 ASN A CA 1
ATOM 2561 C C . ASN A 1 327 ? -30.389 -9.145 27.956 1.00 27.45 557 ASN A C 1
ATOM 2562 O O . ASN A 1 327 ? -29.698 -9.627 28.871 1.00 29.35 557 ASN A O 1
ATOM 2567 N N . GLY A 1 328 ? -30.156 -9.377 26.663 1.00 25.26 558 GLY A N 1
ATOM 2568 C CA . GLY A 1 328 ? -29.042 -10.248 26.244 1.00 24.76 558 GLY A CA 1
ATOM 2569 C C . GLY A 1 328 ? -28.896 -10.356 24.741 1.00 23.09 558 GLY A C 1
ATOM 2570 O O . GLY A 1 328 ? -28.723 -9.319 24.074 1.00 23.65 558 GLY A O 1
ATOM 2571 N N . ILE A 1 329 ? -28.909 -11.586 24.234 1.00 23.05 559 ILE A N 1
ATOM 2572 C CA . ILE A 1 329 ? -28.793 -11.900 22.785 1.00 21.96 559 ILE A CA 1
ATOM 2573 C C . ILE A 1 329 ? -29.853 -12.944 22.445 1.00 21.44 559 ILE A C 1
ATOM 2574 O O . ILE A 1 329 ? -29.903 -13.994 23.124 1.00 25.61 559 ILE A O 1
ATOM 2579 N N . LYS A 1 330 ? -30.659 -12.658 21.426 1.00 22.00 560 LYS A N 1
ATOM 2580 C CA . LYS A 1 330 ? -31.649 -13.613 20.877 1.00 22.91 560 LYS A CA 1
ATOM 2581 C C . LYS A 1 330 ? -30.991 -14.412 19.749 1.00 21.90 560 LYS A C 1
ATOM 2582 O O . LYS A 1 330 ? -30.421 -13.801 18.834 1.00 21.71 560 LYS A O 1
ATOM 2588 N N . ALA A 1 331 ? -31.067 -15.740 19.829 1.00 21.34 561 ALA A N 1
ATOM 2589 C CA . ALA A 1 331 ? -30.587 -16.668 18.786 1.00 21.84 561 ALA A CA 1
ATOM 2590 C C . ALA A 1 331 ? -31.777 -17.182 17.971 1.00 22.29 561 ALA A C 1
ATOM 2591 O O . ALA A 1 331 ? -32.839 -17.460 18.561 1.00 26.69 561 ALA A O 1
ATOM 2593 N N . TYR A 1 332 ? -31.598 -17.288 16.656 1.00 22.55 562 TYR A N 1
ATOM 2594 C CA . TYR A 1 332 ? -32.599 -17.827 15.701 1.00 23.40 562 TYR A CA 1
ATOM 2595 C C . TYR A 1 332 ? -32.035 -19.110 15.087 1.00 23.19 562 TYR A C 1
ATOM 2596 O O . TYR A 1 332 ? -30.976 -19.049 14.439 1.00 24.09 562 TYR A O 1
ATOM 2605 N N . HIS A 1 333 ? -32.726 -20.236 15.286 1.00 25.77 563 HIS A N 1
ATOM 2606 C CA . HIS A 1 333 ? -32.225 -21.599 14.970 1.00 27.54 563 HIS A CA 1
ATOM 2607 C C . HIS A 1 333 ? -32.731 -22.078 13.603 1.00 28.10 563 HIS A C 1
ATOM 2608 O O . HIS A 1 333 ? -32.336 -23.187 13.197 1.00 29.82 563 HIS A O 1
ATOM 2615 N N . SER A 1 334 ? -33.535 -21.273 12.900 1.00 28.18 564 SER A N 1
ATOM 2616 C CA . SER A 1 334 ? -34.041 -21.596 11.540 1.00 29.26 564 SER A CA 1
ATOM 2617 C C . SER A 1 334 ? -34.525 -20.330 10.833 1.00 27.65 564 SER A C 1
ATOM 2618 O O . SER A 1 334 ? -34.752 -19.309 11.517 1.00 27.81 564 SER A O 1
ATOM 2621 N N . ASP A 1 335 ? -34.700 -20.413 9.513 1.00 27.00 565 ASP A N 1
ATOM 2622 C CA . ASP A 1 335 ? -35.296 -19.325 8.695 1.00 27.63 565 ASP A CA 1
ATOM 2623 C C . ASP A 1 335 ? -36.713 -19.043 9.211 1.00 29.01 565 ASP A C 1
ATOM 2624 O O . ASP A 1 335 ? -37.073 -17.858 9.323 1.00 30.72 565 ASP A O 1
ATOM 2629 N N . GLN A 1 336 ? -37.482 -20.089 9.527 1.00 31.77 566 GLN A N 1
ATOM 2630 C CA . GLN A 1 336 ? -38.892 -19.961 9.982 1.00 34.93 566 GLN A CA 1
ATOM 2631 C C . GLN A 1 336 ? -38.952 -19.207 11.319 1.00 33.38 566 GLN A C 1
ATOM 2632 O O . GLN A 1 336 ? -39.852 -18.357 11.471 1.00 35.48 566 GLN A O 1
ATOM 2638 N N . GLU A 1 337 ? -38.036 -19.485 12.251 1.00 32.95 567 GLU A N 1
ATOM 2639 C CA . GLU A 1 337 ? -38.008 -18.812 13.581 1.00 32.43 567 GLU A CA 1
ATOM 2640 C C . GLU A 1 337 ? -37.767 -17.305 13.391 1.00 32.13 567 GLU A C 1
ATOM 2641 O O . GLU A 1 337 ? -38.204 -16.531 14.261 1.00 33.33 567 GLU A O 1
ATOM 2647 N N . ALA A 1 338 ? -37.121 -16.902 12.290 1.00 30.48 568 ALA A N 1
ATOM 2648 C CA . ALA A 1 338 ? -36.721 -15.501 12.010 1.00 30.61 568 ALA A CA 1
ATOM 2649 C C . ALA A 1 338 ? -37.623 -14.861 10.944 1.00 29.51 568 ALA A C 1
ATOM 2650 O O . ALA A 1 338 ? -37.268 -13.772 10.457 1.00 30.83 568 ALA A O 1
ATOM 2652 N N . ALA A 1 339 ? -38.747 -15.492 10.599 1.00 31.48 569 ALA A N 1
ATOM 2653 C CA . ALA A 1 339 ? -39.620 -15.099 9.466 1.00 33.18 569 ALA A CA 1
ATOM 2654 C C . ALA A 1 339 ? -40.066 -13.637 9.589 1.00 32.78 569 ALA A C 1
ATOM 2655 O O . ALA A 1 339 ? -40.193 -12.983 8.541 1.00 38.81 569 ALA A O 1
ATOM 2657 N N . GLY A 1 340 ? -40.297 -13.146 10.812 1.00 31.17 570 GLY A N 1
ATOM 2658 C CA . GLY A 1 340 ? -40.818 -11.788 11.063 1.00 33.21 570 GLY A CA 1
ATOM 2659 C C . GLY A 1 340 ? -39.771 -10.700 10.881 1.00 29.54 570 GLY A C 1
ATOM 2660 O O . GLY A 1 340 ? -40.143 -9.518 10.957 1.00 33.49 570 GLY A O 1
ATOM 2661 N N . LEU A 1 341 ? -38.501 -11.063 10.665 1.00 28.13 571 LEU A N 1
ATOM 2662 C CA . LEU A 1 341 ? -37.373 -10.096 10.614 1.00 26.35 571 LEU A CA 1
ATOM 2663 C C . LEU A 1 341 ? -36.581 -10.238 9.308 1.00 23.06 571 LEU A C 1
ATOM 2664 O O . LEU A 1 341 ? -35.431 -9.790 9.271 1.00 25.59 571 LEU A O 1
ATOM 2669 N N . VAL A 1 342 ? -37.184 -10.787 8.257 1.00 24.14 572 VAL A N 1
ATOM 2670 C CA . VAL A 1 342 ? -36.541 -10.871 6.917 1.00 21.89 572 VAL A CA 1
ATOM 2671 C C . VAL A 1 342 ? -36.274 -9.449 6.412 1.00 21.99 572 VAL A C 1
ATOM 2672 O O . VAL A 1 342 ? -37.140 -8.565 6.590 1.00 25.17 572 VAL A O 1
ATOM 2676 N N . ARG A 1 343 ? -35.106 -9.263 5.804 1.00 20.99 573 ARG A N 1
ATOM 2677 C CA . ARG A 1 343 ? -34.722 -8.025 5.090 1.00 22.39 573 ARG A CA 1
ATOM 2678 C C . ARG A 1 343 ? -34.054 -8.433 3.778 1.00 21.93 573 ARG A C 1
ATOM 2679 O O . ARG A 1 343 ? -33.780 -9.637 3.596 1.00 23.54 573 ARG A O 1
ATOM 2687 N N . TYR A 1 344 ? -33.761 -7.460 2.919 1.00 22.66 574 TYR A N 1
ATOM 2688 C CA . TYR A 1 344 ? -33.305 -7.711 1.533 1.00 21.91 574 TYR A CA 1
ATOM 2689 C C . TYR A 1 344 ? -32.004 -6.984 1.259 1.00 21.71 574 TYR A C 1
ATOM 2690 O O . TYR A 1 344 ? -31.804 -5.848 1.736 1.00 22.74 574 TYR A O 1
ATOM 2699 N N . THR A 1 345 ? -31.168 -7.635 0.461 1.00 21.59 575 THR A N 1
ATOM 2700 C CA . THR A 1 345 ? -30.122 -6.952 -0.318 1.00 21.39 575 THR A CA 1
ATOM 2701 C C . THR A 1 345 ? -30.790 -6.262 -1.505 1.00 21.54 575 THR A C 1
ATOM 2702 O O . THR A 1 345 ? -31.867 -6.716 -1.971 1.00 23.96 575 THR A O 1
ATOM 2706 N N . ASN A 1 346 ? -30.159 -5.193 -1.971 1.00 22.49 576 ASN A N 1
ATOM 2707 C CA . ASN A 1 346 ? -30.605 -4.437 -3.162 1.00 23.46 576 ASN A CA 1
ATOM 2708 C C . ASN A 1 346 ? -30.003 -5.082 -4.418 1.00 22.95 576 ASN A C 1
ATOM 2709 O O . ASN A 1 346 ? -29.416 -6.193 -4.313 1.00 23.15 576 ASN A O 1
ATOM 2714 N N . ASP A 1 347 ? -30.136 -4.388 -5.552 1.00 26.00 577 ASP A N 1
ATOM 2715 C CA . ASP A 1 347 ? -29.655 -4.798 -6.899 1.00 27.89 577 ASP A CA 1
ATOM 2716 C C . ASP A 1 347 ? -28.131 -4.975 -6.902 1.00 25.32 577 ASP A C 1
ATOM 2717 O O . ASP A 1 347 ? -27.627 -5.655 -7.810 1.00 26.64 577 ASP A O 1
ATOM 2722 N N . ARG A 1 348 ? -27.423 -4.356 -5.954 1.00 23.78 578 ARG A N 1
ATOM 2723 C CA . ARG A 1 348 ? -25.936 -4.363 -5.887 1.00 25.42 578 ARG A CA 1
ATOM 2724 C C . ARG A 1 348 ? -25.444 -5.404 -4.874 1.00 23.77 578 ARG A C 1
ATOM 2725 O O . ARG A 1 348 ? -24.221 -5.538 -4.733 1.00 26.66 578 ARG A O 1
ATOM 2733 N N . GLY A 1 349 ? -26.348 -6.112 -4.194 1.00 21.85 579 GLY A N 1
ATOM 2734 C CA . GLY A 1 349 ? -25.985 -7.116 -3.178 1.00 21.12 579 GLY A CA 1
ATOM 2735 C C . GLY A 1 349 ? -25.630 -6.486 -1.843 1.00 20.91 579 GLY A C 1
ATOM 2736 O O . GLY A 1 349 ? -24.876 -7.107 -1.074 1.00 22.94 579 GLY A O 1
ATOM 2737 N N . GLU A 1 350 ? -26.174 -5.306 -1.546 1.00 20.92 580 GLU A N 1
ATOM 2738 C CA . GLU A 1 350 ? -25.903 -4.579 -0.278 1.00 21.84 580 GLU A CA 1
ATOM 2739 C C . GLU A 1 350 ? -27.097 -4.719 0.668 1.00 21.24 580 GLU A C 1
ATOM 2740 O O . GLU A 1 350 ? -28.233 -4.448 0.223 1.00 22.33 580 GLU A O 1
ATOM 2746 N N . LEU A 1 351 ? -26.841 -5.109 1.920 1.00 22.05 581 LEU A N 1
ATOM 2747 C CA . LEU A 1 351 ? -27.776 -4.899 3.055 1.00 21.42 581 LEU A CA 1
ATOM 2748 C C . LEU A 1 351 ? -27.614 -3.450 3.507 1.00 22.29 581 LEU A C 1
ATOM 2749 O O . LEU A 1 351 ? -26.493 -2.917 3.401 1.00 25.08 581 LEU A O 1
ATOM 2754 N N . ILE A 1 352 ? -28.692 -2.837 3.986 1.00 22.55 582 ILE A N 1
ATOM 2755 C CA . ILE A 1 352 ? -28.660 -1.440 4.497 1.00 23.68 582 ILE A CA 1
ATOM 2756 C C . ILE A 1 352 ? -29.311 -1.429 5.879 1.00 23.78 582 ILE A C 1
ATOM 2757 O O . ILE A 1 352 ? -30.480 -1.854 5.998 1.00 25.80 582 ILE A O 1
ATOM 2762 N N . PHE A 1 353 ? -28.556 -0.973 6.875 1.00 24.07 583 PHE A N 1
ATOM 2763 C CA . PHE A 1 353 ? -28.983 -0.874 8.291 1.00 25.02 583 PHE A CA 1
ATOM 2764 C C . PHE A 1 353 ? -29.080 0.598 8.679 1.00 25.53 583 PHE A C 1
ATOM 2765 O O . PHE A 1 353 ? -28.308 1.420 8.159 1.00 27.15 583 PHE A O 1
ATOM 2773 N N . THR A 1 354 ? -30.014 0.901 9.574 1.00 27.43 584 THR A N 1
ATOM 2774 C CA . THR A 1 354 ? -30.281 2.268 10.078 1.00 28.54 584 THR A CA 1
ATOM 2775 C C . THR A 1 354 ? -30.337 2.230 11.607 1.00 26.91 584 THR A C 1
ATOM 2776 O O . THR A 1 354 ? -30.101 1.153 12.194 1.00 26.87 584 THR A O 1
ATOM 2780 N N . ALA A 1 355 ? -30.684 3.364 12.217 1.00 28.91 585 ALA A N 1
ATOM 2781 C CA . ALA A 1 355 ? -30.889 3.507 13.676 1.00 30.45 585 ALA A CA 1
ATOM 2782 C C . ALA A 1 355 ? -31.989 2.550 14.160 1.00 30.24 585 ALA A C 1
ATOM 2783 O O . ALA A 1 355 ? -31.974 2.189 15.348 1.00 33.58 585 ALA A O 1
ATOM 2785 N N . ALA A 1 356 ? -32.920 2.157 13.287 1.00 31.75 586 ALA A N 1
ATOM 2786 C CA . ALA A 1 356 ? -33.995 1.190 13.612 1.00 33.94 586 ALA A CA 1
ATOM 2787 C C . ALA A 1 356 ? -33.384 -0.181 13.935 1.00 31.79 586 ALA A C 1
ATOM 2788 O O . ALA A 1 356 ? -34.030 -0.965 14.658 1.00 34.38 586 ALA A O 1
ATOM 2790 N N . ASP A 1 357 ? -32.183 -0.457 13.419 1.00 28.63 587 ASP A N 1
ATOM 2791 C CA . ASP A 1 357 ? -31.511 -1.780 13.511 1.00 27.51 587 ASP A CA 1
ATOM 2792 C C . ASP A 1 357 ? -30.390 -1.766 14.555 1.00 27.13 587 ASP A C 1
ATOM 2793 O O . ASP A 1 357 ? -30.219 -2.784 15.265 1.00 28.93 587 ASP A O 1
ATOM 2798 N N . ILE A 1 358 ? -29.598 -0.694 14.580 1.00 25.45 588 ILE A N 1
ATOM 2799 C CA . ILE A 1 358 ? -28.312 -0.618 15.333 1.00 25.37 588 ILE A CA 1
ATOM 2800 C C . ILE A 1 358 ? -28.406 0.488 16.383 1.00 25.33 588 ILE A C 1
ATOM 2801 O O . ILE A 1 358 ? -28.670 1.645 16.013 1.00 26.66 588 ILE A O 1
ATOM 2806 N N . LYS A 1 359 ? -28.143 0.135 17.638 1.00 24.90 589 LYS A N 1
ATOM 2807 C CA . LYS A 1 359 ? -27.869 1.095 18.730 1.00 24.44 589 LYS A CA 1
ATOM 2808 C C . LYS A 1 359 ? -27.022 0.393 19.790 1.00 24.29 589 LYS A C 1
ATOM 2809 O O . LYS A 1 359 ? -26.926 -0.850 19.757 1.00 23.43 589 LYS A O 1
ATOM 2815 N N . GLY A 1 360 ? -26.435 1.167 20.696 1.00 24.30 590 GLY A N 1
ATOM 2816 C CA . GLY A 1 360 ? -25.677 0.633 21.837 1.00 23.67 590 GLY A CA 1
ATOM 2817 C C . GLY A 1 360 ? -26.595 0.045 22.895 1.00 23.07 590 GLY A C 1
ATOM 2818 O O . GLY A 1 360 ? -27.667 0.640 23.177 1.00 25.55 590 GLY A O 1
ATOM 2819 N N . TYR A 1 361 ? -26.184 -1.090 23.461 1.00 22.97 591 TYR A N 1
ATOM 2820 C CA . TYR A 1 361 ? -26.837 -1.763 24.609 1.00 23.40 591 TYR A CA 1
ATOM 2821 C C . TYR A 1 361 ? -25.809 -1.999 25.716 1.00 22.77 591 TYR A C 1
ATOM 2822 O O . TYR A 1 361 ? -24.597 -2.115 25.429 1.00 23.84 591 TYR A O 1
ATOM 2831 N N . ALA A 1 362 ? -26.296 -2.105 26.949 1.00 25.21 592 ALA A N 1
ATOM 2832 C CA . ALA A 1 362 ? -25.515 -2.544 28.124 1.00 24.97 592 ALA A CA 1
ATOM 2833 C C . ALA A 1 362 ? -26.310 -3.626 28.858 1.00 24.64 592 ALA A C 1
ATOM 2834 O O . ALA A 1 362 ? -27.325 -3.304 29.501 1.00 27.61 592 ALA A O 1
A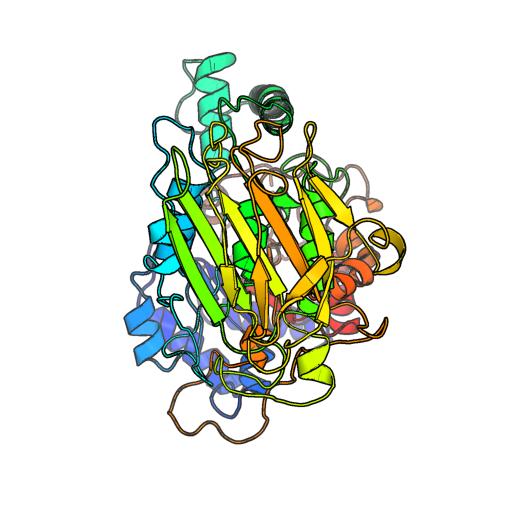TOM 2836 N N . ASN A 1 363 ? -25.867 -4.877 28.735 1.00 23.78 593 ASN A N 1
ATOM 2837 C CA . ASN A 1 363 ? -26.498 -6.038 29.412 1.00 24.24 593 ASN A CA 1
ATOM 2838 C C . ASN A 1 363 ? -25.384 -7.020 29.760 1.00 24.03 593 ASN A C 1
ATOM 2839 O O . ASN A 1 363 ? -24.222 -6.772 29.438 1.00 24.17 593 ASN A O 1
ATOM 2844 N N . PRO A 1 364 ? -25.671 -8.126 30.479 1.00 24.53 594 PRO A N 1
ATOM 2845 C CA . PRO A 1 364 ? -24.610 -9.045 30.896 1.00 25.39 594 PRO A CA 1
ATOM 2846 C C . PRO A 1 364 ? -23.786 -9.667 29.757 1.00 24.39 594 PRO A C 1
ATOM 2847 O O . PRO A 1 364 ? -22.703 -10.143 30.040 1.00 25.95 594 PRO A O 1
ATOM 2851 N N . GLN A 1 365 ? -24.285 -9.649 28.516 1.00 23.02 595 GLN A N 1
ATOM 2852 C CA . GLN A 1 365 ? -23.581 -10.271 27.363 1.00 21.61 595 GLN A CA 1
ATOM 2853 C C . GLN A 1 365 ? -23.004 -9.225 26.408 1.00 21.63 595 GLN A C 1
ATOM 2854 O O . GLN A 1 365 ? -22.044 -9.566 25.706 1.00 23.22 595 GLN A O 1
ATOM 2860 N N . VAL A 1 366 ? -23.565 -8.015 26.356 1.00 21.96 596 VAL A N 1
ATOM 2861 C CA . VAL A 1 366 ? -23.195 -7.013 25.315 1.00 21.30 596 VAL A CA 1
ATOM 2862 C C . VAL A 1 366 ? -22.952 -5.653 25.970 1.00 21.36 596 VAL A C 1
ATOM 2863 O O . VAL A 1 366 ? -23.801 -5.204 26.777 1.00 24.85 596 VAL A O 1
ATOM 2867 N N . SER A 1 367 ? -21.830 -5.036 25.601 1.00 21.36 597 SER A N 1
ATOM 2868 C CA . SER A 1 367 ? -21.436 -3.644 25.928 1.00 21.53 597 SER A CA 1
ATOM 2869 C C . SER A 1 367 ? -21.095 -2.976 24.595 1.00 20.42 597 SER A C 1
ATOM 2870 O O . SER A 1 367 ? -19.919 -2.973 24.194 1.00 21.45 597 SER A O 1
ATOM 2873 N N . GLY A 1 368 ? -22.127 -2.515 23.891 1.00 21.01 598 GLY A N 1
ATOM 2874 C CA . GLY A 1 368 ? -22.056 -2.161 22.465 1.00 20.22 598 GLY A CA 1
ATOM 2875 C C . GLY A 1 368 ? -23.190 -2.816 21.701 1.00 19.89 598 GLY A C 1
ATOM 2876 O O . GLY A 1 368 ? -24.358 -2.677 22.119 1.00 21.74 598 GLY A O 1
ATOM 2877 N N . TYR A 1 369 ? -22.874 -3.504 20.611 1.00 19.29 599 TYR A N 1
ATOM 2878 C CA . TYR A 1 369 ? -23.898 -4.049 19.691 1.00 19.61 599 TYR A CA 1
ATOM 2879 C C . TYR A 1 369 ? -23.360 -5.272 18.949 1.00 18.35 599 TYR A C 1
ATOM 2880 O O . TYR A 1 369 ? -22.201 -5.254 18.500 1.00 18.50 599 TYR A O 1
ATOM 2889 N N . LEU A 1 370 ? -24.212 -6.289 18.802 1.00 19.42 600 LEU A N 1
ATOM 2890 C CA . LEU A 1 370 ? -23.966 -7.461 17.927 1.00 18.78 600 LEU A CA 1
ATOM 2891 C C . LEU A 1 370 ? -25.223 -7.768 17.116 1.00 18.10 600 LEU A C 1
ATOM 2892 O O . LEU A 1 370 ? -26.311 -7.936 17.706 1.00 20.05 600 LEU A O 1
ATOM 2897 N N . GLY A 1 371 ? -25.044 -7.877 15.805 1.00 18.06 601 GLY A N 1
ATOM 2898 C CA . GLY A 1 371 ? -26.027 -8.459 14.885 1.00 18.96 601 GLY A CA 1
ATOM 2899 C C . GLY A 1 371 ? -25.336 -9.371 13.901 1.00 18.21 601 GLY A C 1
ATOM 2900 O O . GLY A 1 371 ? -24.265 -9.008 13.392 1.00 19.20 601 GLY A O 1
ATOM 2901 N N . VAL A 1 372 ? -25.916 -10.541 13.648 1.00 17.55 602 VAL A N 1
ATOM 2902 C CA . VAL A 1 372 ? -25.384 -11.504 12.650 1.00 17.40 602 VAL A CA 1
ATOM 2903 C C . VAL A 1 372 ? -26.537 -11.913 11.741 1.00 17.60 602 VAL A C 1
ATOM 2904 O O . VAL A 1 372 ? -27.611 -12.252 12.267 1.00 19.46 602 VAL A O 1
ATOM 2908 N N . TRP A 1 373 ? -26.307 -11.853 10.434 1.00 18.06 603 TRP A N 1
ATOM 2909 C CA . TRP A 1 373 ? -27.317 -12.114 9.383 1.00 18.96 603 TRP A CA 1
ATOM 2910 C C . TRP A 1 373 ? -26.803 -13.200 8.439 1.00 18.30 603 TRP A C 1
ATOM 2911 O O . TRP A 1 373 ? -25.609 -13.176 8.080 1.00 18.40 603 TRP A O 1
ATOM 2922 N N . VAL A 1 374 ? -27.691 -14.105 8.044 1.00 18.58 604 VAL A N 1
ATOM 2923 C CA . VAL A 1 374 ? -27.388 -15.191 7.076 1.00 18.06 604 VAL A CA 1
ATOM 2924 C C . VAL A 1 374 ? -28.418 -15.159 5.954 1.00 18.75 604 VAL A C 1
ATOM 2925 O O . VAL A 1 374 ? -29.567 -14.736 6.148 1.00 19.57 604 VAL A O 1
ATOM 2929 N N . PRO A 1 375 ? -28.042 -15.628 4.743 1.00 18.53 605 PRO A N 1
ATOM 2930 C CA . PRO A 1 375 ? -28.998 -15.714 3.644 1.00 20.04 605 PRO A CA 1
ATOM 2931 C C . PRO A 1 375 ? -30.071 -16.764 3.949 1.00 20.14 605 PRO A C 1
ATOM 2932 O O . PRO A 1 375 ? -29.761 -17.808 4.527 1.00 20.78 605 PRO A O 1
ATOM 2936 N N . VAL A 1 376 ? -31.302 -16.474 3.530 1.00 20.70 606 VAL A N 1
ATOM 2937 C CA . VAL A 1 376 ? -32.446 -17.416 3.645 1.00 21.97 606 VAL A CA 1
ATOM 2938 C C . VAL A 1 376 ? -32.281 -18.537 2.613 1.00 22.94 606 VAL A C 1
ATOM 2939 O O . VAL A 1 376 ? -31.786 -18.274 1.498 1.00 25.17 606 VAL A O 1
ATOM 2943 N N . GLY A 1 377 ? -32.672 -19.753 2.986 1.00 23.61 607 GLY A N 1
ATOM 2944 C CA . GLY A 1 377 ? -32.914 -20.855 2.038 1.00 24.70 607 GLY A CA 1
ATOM 2945 C C . GLY A 1 377 ? -31.843 -21.930 2.058 1.00 24.19 607 GLY A C 1
ATOM 2946 O O . GLY A 1 377 ? -31.878 -22.781 1.155 1.00 27.27 607 GLY A O 1
ATOM 2947 N N . ALA A 1 378 ? -30.923 -21.926 3.030 1.00 24.34 608 ALA A N 1
ATOM 2948 C CA . ALA A 1 378 ? -29.948 -23.029 3.198 1.00 25.21 608 ALA A CA 1
ATOM 2949 C C . ALA A 1 378 ? -30.704 -24.318 3.534 1.00 26.18 608 ALA A C 1
ATOM 2950 O O . ALA A 1 378 ? -31.581 -24.286 4.418 1.00 28.24 608 ALA A O 1
ATOM 2952 N N . ALA A 1 379 ? -30.367 -25.419 2.862 1.00 27.39 609 ALA A N 1
ATOM 2953 C CA . ALA A 1 379 ? -30.888 -26.762 3.199 1.00 28.35 609 ALA A CA 1
ATOM 2954 C C . ALA A 1 379 ? -30.486 -27.082 4.642 1.00 27.62 609 ALA A C 1
ATOM 2955 O O . ALA A 1 379 ? -29.416 -26.619 5.091 1.00 26.46 609 ALA A O 1
ATOM 2957 N N . ALA A 1 380 ? -31.306 -27.862 5.344 1.00 29.28 610 ALA A N 1
ATOM 2958 C CA . ALA A 1 380 ? -31.069 -28.271 6.747 1.00 31.86 610 ALA A CA 1
ATOM 2959 C C . ALA A 1 380 ? -29.666 -28.872 6.892 1.00 30.17 610 ALA A C 1
ATOM 2960 O O . ALA A 1 380 ? -29.034 -28.640 7.943 1.00 31.51 610 ALA A O 1
ATOM 2962 N N . ASP A 1 381 ? -29.199 -29.613 5.880 1.00 30.45 611 ASP A N 1
ATOM 2963 C CA . ASP A 1 381 ? -27.918 -30.367 5.931 1.00 30.74 611 ASP A CA 1
ATOM 2964 C C . ASP A 1 381 ? -26.792 -29.611 5.208 1.00 26.78 611 ASP A C 1
ATOM 2965 O O . ASP A 1 381 ? -25.713 -30.206 5.039 1.00 28.78 611 ASP A O 1
ATOM 2970 N N . GLN A 1 382 ? -26.994 -28.352 4.812 1.00 24.85 612 GLN A N 1
ATOM 2971 C CA . GLN A 1 382 ? -25.943 -27.592 4.090 1.00 23.73 612 GLN A CA 1
ATOM 2972 C C . GLN A 1 382 ? -24.679 -27.535 4.958 1.00 22.65 612 GLN A C 1
ATOM 2973 O O . GLN A 1 382 ? -24.771 -27.193 6.157 1.00 22.73 612 GLN A O 1
ATOM 2979 N N . ASP A 1 383 ? -23.537 -27.843 4.351 1.00 22.58 613 ASP A N 1
ATOM 2980 C CA . ASP A 1 383 ? -22.211 -27.901 5.011 1.00 21.56 613 ASP A CA 1
ATOM 2981 C C . ASP A 1 383 ? -21.196 -27.387 3.996 1.00 20.37 613 ASP A C 1
ATOM 2982 O O . ASP A 1 383 ? -21.010 -28.050 2.967 1.00 24.51 613 ASP A O 1
ATOM 2987 N N . VAL A 1 384 ? -20.617 -26.213 4.242 1.00 19.39 614 VAL A N 1
ATOM 2988 C CA . VAL A 1 384 ? -19.722 -25.555 3.247 1.00 20.24 614 VAL A CA 1
ATOM 2989 C C . VAL A 1 384 ? -18.256 -25.836 3.584 1.00 19.84 614 VAL A C 1
ATOM 2990 O O . VAL A 1 384 ? -17.380 -25.219 2.952 1.00 21.58 614 VAL A O 1
ATOM 2994 N N . ARG A 1 385 ? -17.983 -26.751 4.511 1.00 20.10 615 ARG A N 1
ATOM 2995 C CA . ARG A 1 385 ? -16.589 -27.147 4.825 1.00 19.82 615 ARG A CA 1
ATOM 2996 C C . ARG A 1 385 ? -16.025 -27.950 3.655 1.00 20.67 615 ARG A C 1
ATOM 2997 O O . ARG A 1 385 ? -16.815 -28.542 2.875 1.00 23.55 615 ARG A O 1
ATOM 3005 N N . VAL A 1 386 ? -14.702 -27.975 3.536 1.00 20.62 616 VAL A N 1
ATOM 3006 C CA . VAL A 1 386 ? -14.036 -28.768 2.469 1.00 23.21 616 VAL A CA 1
ATOM 3007 C C . VAL A 1 386 ? -12.973 -29.679 3.081 1.00 22.02 616 VAL A C 1
ATOM 3008 O O . VAL A 1 386 ? -12.313 -29.298 4.070 1.00 22.85 616 VAL A O 1
ATOM 3012 N N . ALA A 1 387 ? -12.833 -30.857 2.483 1.00 23.79 617 ALA A N 1
ATOM 3013 C CA . ALA A 1 387 ? -11.823 -31.867 2.848 1.00 24.44 617 ALA A CA 1
ATOM 3014 C C . ALA A 1 387 ? -10.447 -31.412 2.359 1.00 22.98 617 ALA A C 1
ATOM 3015 O O . ALA A 1 387 ? -10.368 -30.713 1.335 1.00 25.30 617 ALA A O 1
ATOM 3017 N N . ALA A 1 388 ? -9.397 -31.805 3.073 1.00 23.01 618 ALA A N 1
ATOM 3018 C CA . ALA A 1 388 ? -7.990 -31.527 2.705 1.00 24.52 618 ALA A CA 1
ATOM 3019 C C . ALA A 1 388 ? -7.618 -32.263 1.410 1.00 24.97 618 ALA A C 1
ATOM 3020 O O . ALA A 1 388 ? -8.048 -33.420 1.224 1.00 28.26 618 ALA A O 1
ATOM 3022 N N . SER A 1 389 ? -6.807 -31.614 0.570 1.00 26.02 619 SER A N 1
ATOM 3023 C CA . SER A 1 389 ? -6.246 -32.152 -0.696 1.00 27.16 619 SER A CA 1
ATOM 3024 C C . SER A 1 389 ? -5.248 -33.275 -0.395 1.00 26.25 619 SER A C 1
ATOM 3025 O O . SER A 1 389 ? -4.486 -33.155 0.585 1.00 27.25 619 SER A O 1
ATOM 3028 N N . THR A 1 390 ? -5.246 -34.319 -1.223 1.00 26.85 620 THR A N 1
ATOM 3029 C CA . THR A 1 390 ? -4.239 -35.410 -1.192 1.00 28.04 620 THR A CA 1
ATOM 3030 C C . THR A 1 390 ? -3.168 -35.185 -2.269 1.00 28.47 620 THR A C 1
ATOM 3031 O O . THR A 1 390 ? -2.255 -36.027 -2.355 1.00 31.67 620 THR A O 1
ATOM 3035 N N . ALA A 1 391 ? -3.259 -34.104 -3.053 1.00 28.40 621 ALA A N 1
ATOM 3036 C CA . ALA A 1 391 ? -2.240 -33.723 -4.057 1.00 29.85 621 ALA A CA 1
ATOM 3037 C C . ALA A 1 391 ? -0.959 -33.313 -3.333 1.00 29.41 621 ALA A C 1
ATOM 3038 O O . ALA A 1 391 ? -1.009 -32.674 -2.281 1.00 27.28 621 ALA A O 1
ATOM 3040 N N . PRO A 1 392 ? 0.232 -33.682 -3.853 1.00 29.54 622 PRO A N 1
ATOM 3041 C CA . PRO A 1 392 ? 1.488 -33.284 -3.224 1.00 27.64 622 PRO A CA 1
ATOM 3042 C C . PRO A 1 392 ? 1.599 -31.768 -3.009 1.00 26.60 622 PRO A C 1
ATOM 3043 O O . PRO A 1 392 ? 1.248 -31.011 -3.901 1.00 28.86 622 PRO A O 1
ATOM 3047 N N . SER A 1 393 ? 2.067 -31.376 -1.826 1.00 23.96 623 SER A N 1
ATOM 3048 C CA . SER A 1 393 ? 2.462 -29.988 -1.482 1.00 24.53 623 SER A CA 1
ATOM 3049 C C . SER A 1 393 ? 3.703 -29.574 -2.290 1.00 25.77 623 SER A C 1
ATOM 3050 O O . SER A 1 393 ? 4.672 -30.358 -2.333 1.00 27.58 623 SER A O 1
ATOM 3053 N N . THR A 1 394 ? 3.691 -28.367 -2.877 1.00 26.92 624 THR A N 1
ATOM 3054 C CA . THR A 1 394 ? 4.694 -27.926 -3.884 1.00 25.93 624 THR A CA 1
ATOM 3055 C C . THR A 1 394 ? 5.372 -26.614 -3.486 1.00 26.88 624 THR A C 1
ATOM 3056 O O . THR A 1 394 ? 6.041 -26.037 -4.356 1.00 30.39 624 THR A O 1
ATOM 3060 N N . ASP A 1 395 ? 5.247 -26.176 -2.233 1.00 24.13 625 ASP A N 1
ATOM 3061 C CA . ASP A 1 395 ? 5.862 -24.901 -1.783 1.00 25.49 625 ASP A CA 1
ATOM 3062 C C . ASP A 1 395 ? 6.833 -25.139 -0.626 1.00 25.00 625 ASP A C 1
ATOM 3063 O O . ASP A 1 395 ? 7.365 -24.136 -0.102 1.00 27.70 625 ASP A O 1
ATOM 3068 N N . GLY A 1 396 ? 7.068 -26.401 -0.250 1.00 26.48 626 GLY A N 1
ATOM 3069 C CA . GLY A 1 396 ? 7.990 -26.763 0.839 1.00 27.16 626 GLY A CA 1
ATOM 3070 C C . GLY A 1 396 ? 7.375 -26.590 2.216 1.00 26.53 626 GLY A C 1
ATOM 3071 O O . GLY A 1 396 ? 8.097 -26.815 3.201 1.00 29.05 626 GLY A O 1
ATOM 3072 N N . LYS A 1 397 ? 6.090 -26.227 2.303 1.00 23.79 627 LYS A N 1
ATOM 3073 C CA . LYS A 1 397 ? 5.388 -26.061 3.600 1.00 22.33 627 LYS A CA 1
ATOM 3074 C C . LYS A 1 397 ? 4.486 -27.277 3.827 1.00 21.37 627 LYS A C 1
ATOM 3075 O O . LYS A 1 397 ? 3.995 -27.845 2.836 1.00 24.69 627 LYS A O 1
ATOM 3081 N N . SER A 1 398 ? 4.259 -27.640 5.088 1.00 20.22 628 SER A N 1
ATOM 3082 C CA . SER A 1 398 ? 3.409 -28.792 5.485 1.00 20.00 628 SER A CA 1
ATOM 3083 C C . SER A 1 398 ? 1.957 -28.327 5.660 1.00 19.79 628 SER A C 1
ATOM 3084 O O . SER A 1 398 ? 1.072 -28.800 4.915 1.00 20.33 628 SER A O 1
ATOM 3087 N N . VAL A 1 399 ? 1.723 -27.400 6.590 1.00 18.85 629 VAL A N 1
ATOM 3088 C CA . VAL A 1 399 ? 0.365 -26.869 6.891 1.00 18.93 629 VAL A CA 1
ATOM 3089 C C . VAL A 1 399 ? 0.116 -25.654 5.991 1.00 19.08 629 VAL A C 1
ATOM 3090 O O . VAL A 1 399 ? 1.005 -24.778 5.909 1.00 21.14 629 VAL A O 1
ATOM 3094 N N . HIS A 1 400 ? -1.046 -25.620 5.333 1.00 19.25 630 HIS A N 1
ATOM 3095 C CA . HIS A 1 400 ? -1.482 -24.526 4.426 1.00 18.96 630 HIS A CA 1
ATOM 3096 C C . HIS A 1 400 ? -2.814 -23.961 4.917 1.00 19.04 630 HIS A C 1
ATOM 3097 O O . HIS A 1 400 ? -3.780 -24.738 5.032 1.00 18.98 630 HIS A O 1
ATOM 3104 N N . GLN A 1 401 ? -2.871 -22.649 5.151 1.00 17.87 631 GLN A N 1
ATOM 3105 C CA . GLN A 1 401 ? -4.094 -21.949 5.626 1.00 17.98 631 GLN A CA 1
ATOM 3106 C C . GLN A 1 401 ? -5.024 -21.670 4.437 1.00 18.90 631 GLN A C 1
ATOM 3107 O O . GLN A 1 401 ? -5.198 -20.499 4.029 1.00 20.28 631 GLN A O 1
ATOM 3113 N N . ASN A 1 402 ? -5.643 -22.731 3.932 1.00 18.42 632 ASN A N 1
ATOM 3114 C CA . ASN A 1 402 ? -6.589 -22.704 2.792 1.00 18.56 632 ASN A CA 1
ATOM 3115 C C . ASN A 1 402 ? -7.989 -23.023 3.336 1.00 18.19 632 ASN A C 1
ATOM 3116 O O . ASN A 1 402 ? -8.168 -23.078 4.568 1.00 18.83 632 ASN A O 1
ATOM 3121 N N . ALA A 1 403 ? -8.965 -23.219 2.456 1.00 19.03 633 ALA A N 1
ATOM 3122 C CA . ALA A 1 403 ? -10.369 -23.446 2.864 1.00 19.34 633 ALA A CA 1
ATOM 3123 C C . ALA A 1 403 ? -10.472 -24.719 3.714 1.00 18.02 633 ALA A C 1
ATOM 3124 O O . ALA A 1 403 ? -11.297 -24.754 4.645 1.00 19.51 633 ALA A O 1
ATOM 3126 N N . ALA A 1 404 ? -9.661 -25.739 3.436 1.00 19.04 634 ALA A N 1
ATOM 3127 C CA . ALA A 1 404 ? -9.697 -26.995 4.216 1.00 19.02 634 ALA A CA 1
ATOM 3128 C C . ALA A 1 404 ? -9.225 -26.739 5.653 1.00 17.70 634 ALA A C 1
ATOM 3129 O O . ALA A 1 404 ? -9.848 -27.264 6.590 1.00 19.74 634 ALA A O 1
ATOM 3131 N N . LEU A 1 405 ? -8.148 -25.978 5.850 1.00 16.53 635 LEU A N 1
ATOM 3132 C CA . LEU A 1 405 ? -7.666 -25.715 7.230 1.00 16.95 635 LEU A CA 1
ATOM 3133 C C . LEU A 1 405 ? -8.656 -24.782 7.940 1.00 17.14 635 LEU A C 1
ATOM 3134 O O . LEU A 1 405 ? -8.914 -24.978 9.138 1.00 17.63 635 LEU A O 1
ATOM 3139 N N . ASP A 1 406 ? -9.190 -23.795 7.222 1.00 16.92 636 ASP A N 1
ATOM 3140 C CA . ASP A 1 406 ? -10.200 -22.848 7.759 1.00 17.09 636 ASP A CA 1
ATOM 3141 C C . ASP A 1 406 ? -11.460 -23.613 8.197 1.00 17.17 636 ASP A C 1
ATOM 3142 O O . ASP A 1 406 ? -12.202 -23.096 9.052 1.00 18.71 636 ASP A O 1
ATOM 3147 N N . SER A 1 407 ? -11.718 -24.798 7.633 1.00 17.54 637 SER A N 1
ATOM 3148 C CA . SER A 1 407 ? -12.907 -25.620 7.970 1.00 17.77 637 SER A CA 1
ATOM 3149 C C . SER A 1 407 ? -12.779 -26.244 9.365 1.00 18.31 637 SER A C 1
ATOM 3150 O O . SER A 1 407 ? -13.773 -26.803 9.838 1.00 20.82 637 SER A O 1
ATOM 3153 N N . ARG A 1 408 ? -11.595 -26.210 9.976 1.00 17.15 638 ARG A N 1
ATOM 3154 C CA . ARG A 1 408 ? -11.326 -26.873 11.275 1.00 16.65 638 ARG A CA 1
ATOM 3155 C C . ARG A 1 408 ? -11.681 -25.947 12.446 1.00 16.10 638 ARG A C 1
ATOM 3156 O O . ARG A 1 408 ? -11.672 -24.711 12.284 1.00 17.38 638 ARG A O 1
ATOM 3164 N N . VAL A 1 409 ? -12.005 -26.542 13.589 1.00 16.47 639 VAL A N 1
ATOM 3165 C CA . VAL A 1 409 ? -12.246 -25.833 14.874 1.00 16.29 639 VAL A CA 1
ATOM 3166 C C . VAL A 1 409 ? -11.546 -26.617 15.978 1.00 16.02 639 VAL A C 1
ATOM 3167 O O . VAL A 1 409 ? -11.781 -27.840 16.087 1.00 17.46 639 VAL A O 1
ATOM 3171 N N . MET A 1 410 ? -10.728 -25.936 16.769 1.00 16.69 640 MET A N 1
ATOM 3172 C CA . MET A 1 410 ? -10.073 -26.541 17.949 1.00 17.02 640 MET A CA 1
ATOM 3173 C C . MET A 1 410 ? -10.941 -26.271 19.172 1.00 16.89 640 MET A C 1
ATOM 3174 O O . MET A 1 410 ? -11.585 -25.207 19.247 1.00 17.50 640 MET A O 1
ATOM 3179 N N . PHE A 1 411 ? -10.921 -27.192 20.122 1.00 17.51 641 PHE A N 1
ATOM 3180 C CA . PHE A 1 411 ? -11.639 -27.045 21.406 1.00 17.33 641 PHE A CA 1
ATOM 3181 C C . PHE A 1 411 ? -10.648 -27.327 22.524 1.00 17.16 641 PHE A C 1
ATOM 3182 O O . PHE A 1 411 ? -10.114 -28.444 22.592 1.00 18.39 641 PHE A O 1
ATOM 3190 N N . GLU A 1 412 ? -10.390 -26.319 23.353 1.00 17.17 642 GLU A N 1
ATOM 3191 C CA . GLU A 1 412 ? -9.590 -26.480 24.585 1.00 18.33 642 GLU A CA 1
ATOM 3192 C C . GLU A 1 412 ? -10.540 -27.038 25.646 1.00 18.78 642 GLU A C 1
ATOM 3193 O O . GLU A 1 412 ? -11.305 -26.262 26.239 1.00 20.91 642 GLU A O 1
ATOM 3199 N N . GLY A 1 413 ? -10.494 -28.354 25.852 1.00 19.78 643 GLY A N 1
ATOM 3200 C CA . GLY A 1 413 ? -11.579 -29.101 26.507 1.00 21.34 643 GLY A CA 1
ATOM 3201 C C . GLY A 1 413 ? -11.380 -29.289 27.998 1.00 20.73 643 GLY A C 1
ATOM 3202 O O . GLY A 1 413 ? -11.716 -30.370 28.497 1.00 23.11 643 GLY A O 1
ATOM 3203 N N . PHE A 1 414 ? -10.902 -28.273 28.711 1.00 20.60 644 PHE A N 1
ATOM 3204 C CA . PHE A 1 414 ? -10.699 -28.345 30.179 1.00 20.87 644 PHE A CA 1
ATOM 3205 C C . PHE A 1 414 ? -10.543 -26.946 30.766 1.00 21.52 644 PHE A C 1
ATOM 3206 O O . PHE A 1 414 ? -10.251 -26.000 30.028 1.00 22.23 644 PHE A O 1
ATOM 3214 N N . SER A 1 415 ? -10.757 -26.857 32.076 1.00 22.61 645 SER A N 1
ATOM 3215 C CA . SER A 1 415 ? -10.457 -25.686 32.934 1.00 23.30 645 SER A CA 1
ATOM 3216 C C . SER A 1 415 ? -9.566 -26.163 34.078 1.00 24.19 645 SER A C 1
ATOM 3217 O O . SER A 1 415 ? -9.813 -27.271 34.591 1.00 28.45 645 SER A O 1
ATOM 3220 N N . ASN A 1 416 ? -8.590 -25.348 34.478 1.00 25.08 646 ASN A N 1
ATOM 3221 C CA . ASN A 1 416 ? -7.688 -25.657 35.616 1.00 26.41 646 ASN A CA 1
ATOM 3222 C C . ASN A 1 416 ? -8.474 -25.643 36.933 1.00 27.68 646 ASN A C 1
ATOM 3223 O O . ASN A 1 416 ? -7.953 -26.188 37.922 1.00 31.69 646 ASN A O 1
ATOM 3228 N N . PHE A 1 417 ? -9.667 -25.037 36.958 1.00 25.76 647 PHE A N 1
ATOM 3229 C CA . PHE A 1 417 ? -10.456 -24.816 38.197 1.00 26.62 647 PHE A CA 1
ATOM 3230 C C . PHE A 1 417 ? -11.667 -25.753 38.266 1.00 26.61 647 PHE A C 1
ATOM 3231 O O . PHE A 1 417 ? -12.488 -25.580 39.185 1.00 27.60 647 PHE A O 1
ATOM 3239 N N . GLN A 1 418 ? -11.757 -26.745 37.375 1.00 26.46 648 GLN A N 1
ATOM 3240 C CA . GLN A 1 418 ? -12.820 -27.783 37.437 1.00 27.78 648 GLN A CA 1
ATOM 3241 C C . GLN A 1 418 ? -12.853 -28.382 38.844 1.00 28.68 648 GLN A C 1
ATOM 3242 O O . GLN A 1 418 ? -11.774 -28.557 39.441 1.00 29.42 648 GLN A O 1
ATOM 3248 N N . 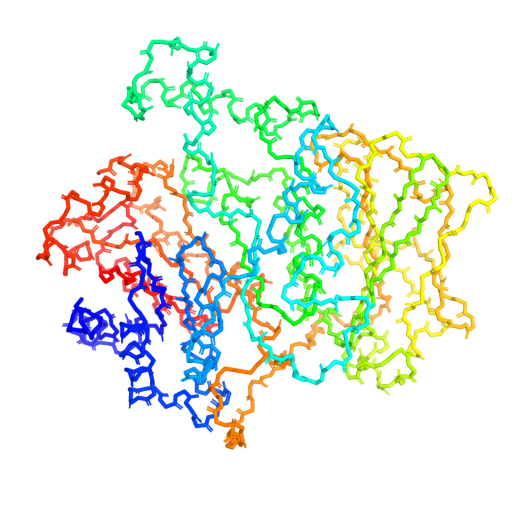ALA A 1 419 ? -14.049 -28.697 39.342 1.00 30.30 649 ALA A N 1
ATOM 3249 C CA . ALA A 1 419 ? -14.247 -29.443 40.604 1.00 31.57 649 ALA A CA 1
ATOM 3250 C C . ALA A 1 419 ? -13.685 -30.860 40.439 1.00 31.94 649 ALA A C 1
ATOM 3251 O O . ALA A 1 419 ? -13.609 -31.353 39.293 1.00 32.49 649 ALA A O 1
ATOM 3253 N N . PHE A 1 420 ? -13.299 -31.491 41.546 1.00 33.46 650 PHE A N 1
ATOM 3254 C CA . PHE A 1 420 ? -12.964 -32.936 41.594 1.00 34.68 650 PHE A CA 1
ATOM 3255 C C . PHE A 1 420 ? -14.266 -33.732 41.494 1.00 33.91 650 PHE A C 1
ATOM 3256 O O . PHE A 1 420 ? -15.260 -33.355 42.150 1.00 35.24 650 PHE A O 1
ATOM 3264 N N . ALA A 1 421 ? -14.266 -34.770 40.655 1.00 32.67 651 ALA A N 1
ATOM 3265 C CA . ALA A 1 421 ? -15.389 -35.717 40.478 1.00 33.58 651 ALA A CA 1
ATOM 3266 C C . ALA A 1 421 ? -15.714 -36.356 41.833 1.00 35.42 651 ALA A C 1
ATOM 3267 O O . ALA A 1 421 ? -14.770 -36.751 42.541 1.00 36.74 651 ALA A O 1
ATOM 3269 N N . THR A 1 422 ? -17.000 -36.425 42.187 1.00 39.54 652 THR A N 1
ATOM 3270 C CA . THR A 1 422 ? -17.501 -37.061 43.436 1.00 39.66 652 THR A CA 1
ATOM 3271 C C . THR A 1 422 ? -17.972 -38.491 43.142 1.00 39.57 652 THR A C 1
ATOM 3272 O O . THR A 1 422 ? -18.213 -39.234 44.108 1.00 43.75 652 THR A O 1
ATOM 3276 N N . LYS A 1 423 ? -18.107 -38.851 41.862 1.00 37.52 653 LYS A N 1
ATOM 3277 C CA . LYS A 1 423 ? -18.559 -40.192 41.407 1.00 38.24 653 LYS A CA 1
ATOM 3278 C C . LYS A 1 423 ? -18.035 -40.436 39.988 1.00 36.21 653 LYS A C 1
ATOM 3279 O O . LYS A 1 423 ? -17.697 -39.454 39.303 1.00 34.64 653 LYS A O 1
ATOM 3285 N N . LYS A 1 424 ? -17.972 -41.704 39.575 1.00 38.08 654 LYS A N 1
ATOM 3286 C CA . LYS A 1 424 ? -17.418 -42.149 38.266 1.00 38.81 654 LYS A CA 1
ATOM 3287 C C . LYS A 1 424 ? -18.049 -41.335 37.127 1.00 34.76 654 LYS A C 1
ATOM 3288 O O . LYS A 1 424 ? -17.321 -40.929 36.209 1.00 33.78 654 LYS A O 1
ATOM 3294 N N . GLU A 1 425 ? -19.357 -41.085 37.204 1.00 34.85 655 GLU A N 1
ATOM 3295 C CA . GLU A 1 425 ? -20.159 -40.457 36.120 1.00 35.20 655 GLU A CA 1
ATOM 3296 C C . GLU A 1 425 ? -19.704 -39.010 35.870 1.00 32.71 655 GLU A C 1
ATOM 3297 O O . GLU A 1 425 ? -19.999 -38.492 34.774 1.00 34.71 655 GLU A O 1
ATOM 3303 N N . GLU A 1 426 ? -19.024 -38.378 36.834 1.00 31.42 656 GLU A N 1
ATOM 3304 C CA . GLU A 1 426 ? -18.576 -36.959 36.746 1.00 30.98 656 GLU A CA 1
ATOM 3305 C C . GLU A 1 426 ? -17.145 -36.863 36.200 1.00 29.58 656 GLU A C 1
ATOM 3306 O O . GLU A 1 426 ? -16.726 -35.735 35.860 1.00 30.01 656 GLU A O 1
ATOM 3312 N N . TYR A 1 427 ? -16.409 -37.973 36.093 1.00 28.03 657 TYR A N 1
ATOM 3313 C CA . TYR A 1 427 ? -15.032 -37.951 35.534 1.00 28.63 657 TYR A CA 1
ATOM 3314 C C . TYR A 1 427 ? -15.075 -37.321 34.140 1.00 26.56 657 TYR A C 1
ATOM 3315 O O . TYR A 1 427 ? -15.879 -37.760 33.299 1.00 26.60 657 TYR A O 1
ATOM 3324 N N . THR A 1 428 ? -14.227 -36.318 33.907 1.00 24.65 658 THR A N 1
ATOM 3325 C CA . THR A 1 428 ? -14.143 -35.578 32.624 1.00 23.47 658 THR A CA 1
ATOM 3326 C C . THR A 1 428 ? -14.100 -36.557 31.446 1.00 22.41 658 THR A C 1
ATOM 3327 O O . THR A 1 428 ? -14.853 -36.355 30.484 1.00 24.12 658 THR A O 1
ATOM 3331 N N . ASN A 1 429 ? -13.245 -37.576 31.495 1.00 22.50 659 ASN A N 1
ATOM 3332 C CA . ASN A 1 429 ? -13.034 -38.454 30.315 1.00 24.07 659 ASN A CA 1
ATOM 3333 C C . ASN A 1 429 ? -14.255 -39.351 30.097 1.00 23.93 659 ASN A C 1
ATOM 3334 O O . ASN A 1 429 ? -14.513 -39.696 28.933 1.00 24.58 659 ASN A O 1
ATOM 3339 N N . VAL A 1 430 ? -14.999 -39.681 31.156 1.00 24.76 660 VAL A N 1
ATOM 3340 C CA . VAL A 1 430 ? -16.294 -40.415 31.041 1.00 26.07 660 VAL A CA 1
ATOM 3341 C C . VAL A 1 430 ? -17.302 -39.497 30.340 1.00 25.11 660 VAL A C 1
ATOM 3342 O O . VAL A 1 430 ? -17.986 -39.955 29.405 1.00 26.49 660 VAL A O 1
ATOM 3346 N N . VAL A 1 431 ? -17.366 -38.233 30.755 1.00 23.99 661 VAL A N 1
ATOM 3347 C CA . VAL A 1 431 ? -18.335 -37.242 30.203 1.00 24.51 661 VAL A CA 1
ATOM 3348 C C . VAL A 1 431 ? -17.976 -36.955 28.740 1.00 22.90 661 VAL A C 1
ATOM 3349 O O . VAL A 1 431 ? -18.894 -36.878 27.912 1.00 25.09 661 VAL A O 1
ATOM 3353 N N . ILE A 1 432 ? -16.694 -36.789 28.415 1.00 21.93 662 ILE A N 1
ATOM 3354 C CA . ILE A 1 432 ? -16.262 -36.558 27.005 1.00 21.77 662 ILE A CA 1
ATOM 3355 C C . ILE A 1 432 ? -16.808 -37.699 26.133 1.00 21.87 662 ILE A C 1
ATOM 3356 O O . ILE A 1 432 ? -17.410 -37.412 25.093 1.00 23.80 662 ILE A O 1
ATOM 3361 N N . ALA A 1 433 ? -16.586 -38.955 26.517 1.00 23.32 663 ALA A N 1
ATOM 3362 C CA . ALA A 1 433 ? -17.029 -40.115 25.709 1.00 24.77 663 ALA A CA 1
ATOM 3363 C C . ALA A 1 433 ? -18.550 -40.060 25.506 1.00 25.89 663 ALA A C 1
ATOM 3364 O O . ALA A 1 433 ? -19.005 -40.313 24.373 1.00 28.22 663 ALA A O 1
ATOM 3366 N N . LYS A 1 434 ? -19.302 -39.683 26.544 1.00 26.57 664 LYS A N 1
ATOM 3367 C CA . LYS A 1 434 ? -20.790 -39.632 26.524 1.00 28.99 664 LYS A CA 1
ATOM 3368 C C . LYS A 1 434 ? -21.287 -38.528 25.579 1.00 29.12 664 LYS A C 1
ATOM 3369 O O . LYS A 1 434 ? -22.416 -38.663 25.060 1.00 30.19 664 LYS A O 1
ATOM 3375 N N . ASN A 1 435 ? -20.499 -37.469 25.373 1.00 29.07 665 ASN A N 1
ATOM 3376 C CA . ASN A 1 435 ? -20.975 -36.219 24.723 1.00 29.14 665 ASN A CA 1
ATOM 3377 C C . ASN A 1 435 ? -20.286 -35.969 23.380 1.00 26.91 665 ASN A C 1
ATOM 3378 O O . ASN A 1 435 ? -20.387 -34.836 22.903 1.00 27.13 665 ASN A O 1
ATOM 3383 N N . VAL A 1 436 ? -19.655 -36.968 22.759 1.00 25.82 666 VAL A N 1
ATOM 3384 C CA . VAL A 1 436 ? -18.894 -36.737 21.494 1.00 26.09 666 VAL A CA 1
ATOM 3385 C C . VAL A 1 436 ? -19.831 -36.228 20.395 1.00 24.33 666 VAL A C 1
ATOM 3386 O O . VAL A 1 436 ? -19.343 -35.507 19.518 1.00 25.22 666 VAL A O 1
ATOM 3390 N N . ASP A 1 437 ? -21.114 -36.583 20.419 1.00 24.03 667 ASP A N 1
ATOM 3391 C CA . ASP A 1 437 ? -22.077 -36.100 19.396 1.00 25.68 667 ASP A CA 1
ATOM 3392 C C . ASP A 1 437 ? -22.167 -34.571 19.469 1.00 24.45 667 ASP A C 1
ATOM 3393 O O . ASP A 1 437 ? -22.309 -33.939 18.406 1.00 24.92 667 ASP A O 1
ATOM 3398 N N . LYS A 1 438 ? -22.076 -33.996 20.670 1.00 23.79 668 LYS A N 1
ATOM 3399 C CA . LYS A 1 438 ? -22.147 -32.526 20.869 1.00 23.94 668 LYS A CA 1
ATOM 3400 C C . LYS A 1 438 ? -20.922 -31.876 20.213 1.00 22.01 668 LYS A C 1
ATOM 3401 O O . LYS A 1 438 ? -21.080 -30.861 19.525 1.00 22.50 668 LYS A O 1
ATOM 3407 N N . PHE A 1 439 ? -19.727 -32.430 20.409 1.00 20.68 669 PHE A N 1
ATOM 3408 C CA . PHE A 1 439 ? -18.496 -31.844 19.819 1.00 20.69 669 PHE A CA 1
ATOM 3409 C C . PHE A 1 439 ? -18.602 -31.895 18.292 1.00 19.20 669 PHE A C 1
ATOM 3410 O O . PHE A 1 439 ? -18.226 -30.911 17.633 1.00 20.17 669 PHE A O 1
ATOM 3418 N N . ALA A 1 440 ? -19.125 -32.986 17.735 1.00 20.05 670 ALA A N 1
ATOM 3419 C CA . ALA A 1 440 ? -19.312 -33.136 16.273 1.00 21.94 670 ALA A CA 1
ATOM 3420 C C . ALA A 1 440 ? -20.331 -32.105 15.768 1.00 21.19 670 ALA A C 1
ATOM 3421 O O . ALA A 1 440 ? -20.094 -31.518 14.704 1.00 21.62 670 ALA A O 1
ATOM 3423 N N . GLU A 1 441 ? -21.429 -31.900 16.502 1.00 21.56 671 GLU A N 1
ATOM 3424 C CA . GLU A 1 441 ? -22.484 -30.908 16.164 1.00 22.09 671 GLU A CA 1
ATOM 3425 C C . GLU A 1 441 ? -21.858 -29.512 16.062 1.00 20.70 671 GLU A C 1
ATOM 3426 O O . GLU A 1 441 ? -22.292 -28.709 15.208 1.00 21.59 671 GLU A O 1
ATOM 3432 N N . TRP A 1 442 ? -20.888 -29.223 16.923 1.00 19.18 672 TRP A N 1
ATOM 3433 C CA . TRP A 1 442 ? -20.210 -27.901 16.985 1.00 18.37 672 TRP A CA 1
ATOM 3434 C C . TRP A 1 442 ? -19.141 -27.766 15.896 1.00 18.50 672 TRP A C 1
ATOM 3435 O O . TRP A 1 442 ? -18.579 -26.677 15.778 1.00 19.51 672 TRP A O 1
ATOM 3446 N N . GLY A 1 443 ? -18.807 -28.837 15.177 1.00 17.96 673 GLY A N 1
ATOM 3447 C CA . GLY A 1 443 ? -17.743 -28.785 14.159 1.00 18.34 673 GLY A CA 1
ATOM 3448 C C . GLY A 1 443 ? -16.355 -28.856 14.775 1.00 17.07 673 GLY A C 1
ATOM 3449 O O . GLY A 1 443 ? -15.390 -28.490 14.095 1.00 17.77 673 GLY A O 1
ATOM 3450 N N . VAL A 1 444 ? -16.229 -29.340 16.012 1.00 16.68 674 VAL A N 1
ATOM 3451 C CA . VAL A 1 444 ? -14.893 -29.563 16.634 1.00 16.88 674 VAL A CA 1
ATOM 3452 C C . VAL A 1 444 ? -14.183 -30.640 15.816 1.00 16.65 674 VAL A C 1
ATOM 3453 O O . VAL A 1 444 ? -14.738 -31.741 15.659 1.00 18.64 674 VAL A O 1
ATOM 3457 N N . THR A 1 445 ? -12.996 -30.330 15.303 1.00 18.11 675 THR A N 1
ATOM 3458 C CA . THR A 1 445 ? -12.154 -31.272 14.523 1.00 18.36 675 THR A CA 1
ATOM 3459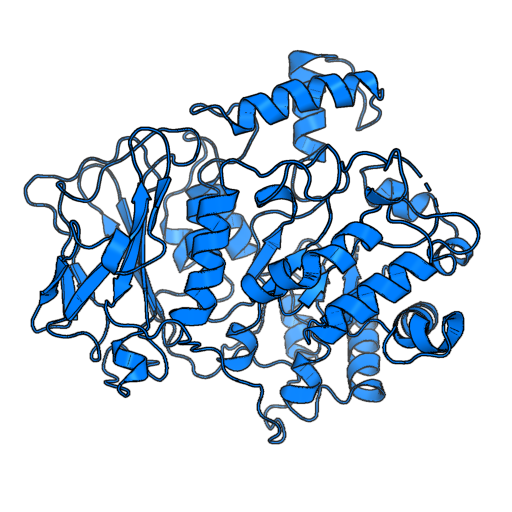 C C . THR A 1 445 ? -10.913 -31.665 15.325 1.00 17.58 675 THR A C 1
ATOM 3460 O O . THR A 1 445 ? -10.308 -32.697 15.000 1.00 18.94 675 THR A O 1
ATOM 3464 N N . ASP A 1 446 ? -10.540 -30.876 16.327 1.00 18.11 676 ASP A N 1
ATOM 3465 C CA . ASP A 1 446 ? -9.269 -31.031 17.075 1.00 17.81 676 ASP A CA 1
ATOM 3466 C C . ASP A 1 446 ? -9.572 -30.755 18.545 1.00 17.96 676 ASP A C 1
ATOM 3467 O O . ASP A 1 446 ? -9.945 -29.618 18.874 1.00 19.62 676 ASP A O 1
ATOM 3472 N N . PHE A 1 447 ? -9.438 -31.768 19.390 1.00 17.90 677 PHE A N 1
ATOM 3473 C CA . PHE A 1 447 ? -9.809 -31.711 20.822 1.00 17.01 677 PHE A CA 1
ATOM 3474 C C . PHE A 1 447 ? -8.518 -31.662 21.635 1.00 17.39 677 PHE A C 1
ATOM 3475 O O . PHE A 1 447 ? -7.753 -32.642 21.620 1.00 18.71 677 PHE A O 1
ATOM 3483 N N . GLU A 1 448 ? -8.270 -30.531 22.283 1.00 18.39 678 GLU A N 1
ATOM 3484 C CA . GLU A 1 448 ? -7.079 -30.313 23.133 1.00 18.63 678 GLU A CA 1
ATOM 3485 C C . GLU A 1 448 ? -7.419 -30.799 24.544 1.00 20.00 678 GLU A C 1
ATOM 3486 O O . GLU A 1 448 ? -8.247 -30.163 25.224 1.00 21.86 678 GLU A O 1
ATOM 3492 N N . MET A 1 449 ? -6.834 -31.922 24.955 1.00 20.96 679 MET A N 1
ATOM 3493 C CA . MET A 1 449 ? -7.099 -32.522 26.282 1.00 23.21 679 MET A CA 1
ATOM 3494 C C . MET A 1 449 ? -6.174 -31.908 27.334 1.00 22.77 679 MET A C 1
ATOM 3495 O O . MET A 1 449 ? -5.051 -31.476 26.993 1.00 23.78 679 MET A O 1
ATOM 3500 N N . ALA A 1 450 ? -6.642 -31.910 28.581 1.00 23.84 680 ALA A N 1
ATOM 3501 C CA . ALA A 1 450 ? -5.845 -31.601 29.785 1.00 23.35 680 ALA A CA 1
ATOM 3502 C C . ALA A 1 450 ? -4.633 -32.526 29.832 1.00 23.23 680 ALA A C 1
ATOM 3503 O O . ALA A 1 450 ? -4.647 -33.613 29.252 1.00 23.41 680 ALA A O 1
ATOM 3505 N N . PRO A 1 451 ? -3.561 -32.140 30.554 1.00 24.78 681 PRO A N 1
ATOM 3506 C CA . PRO A 1 451 ? -2.485 -33.072 30.878 1.00 24.81 681 PRO A CA 1
ATOM 3507 C C . PRO A 1 451 ? -3.054 -34.249 31.684 1.00 24.15 681 PRO A C 1
ATOM 3508 O O . PRO A 1 451 ? -3.852 -34.020 32.571 1.00 26.52 681 PRO A O 1
ATOM 3512 N N . GLN A 1 452 ? -2.647 -35.475 31.355 1.00 22.26 682 GLN A N 1
ATOM 3513 C CA . GLN A 1 452 ? -3.317 -36.704 31.852 1.00 21.99 682 GLN A CA 1
ATOM 3514 C C . GLN A 1 452 ? -2.468 -37.404 32.912 1.00 23.89 682 GLN A C 1
ATOM 3515 O O . GLN A 1 452 ? -2.903 -38.450 33.417 1.00 25.93 682 GLN A O 1
ATOM 3521 N N . TYR A 1 453 ? -1.288 -36.893 33.241 1.00 26.11 683 TYR A N 1
ATOM 3522 C CA . TYR A 1 453 ? -0.399 -37.652 34.149 1.00 30.18 683 TYR A CA 1
ATOM 3523 C C . TYR A 1 453 ? -0.708 -37.299 35.600 1.00 34.80 683 TYR A C 1
ATOM 3524 O O . TYR A 1 453 ? -1.255 -36.210 35.900 1.00 35.03 683 TYR A O 1
ATOM 3533 N N . VAL A 1 454 ? -0.334 -38.249 36.455 1.00 39.52 684 VAL A N 1
ATOM 3534 C CA . VAL A 1 454 ? -0.529 -38.259 37.927 1.00 42.11 684 VAL A CA 1
ATOM 3535 C C . VAL A 1 454 ? 0.810 -37.899 38.577 1.00 45.11 684 VAL A C 1
ATOM 3536 O O . VAL A 1 454 ? 1.819 -38.513 38.172 1.00 45.46 684 VAL A O 1
ATOM 3540 N N . ASP A 1 458 ? -4.823 -33.652 43.155 1.00 70.88 688 ASP A N 1
ATOM 3541 C CA . ASP A 1 458 ? -4.013 -32.456 42.992 1.00 68.21 688 ASP A CA 1
ATOM 3542 C C . ASP A 1 458 ? -4.869 -31.283 42.554 1.00 66.54 688 ASP A C 1
ATOM 3543 O O . ASP A 1 458 ? -5.321 -31.247 41.416 1.00 57.44 688 ASP A O 1
ATOM 3548 N N . GLY A 1 459 ? -5.035 -30.314 43.445 1.00 63.68 689 GLY A N 1
ATOM 3549 C CA . GLY A 1 459 ? -5.824 -29.124 43.138 1.00 62.85 689 GLY A CA 1
ATOM 3550 C C . GLY A 1 459 ? -5.099 -27.912 42.598 1.00 60.60 689 GLY A C 1
ATOM 3551 O O . GLY A 1 459 ? -5.705 -26.854 42.509 1.00 59.17 689 GLY A O 1
ATOM 3552 N N . SER A 1 460 ? -3.818 -28.039 42.250 1.00 60.52 690 SER A N 1
ATOM 3553 C CA . SER A 1 460 ? -3.102 -26.942 41.625 1.00 57.24 690 SER A CA 1
ATOM 3554 C C . SER A 1 460 ? -3.773 -26.381 40.398 1.00 53.87 690 SER A C 1
ATOM 3555 O O . SER A 1 460 ? -4.286 -27.123 39.571 1.00 53.97 690 SER A O 1
ATOM 3558 N N . PHE A 1 461 ? -3.731 -25.062 40.260 1.00 52.53 691 PHE A N 1
ATOM 3559 C CA . PHE A 1 461 ? -4.358 -24.382 39.133 1.00 50.17 691 PHE A CA 1
ATOM 3560 C C . PHE A 1 461 ? -3.302 -23.653 38.334 1.00 48.93 691 PHE A C 1
ATOM 3561 O O . PHE A 1 461 ? -3.598 -23.123 37.283 1.00 49.45 691 PHE A O 1
ATOM 3569 N N . LEU A 1 462 ? -2.092 -23.557 38.864 1.00 48.22 692 LEU A N 1
ATOM 3570 C CA . LEU A 1 462 ? -0.925 -22.971 38.150 1.00 48.09 692 LEU A CA 1
ATOM 3571 C C . LEU A 1 462 ? -0.195 -24.088 37.400 1.00 48.21 692 LEU A C 1
ATOM 3572 O O . LEU A 1 462 ? 0.195 -25.079 38.053 1.00 47.91 692 LEU A O 1
ATOM 3577 N N . ASP A 1 463 ? -0.001 -23.921 36.089 1.00 48.46 693 ASP A N 1
ATOM 3578 C CA . ASP A 1 463 ? 0.759 -24.872 35.235 1.00 46.05 693 ASP A CA 1
ATOM 3579 C C . ASP A 1 463 ? 2.197 -24.988 35.754 1.00 45.51 693 ASP A C 1
ATOM 3580 O O . ASP A 1 463 ? 2.753 -26.094 35.670 1.00 47.09 693 ASP A O 1
ATOM 3585 N N . SER A 1 464 ? 2.771 -23.895 36.269 1.00 47.61 694 SER A N 1
ATOM 3586 C CA . SER A 1 464 ? 4.138 -23.862 36.855 1.00 49.59 694 SER A CA 1
ATOM 3587 C C . SER A 1 464 ? 4.238 -24.859 38.018 1.00 50.33 694 SER A C 1
ATOM 3588 O O . SER A 1 464 ? 5.229 -25.613 38.061 1.00 54.48 694 SER A O 1
ATOM 3591 N N . VAL A 1 465 ? 3.249 -24.863 38.919 1.00 50.78 695 VAL A N 1
ATOM 3592 C CA . VAL A 1 465 ? 3.218 -25.729 40.138 1.00 53.14 695 VAL A CA 1
ATOM 3593 C C . VAL A 1 465 ? 3.041 -27.189 39.702 1.00 52.95 695 VAL A C 1
ATOM 3594 O O . VAL A 1 465 ? 3.783 -28.051 40.220 1.00 56.36 695 VAL A O 1
ATOM 3598 N N . ILE A 1 466 ? 2.095 -27.445 38.791 1.00 56.42 696 ILE A N 1
ATOM 3599 C CA . ILE A 1 466 ? 1.795 -28.799 38.232 1.00 59.08 696 ILE A CA 1
ATOM 3600 C C . ILE A 1 466 ? 3.087 -29.379 37.647 1.00 61.88 696 ILE A C 1
ATOM 3601 O O . ILE A 1 466 ? 3.492 -30.479 38.075 1.00 61.30 696 ILE A O 1
ATOM 3606 N N . GLN A 1 467 ? 3.714 -28.651 36.719 1.00 59.88 697 GLN A N 1
ATOM 3607 C CA . GLN A 1 467 ? 4.875 -29.131 35.919 1.00 64.08 697 GLN A CA 1
ATOM 3608 C C . GLN A 1 467 ? 6.103 -29.304 36.825 1.00 61.32 697 GLN A C 1
ATOM 3609 O O . GLN A 1 467 ? 6.978 -30.113 36.462 1.00 63.92 697 GLN A O 1
ATOM 3615 N N . ASN A 1 468 ? 6.160 -28.590 37.956 1.00 61.77 698 ASN A N 1
ATOM 3616 C CA . ASN A 1 468 ? 7.227 -28.733 38.987 1.00 62.52 698 ASN A CA 1
ATOM 3617 C C . ASN A 1 468 ? 6.900 -29.895 39.936 1.00 61.95 698 ASN A C 1
ATOM 3618 O O . ASN A 1 468 ? 7.849 -30.460 40.515 1.00 65.15 698 ASN A O 1
ATOM 3623 N N . GLY A 1 469 ? 5.616 -30.237 40.089 1.00 60.66 699 GLY A N 1
ATOM 3624 C CA . GLY A 1 469 ? 5.123 -31.187 41.106 1.00 59.19 699 GLY A CA 1
ATOM 3625 C C . GLY A 1 469 ? 5.311 -32.645 40.718 1.00 60.03 699 GLY A C 1
ATOM 3626 O O . GLY A 1 469 ? 5.074 -33.508 41.592 1.00 66.33 699 GLY A O 1
ATOM 3627 N N . TYR A 1 470 ? 5.719 -32.934 39.476 1.00 55.52 700 TYR A N 1
ATOM 3628 C CA . TYR A 1 470 ? 5.774 -34.314 38.924 1.00 53.95 700 TYR A CA 1
ATOM 3629 C C . TYR A 1 470 ? 7.155 -34.596 38.317 1.00 52.65 700 TYR A C 1
ATOM 3630 O O . TYR A 1 470 ? 7.595 -33.853 37.414 1.00 58.14 700 TYR A O 1
ATOM 3639 N N . ALA A 1 471 ? 7.809 -35.650 38.820 1.00 49.93 701 ALA A N 1
ATOM 3640 C CA . ALA A 1 471 ? 9.106 -36.185 38.339 1.00 50.43 701 ALA A CA 1
ATOM 3641 C C . ALA A 1 471 ? 8.926 -36.764 36.933 1.00 47.61 701 ALA A C 1
ATOM 3642 O O . ALA A 1 471 ? 7.782 -37.075 36.555 1.00 47.08 701 ALA A O 1
ATOM 3644 N N . PHE A 1 472 ? 10.024 -36.934 36.197 1.00 43.35 702 PHE A N 1
ATOM 3645 C CA . PHE A 1 472 ? 10.002 -37.326 34.766 1.00 40.98 702 PHE A CA 1
ATOM 3646 C C . PHE A 1 472 ? 9.354 -38.708 34.611 1.00 37.43 702 PHE A C 1
ATOM 3647 O O . PHE A 1 472 ? 8.865 -38.995 33.510 1.00 43.68 702 PHE A O 1
ATOM 3655 N N . THR A 1 473 ? 9.353 -39.542 35.657 1.00 31.74 703 THR A N 1
ATOM 3656 C CA . THR A 1 473 ? 8.681 -40.872 35.629 1.00 28.51 703 THR A CA 1
ATOM 3657 C C . THR A 1 473 ? 7.163 -40.698 35.773 1.00 28.36 703 THR A C 1
ATOM 3658 O O . THR A 1 473 ? 6.412 -41.533 35.216 1.00 27.58 703 THR A O 1
ATOM 3662 N N . ASP A 1 474 ? 6.722 -39.665 36.495 1.00 29.16 704 ASP A N 1
ATOM 3663 C CA . ASP A 1 474 ? 5.281 -39.396 36.744 1.00 31.50 704 ASP A CA 1
ATOM 3664 C C . ASP A 1 474 ? 4.562 -39.180 35.408 1.00 30.27 704 ASP A C 1
ATOM 3665 O O . ASP A 1 474 ? 3.371 -39.532 35.326 1.00 33.01 704 ASP A O 1
ATOM 3670 N N . ARG A 1 475 ? 5.266 -38.653 34.399 1.00 29.22 705 ARG A N 1
ATOM 3671 C CA . ARG A 1 475 ? 4.684 -38.250 33.090 1.00 30.37 705 ARG A CA 1
ATOM 3672 C C . ARG A 1 475 ? 4.321 -39.474 32.237 1.00 27.17 705 ARG A C 1
ATOM 3673 O O . ARG A 1 475 ? 3.665 -39.269 31.203 1.00 29.62 705 ARG A O 1
ATOM 3681 N N . TYR A 1 476 ? 4.689 -40.695 32.649 1.00 24.85 706 TYR A N 1
ATOM 3682 C CA . TYR A 1 476 ? 4.304 -41.957 31.963 1.00 25.06 706 TYR A CA 1
ATOM 3683 C C . TYR A 1 476 ? 3.025 -42.534 32.589 1.00 26.06 706 TYR A C 1
ATOM 3684 O O . TYR A 1 476 ? 2.431 -43.469 32.004 1.00 29.33 706 TYR A O 1
ATOM 3693 N N . ASP A 1 477 ? 2.605 -41.994 33.735 1.00 25.87 707 ASP A N 1
ATOM 3694 C CA . ASP A 1 477 ? 1.493 -42.540 34.558 1.00 27.69 707 ASP A CA 1
ATOM 3695 C C . ASP A 1 477 ? 0.204 -41.789 34.210 1.00 25.72 707 ASP A C 1
ATOM 3696 O O . ASP A 1 477 ? -0.160 -40.858 34.956 1.00 26.55 707 ASP A O 1
ATOM 3701 N N . LEU A 1 478 ? -0.463 -42.177 33.119 1.00 23.17 708 LEU A N 1
ATOM 3702 C CA . LEU A 1 478 ? -1.668 -41.466 32.612 1.00 23.10 708 LEU A CA 1
ATOM 3703 C C . LEU A 1 478 ? -2.924 -42.066 33.249 1.00 23.91 708 LEU A C 1
ATOM 3704 O O . LEU A 1 478 ? -3.731 -42.668 32.522 1.00 26.28 708 LEU A O 1
ATOM 3709 N N . GLY A 1 479 ? -3.085 -41.879 34.561 1.00 26.07 709 GLY A N 1
ATOM 3710 C CA . GLY A 1 479 ? -4.213 -42.421 35.342 1.00 27.13 709 GLY A CA 1
ATOM 3711 C C . GLY A 1 479 ? -4.094 -43.924 35.522 1.00 26.68 709 GLY A C 1
ATOM 3712 O O . GLY A 1 479 ? -5.137 -44.597 35.647 1.00 28.17 709 GLY A O 1
ATOM 3713 N N . ILE A 1 480 ? -2.866 -44.442 35.567 1.00 28.69 710 ILE A N 1
ATOM 3714 C CA . ILE A 1 480 ? -2.601 -45.910 35.559 1.00 29.23 710 ILE A CA 1
ATOM 3715 C C . ILE A 1 480 ? -2.477 -46.425 37.000 1.00 32.29 710 ILE A C 1
ATOM 3716 O O . ILE A 1 480 ? -3.184 -47.401 37.335 1.00 32.39 710 ILE A O 1
ATOM 3721 N N . SER A 1 481 ? -1.605 -45.823 37.813 1.00 32.59 711 SER A N 1
ATOM 3722 C CA . SER A 1 481 ? -1.329 -46.250 39.213 1.00 35.42 711 SER A CA 1
ATOM 3723 C C . SER A 1 481 ? -2.525 -45.897 40.105 1.00 34.00 711 SER A C 1
ATOM 3724 O O . SER A 1 481 ? -2.767 -46.608 41.098 1.00 38.36 711 SER A O 1
ATOM 3727 N N . LYS A 1 482 ? -3.230 -44.824 39.748 1.00 34.55 712 LYS A N 1
ATOM 3728 C CA . LYS A 1 482 ? -4.461 -44.323 40.411 1.00 35.19 712 LYS A CA 1
ATOM 3729 C C . LYS A 1 482 ? -5.143 -43.394 39.414 1.00 34.49 712 LYS A C 1
ATOM 3730 O O . LYS A 1 482 ? -4.498 -42.946 38.468 1.00 32.12 712 LYS A O 1
ATOM 3736 N N . PRO A 1 483 ? -6.449 -43.077 39.565 1.00 34.42 713 PRO A N 1
ATOM 3737 C CA . PRO A 1 483 ? -7.101 -42.149 38.647 1.00 32.45 713 PRO A CA 1
ATOM 3738 C C . PRO A 1 483 ? -6.365 -40.806 38.620 1.00 30.24 713 PRO A C 1
ATOM 3739 O O . PRO A 1 483 ? -5.889 -40.372 39.656 1.00 33.41 713 PRO A O 1
ATOM 3743 N N . ASN A 1 484 ? -6.267 -40.198 37.439 1.00 28.47 714 ASN A N 1
ATOM 3744 C CA . ASN A 1 484 ? -5.952 -38.755 37.315 1.00 29.50 714 ASN A CA 1
ATOM 3745 C C . ASN A 1 484 ? -7.246 -37.999 37.641 1.00 28.72 714 ASN A C 1
ATOM 3746 O O . ASN A 1 484 ? -8.273 -38.661 37.914 1.00 28.02 714 ASN A O 1
ATOM 3751 N N . LYS A 1 485 ? -7.211 -36.668 37.625 1.00 27.75 715 LYS A N 1
ATOM 3752 C CA . LYS A 1 485 ? -8.394 -35.827 37.942 1.00 28.00 715 LYS A CA 1
ATOM 3753 C C . LYS A 1 485 ? -9.539 -36.170 36.980 1.00 26.33 715 LYS A C 1
ATOM 3754 O O . LYS A 1 485 ? -10.708 -35.930 37.350 1.00 28.51 715 LYS A O 1
ATOM 3760 N N . TYR A 1 486 ? -9.217 -36.701 35.794 1.00 26.34 716 TYR A N 1
ATOM 3761 C CA . TYR A 1 486 ? -10.144 -36.839 34.640 1.00 26.44 716 TYR A CA 1
ATOM 3762 C C . TYR A 1 486 ? -10.643 -38.280 34.498 1.00 26.32 716 TYR A C 1
ATOM 3763 O O . TYR A 1 486 ? -11.503 -38.5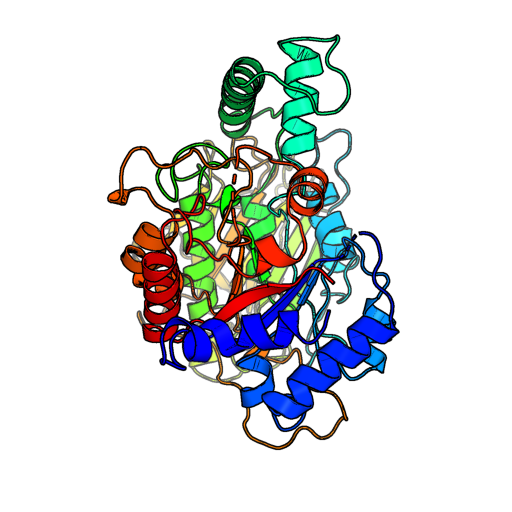00 33.632 1.00 25.98 716 TYR A O 1
ATOM 3772 N N . GLY A 1 487 ? -10.134 -39.210 35.315 1.00 26.76 717 GLY A N 1
ATOM 3773 C CA . GLY A 1 487 ? -10.568 -40.618 35.344 1.00 27.23 717 GLY A CA 1
ATOM 3774 C C . GLY A 1 487 ? -9.395 -41.581 35.315 1.00 26.83 717 GLY A C 1
ATOM 3775 O O . GLY A 1 487 ? -8.243 -41.163 35.550 1.00 28.32 717 GLY A O 1
ATOM 3776 N N . THR A 1 488 ? -9.675 -42.848 35.030 1.00 27.85 718 THR A N 1
ATOM 3777 C CA . THR A 1 488 ? -8.646 -43.911 34.933 1.00 28.10 718 THR A CA 1
ATOM 3778 C C . THR A 1 488 ? -7.997 -43.856 33.547 1.00 26.87 718 THR A C 1
ATOM 3779 O O . THR A 1 488 ? -8.549 -43.213 32.652 1.00 25.89 718 THR A O 1
ATOM 3783 N N . ALA A 1 489 ? -6.897 -44.579 33.357 1.00 26.83 719 ALA A N 1
ATOM 3784 C CA . ALA A 1 489 ? -6.272 -44.781 32.031 1.00 27.29 719 ALA A CA 1
ATOM 3785 C C . ALA A 1 489 ? -7.306 -45.376 31.065 1.00 26.27 719 ALA A C 1
ATOM 3786 O O . ALA A 1 489 ? -7.321 -44.981 29.891 1.00 25.90 719 ALA A O 1
ATOM 3788 N N . ASP A 1 490 ? -8.133 -46.319 31.527 1.00 27.55 720 ASP A N 1
ATOM 3789 C CA . ASP A 1 490 ? -9.162 -46.955 30.663 1.00 27.70 720 ASP A CA 1
ATOM 3790 C C . ASP A 1 490 ? -10.190 -45.894 30.235 1.00 25.94 720 ASP A C 1
ATOM 3791 O O . ASP A 1 490 ? -10.614 -45.930 29.068 1.00 25.71 720 ASP A O 1
ATOM 3796 N N . ASP A 1 491 ? -10.552 -44.957 31.115 1.00 25.13 721 ASP A N 1
ATOM 3797 C CA . ASP A 1 491 ? -11.471 -43.837 30.768 1.00 25.08 721 ASP A CA 1
ATOM 3798 C C . ASP A 1 491 ? -10.821 -42.951 29.696 1.00 23.36 721 ASP A C 1
ATOM 3799 O O . ASP A 1 491 ? -11.534 -42.513 28.776 1.00 23.11 721 ASP A O 1
ATOM 3804 N N . LEU A 1 492 ? -9.515 -42.688 29.804 1.00 23.11 722 LEU A N 1
ATOM 3805 C CA . LEU A 1 492 ? -8.773 -41.892 28.791 1.00 22.58 722 LEU A CA 1
ATOM 3806 C C . LEU A 1 492 ? -8.812 -42.633 27.450 1.00 21.59 722 LEU A C 1
ATOM 3807 O O . LEU A 1 492 ? -9.136 -42.011 26.431 1.00 21.98 722 LEU A O 1
ATOM 3812 N N . VAL A 1 493 ? -8.510 -43.932 27.450 1.00 22.59 723 VAL A N 1
ATOM 3813 C CA . VAL A 1 493 ? -8.537 -44.758 26.208 1.00 22.08 723 VAL A CA 1
ATOM 3814 C C . VAL A 1 493 ? -9.935 -44.655 25.583 1.00 21.84 723 VAL A C 1
ATOM 3815 O O . VAL A 1 493 ? -10.028 -44.423 24.364 1.00 22.04 723 VAL A O 1
ATOM 3819 N N . LYS A 1 494 ? -10.987 -44.804 26.387 1.00 22.82 724 LYS A N 1
ATOM 3820 C CA . LYS A 1 494 ? -12.388 -44.782 25.882 1.00 22.83 724 LYS A CA 1
ATOM 3821 C C . LYS A 1 494 ? -12.721 -43.393 25.322 1.00 22.32 724 LYS A C 1
ATOM 3822 O O . LYS A 1 494 ? -13.433 -43.323 24.303 1.00 23.21 724 LYS A O 1
ATOM 3828 N N . ALA A 1 495 ? -12.224 -42.321 25.937 1.00 21.88 725 ALA A N 1
ATOM 3829 C CA . ALA A 1 495 ? -12.481 -40.943 25.459 1.00 21.20 725 ALA A CA 1
ATOM 3830 C C . ALA A 1 495 ? -11.804 -40.742 24.098 1.00 20.12 725 ALA A C 1
ATOM 3831 O O . ALA A 1 495 ? -12.433 -40.176 23.184 1.00 20.87 725 ALA A O 1
ATOM 3833 N N . ILE A 1 496 ? -10.552 -41.175 23.960 1.00 19.88 726 ILE A N 1
ATOM 3834 C CA . ILE A 1 496 ? -9.813 -41.031 22.674 1.00 19.44 726 ILE A CA 1
ATOM 3835 C C . ILE A 1 496 ? -10.567 -41.815 21.593 1.00 19.76 726 ILE A C 1
ATOM 3836 O O . ILE A 1 496 ? -10.781 -41.279 20.501 1.00 20.61 726 ILE A O 1
ATOM 3841 N N . LYS A 1 497 ? -10.946 -43.058 21.876 1.00 20.55 727 LYS A N 1
ATOM 3842 C CA . LYS A 1 497 ? -11.680 -43.890 20.892 1.00 21.04 727 LYS A CA 1
ATOM 3843 C C . LYS A 1 497 ? -13.020 -43.233 20.539 1.00 21.21 727 LYS A C 1
ATOM 3844 O O . LYS A 1 497 ? -13.391 -43.253 19.351 1.00 22.31 727 LYS A O 1
ATOM 3850 N N . ALA A 1 498 ? -13.722 -42.656 21.517 1.00 21.45 728 ALA A N 1
ATOM 3851 C CA . ALA A 1 498 ? -15.035 -42.011 21.294 1.00 21.27 728 ALA A CA 1
ATOM 3852 C C . ALA A 1 498 ? -14.855 -40.810 20.357 1.00 20.02 728 ALA A C 1
ATOM 3853 O O . ALA A 1 498 ? -15.649 -40.646 19.410 1.00 20.94 728 ALA A O 1
ATOM 3855 N N . LEU A 1 499 ? -13.841 -39.984 20.596 1.00 20.07 729 LEU A N 1
ATOM 3856 C CA . LEU A 1 499 ? -13.578 -38.821 19.710 1.00 19.18 729 LEU A CA 1
ATOM 3857 C C . LEU A 1 499 ? -13.243 -39.330 18.301 1.00 19.37 729 LEU A C 1
ATOM 3858 O O . LEU A 1 499 ? -13.784 -38.796 17.326 1.00 19.80 729 LEU A O 1
ATOM 3863 N N . HIS A 1 500 ? -12.426 -40.374 18.182 1.00 19.91 730 HIS A N 1
ATOM 3864 C CA . HIS A 1 500 ? -12.070 -40.968 16.864 1.00 20.86 730 HIS A CA 1
ATOM 3865 C C . HIS A 1 500 ? -13.316 -41.498 16.142 1.00 21.17 730 HIS A C 1
ATOM 3866 O O . HIS A 1 500 ? -13.331 -41.448 14.900 1.00 22.93 730 HIS A O 1
ATOM 3873 N N . SER A 1 501 ? -14.322 -41.988 16.870 1.00 21.27 731 SER A N 1
ATOM 3874 C CA . SER A 1 501 ? -15.555 -42.558 16.267 1.00 22.78 731 SER A CA 1
ATOM 3875 C C . SER A 1 501 ? -16.320 -41.469 15.499 1.00 22.22 731 SER A C 1
ATOM 3876 O O . SER A 1 501 ? -17.125 -41.826 14.628 1.00 25.19 731 SER A O 1
ATOM 3879 N N . LYS A 1 502 ? -16.051 -40.188 15.784 1.00 22.57 732 LYS A N 1
ATOM 3880 C CA . LYS A 1 502 ? -16.694 -39.067 15.068 1.00 23.09 732 LYS A CA 1
ATOM 3881 C C . LYS A 1 502 ? -15.689 -38.358 14.169 1.00 22.11 732 LYS A C 1
ATOM 3882 O O . LYS A 1 502 ? -15.987 -37.299 13.619 1.00 24.60 732 LYS A O 1
ATOM 3888 N N . GLY A 1 503 ? -14.498 -38.918 14.034 1.00 22.06 733 GLY A N 1
ATOM 3889 C CA . GLY A 1 503 ? -13.436 -38.368 13.165 1.00 21.64 733 GLY A CA 1
ATOM 3890 C C . GLY A 1 503 ? -12.739 -37.162 13.774 1.00 21.57 733 GLY A C 1
ATOM 3891 O O . GLY A 1 503 ? -12.077 -36.424 13.020 1.00 24.09 733 GLY A O 1
ATOM 3892 N N . ILE A 1 504 ? -12.854 -36.977 15.091 1.00 19.84 734 ILE A N 1
ATOM 3893 C CA . ILE A 1 504 ? -12.228 -35.842 15.826 1.00 19.00 734 ILE A CA 1
ATOM 3894 C C . ILE A 1 504 ? -10.817 -36.261 16.245 1.00 18.92 734 ILE A C 1
ATOM 3895 O O . ILE A 1 504 ? -10.650 -37.380 16.753 1.00 21.20 734 ILE A O 1
ATOM 3900 N N . LYS A 1 505 ? -9.833 -35.408 15.980 1.00 18.25 735 LYS A N 1
ATOM 3901 C CA . LYS A 1 505 ? -8.417 -35.657 16.326 1.00 18.21 735 LYS A CA 1
ATOM 3902 C C . LYS A 1 505 ? -8.182 -35.198 17.767 1.00 18.70 735 LYS A C 1
ATOM 3903 O O . LYS A 1 505 ? -8.850 -34.241 18.219 1.00 19.88 735 LYS A O 1
ATOM 3909 N N . VAL A 1 506 ? -7.250 -35.855 18.453 1.00 18.07 736 VAL A N 1
ATOM 3910 C CA . VAL A 1 506 ? -6.990 -35.653 19.905 1.00 18.01 736 VAL A CA 1
ATOM 3911 C C . VAL A 1 506 ? -5.536 -35.220 20.082 1.00 18.44 736 VAL A C 1
ATOM 3912 O O . VAL A 1 506 ? -4.623 -35.919 19.617 1.00 19.64 736 VAL A O 1
ATOM 3916 N N . MET A 1 507 ? -5.353 -34.072 20.722 1.00 18.33 737 MET A N 1
ATOM 3917 C CA . MET A 1 507 ? -4.045 -33.408 20.873 1.00 19.72 737 MET A CA 1
ATOM 3918 C C . MET A 1 507 ? -3.480 -33.705 22.265 1.00 21.35 737 MET A C 1
ATOM 3919 O O . MET A 1 507 ? -4.183 -33.444 23.270 1.00 23.50 737 MET A O 1
ATOM 3924 N N . ALA A 1 508 ? -2.250 -34.220 22.313 1.00 21.89 738 ALA A N 1
ATOM 3925 C CA . ALA A 1 508 ? -1.487 -34.494 23.550 1.00 23.03 738 ALA A CA 1
ATOM 3926 C C . ALA A 1 508 ? -0.737 -33.239 24.003 1.00 21.38 738 ALA A C 1
ATOM 3927 O O . ALA A 1 508 ? -0.226 -32.513 23.153 1.00 22.41 738 ALA A O 1
ATOM 3929 N N . ASP A 1 509 ? -0.644 -33.054 25.316 1.00 22.53 739 ASP A N 1
ATOM 3930 C CA . ASP A 1 509 ? 0.100 -31.962 25.992 1.00 21.14 739 ASP A CA 1
ATOM 3931 C C . ASP A 1 509 ? 1.559 -32.394 26.145 1.00 22.51 739 ASP A C 1
ATOM 3932 O O . ASP A 1 509 ? 1.843 -33.220 27.026 1.00 27.05 739 ASP A O 1
ATOM 3937 N N . TRP A 1 510 ? 2.440 -31.896 25.285 1.00 21.38 740 TRP A N 1
ATOM 3938 C CA . TRP A 1 510 ? 3.880 -32.243 25.318 1.00 21.21 740 TRP A CA 1
ATOM 3939 C C . TRP A 1 510 ? 4.667 -31.063 25.889 1.00 21.46 740 TRP A C 1
ATOM 3940 O O . TRP A 1 510 ? 4.752 -30.012 25.225 1.00 23.38 740 TRP A O 1
ATOM 3951 N N . VAL A 1 511 ? 5.178 -31.227 27.104 1.00 24.88 741 VAL A N 1
ATOM 3952 C CA . VAL A 1 511 ? 6.017 -30.210 27.796 1.00 27.93 741 VAL A CA 1
ATOM 3953 C C . VAL A 1 511 ? 7.478 -30.602 27.596 1.00 30.99 741 VAL A C 1
ATOM 3954 O O . VAL A 1 511 ? 7.948 -31.544 28.228 1.00 35.91 741 VAL A O 1
ATOM 3958 N N . PRO A 1 512 ? 8.234 -29.927 26.699 1.00 33.16 742 PRO A N 1
ATOM 3959 C CA . PRO A 1 512 ? 9.659 -30.220 26.530 1.00 35.58 742 PRO A CA 1
ATOM 3960 C C . PRO A 1 512 ? 10.551 -29.564 27.596 1.00 42.26 742 PRO A C 1
ATOM 3961 O O . PRO A 1 512 ? 10.124 -29.274 28.714 1.00 45.31 742 PRO A O 1
#

Organism: Streptococcus mutans serotype c (strain ATCC 700610 / UA159) (NCBI:txid210007)

Solvent-accessible surface area: 19807 Å² total; per-residue (Å²): 114,34,99,6,0,73,27,6,1,50,0,0,62,108,85,36,138,32,96,60,0,18,7,16,0,0,1,0,14,28,159,133,10,76,37,90,48,1,75,79,0,0,66,28,0,57,95,56,57,10,2,82,125,30,13,102,22,1,3,35,33,1,0,0,0,15,18,97,23,36,127,27,17,86,72,8,42,116,33,8,5,5,2,1,4,6,3,20,102,1,34,63,3,0,29,70,0,0,3,50,58,101,150,99,32,39,42,0,66,38,1,6,57,53,13,69,23,82,0,54,74,8,52,43,139,60,11,90,24,6,1,0,3,3,8,17,3,11,39,25,24,2,15,48,24,0,73,54,0,0,115,72,83,46,44,96,131,21,118,46,64,86,29,79,144,89,22,37,106,102,0,9,101,39,4,38,161,7,42,105,32,47,125,18,144,43,10,32,21,3,19,0,0,1,1,0,2,4,1,4,5,9,0,4,0,2,5,1,2,1,3,7,0,4,25,2,35,24,34,11,32,55,110,133,26,69,15,16,87,4,0,29,6,5,1,88,9,13,27,49,7,20,14,9,0,0,8,2,112,60,61,167,4,33,95,21,32,1,1,8,2,4,10,6,0,67,62,2,62,122,33,111,50,93,45,96,181,33,0,82,16,0,1,2,0,1,2,0,0,12,51,25,68,0,127,19,127,112,94,20,128,0,63,3,69,1,2,20,11,1,95,92,13,28,1,10,0,7,0,30,10,53,109,134,7,22,92,4,21,108,48,38,143,80,0,52,79,79,56,46,149,5,38,103,154,0,30,0,51,3,50,44,103,43,1,82,4,37,55,6,37,22,1,5,0,8,0,0,0,11,0,0,45,49,19,54,99,127,21,65,4,82,51,99,24,59,92,62,107,31,132,86,71,47,2,3,21,1,28,55,10,0,15,16,29,4,0,1,0,2,1,1,15,21,9,38,98,30,110,121,94,117,40,42,9,1,43,19,2,30,174,43,14,97,54,0,34,66,0,2,5,26,1,0,0,3,6,31,10,29,22,102,49,31,22,39,31,68,74,27,66,130,56,58,64,139,82,45,39,76,28,3,4,82,89,128,66,11,46,19,0,40,2,76,10,0,15,129,0,0,73,19,0,36,88,88,52,3,45,0,1,3,14,0,30,55

Secondary structure (DSSP, 8-state):
-HHHHHHHHTHHHHHHS-GGGS--EEEEE--PPPHHHHHHHHHHHHHHH-TTT-HHHHHTT--EEESSSSTTHHHHHHTTSSSBEE-HHHHHHHIIIIIS-GGGPPPSTHHHHSSSS--SEE--SS-SS-EEE-S--TTSSHHHHHHHHHHHHT-TT--TT---HHHHHHHHHHHHHHHT-SS-SSSPS-HHHHHHHHTT-SSSEEEEEHHHHB-SSSSTT-SB-TTHHHHHHHHHHHHHH--S-EEEEEEEETTEEEEEEEE--TT--STT----HHHHT--EEEEEE--TT-B--TT--EEEE--GGGSS-EEEEEEEE-SSSEEE--STGGGGGG-EE--TTSEEEE-TTT-B-EESSS-EEEEEEEEETT--TT-----PPP-SPP-SS-S---SHHHHT--EEE---TTPPPPSSGGG-HHHHHHHTHHHHHHTT--EEEPPP--------HHHHHHSS-TTGGG-SSSSS-BTTB-HHHHHHHHHHHHHTT-EEEEEE--

B-factor: mean 30.03, std 13.21, range [14.72, 103.75]

InterPro domains:
  IPR003318 Glycoside hydrolase, family 70, catalytic domain [PF02324] (269-1074)
  IPR017853 Glycoside hydrolase superfamily [SSF51445] (230-678)
  IPR017853 Glycoside hydrolase superfamily [SSF51445] (829-984)
  IPR018337 Cell wall/choline-binding repeat [PF01473] (1088-1106)
  IPR018337 Cell wall/choline-binding repeat [PF19127] (1107-1151)
  IPR018337 Cell wall/choline-binding repeat [PF19127] (1172-1217)
  IPR018337 Cell wall/choline-binding repeat [PF19127] (1235-1282)
  IPR018337 Cell wall/choline-binding repeat [PF19127] (1300-1347)
  IPR018337 Cell wall/choline-binding repeat [PF19127] (1365-1412)
  IPR018337 Cell wall/choline-binding repeat [PF19127] (1430-1474)
  IPR018337 Cell wall/choline-binding repeat [PS51170] (1087-1106)
  IPR022263 KxYKxGKxW signal peptide [PF19258] (2-37)
  IPR022263 KxYKxGKxW signal peptide [TIGR03715] (4-25)
  IPR027636 Glucan-binding repeat [TIGR04035] (1097-1157)
  IPR027636 Glucan-binding repeat [TIGR04035] (1161-1223)
  IPR027636 Glucan-binding repeat [TIGR04035] (1225-1288)
  IPR027636 Glucan-binding repeat [TIGR04035] (1290-1353)
  IPR027636 Glucan-binding repeat [TIGR04035] (1355-1418)
  IPR027636 Glucan-binding repeat [TIGR04035] (1420-1474)

Sequence (506 aa):
QLLNWLHFLMNFGNIYANDPDANFDSIRVDADNVDADLLQIAGDYLKAAKGIHKNDKAANDHLSILEAWSDNDTPYLHDDGDNMINMDNKLRLSLLFSLAKPLNQRSGMNPLITNSLVNRTDDNAETAAVPSYSFIRAHDSEVQDLIRDIIKAEINPNVVGYSFTMEEIKKAFEIYNKDLLATEKKYTHYNTALSYALLLTNKSSVPRVYYGDMFTDDGQYMAHKTINYEAIETLLKARIKYVSGGQAMRNQQVGNSEIITSVRYGKGALKATDTGDRTTRTSGVAVIEGNNPSLRLKASDRRVVVNMGAAHKNQAYRPLLLTTDNGIKAYHSDQEAAGLVRYTNDRGELIFTAADIKGYANPQVSGYLGVWVPVG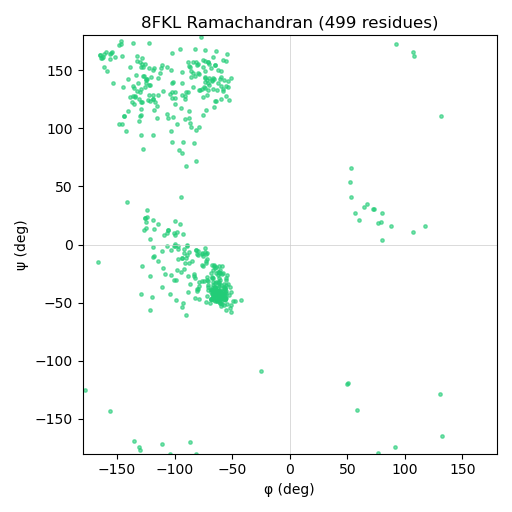AAADQDVRVAASTAPSTDGKSVHQNAALDSRVMFEGFSNFQAFATKKEEYTNVVIAKNVDKFAEWGVTDFEMAPQYVDGSFLDSVIQNGYAFTDRYDLGISKPNKYGTADDLVKAIKALHSKGIKVMADWVP